Protein AF-A0A956WVD1-F1 (afdb_monomer_lite)

Secondary structure (DSSP, 8-state):
--HHHHHHHHHHHHHHHHHHHHHHHHHHHHHHHHHHHHHHHHHHHTTTTSHHHHHHHHHHHHHHHHHHHHHHHHHHHHHHHHHHHHHHHHHHHHHHHHHHHHHHTS-----------SSS--S-------------------S-------TT------S--PPPGGGGS---HHHHHHHHHTT--SHHHHHTS-HHHHHHHHT--HHHHHHHHHHHHHHS---------PPPPPP--GGGSTT--HHHHHHHHHTT--SHHHHHHS-HHHHHHHH---TT----HHHHHHHHHHHHHHHHHHHS--GGGSTT--HHHHHHHHHTT--SHHHHHHS-HHHHHHHH---TTS---HHHHHHHHHHHHTT-HHHHHHHHHHHHHHH---GGGSTT--HHHHHHHHHTT--SHHHHHTS-HHHHHHHHHHTT------HHHHHHHHHHHHTT----SS--PPPEEESSPP-GGGSTT--HHHHHHHHHTT--SHHHHHTS-HHHHHHHHT--TTS---HHHHHHHHHHHHHHTT-TTEEE---PPP-GGGSTT--HHHHHHHHHTT--SHHHHHTS-HHHHHHHH---TTS---HHHHHHHHHHHHHTT--

Radius of gyration: 42.75 Å; chains: 1; bounding box: 97×98×147 Å

pLDDT: mean 76.94, std 17.84, range [26.67, 94.5]

Foldseek 3Di:
DPPVVVVVVVVVVVVVVVVVVVVVVVVVVVVVVVVVVVVVVVVVVVPPPVPVVVVVVVVVVVVVVVVVVVVVVVVVVVVVVVVVVVVVVVVVVVVVVVVVVVVVPPDPPDDDDDDDDPPDDDDDDDDDDDDDDDDDDPPPDDDDDDDPPDPDDDDDDDPDPQAACVLLPDDDPLQQVLCVQLVNGHLVSLLVDDLVSSCVSSVNDSVVSVVSNVSSVVSDDDPDDDDDDDDDPDFDDLCVQPPCDPVLQVLCVVVVNGALVSLLPADLVNSCVSVVDDPPDDDDSVSSNVSSVVVVVVVLCVVEPVLCVQPPQDPLLQVLCVVVVQGYLVSLLPDDPVVSCVSSVDDPVPDDDSVSSNVLSVCVVVVVPVVSVVSVVVVCVVQADDLCPQPPDDPLLQVLCVVVVNRYLVSLLPDDPVRSVVSCVVSVNDDPDPSVSSNVSSVCVVVVHDDPPDDPDAQAEAAFFADLCQQPQDHPLLQVLCLVVQNRALQSLLPDDPVRSCVSSVDDPPPPRDSVSRSVSSVVVCVVLVNHNYGYPSNQFDDLPQQPPDDPLLQNLCSSVRNRALVSLLVDDPVRSCVSSVDDPVDDDPSVSSNVVSVVVVVVVVD

Structure (mmCIF, N/CA/C/O backbone):
data_AF-A0A956WVD1-F1
#
_entry.id   AF-A0A956WVD1-F1
#
loop_
_atom_site.group_PDB
_atom_site.id
_atom_site.type_symbol
_atom_site.label_atom_id
_atom_site.label_alt_id
_atom_site.label_comp_id
_atom_site.label_asym_id
_atom_site.label_entity_id
_atom_site.label_seq_id
_atom_site.pdbx_PDB_ins_code
_atom_site.Cartn_x
_atom_site.Cartn_y
_atom_site.Cartn_z
_atom_site.occupancy
_atom_site.B_iso_or_equiv
_atom_site.auth_seq_id
_atom_site.auth_comp_id
_atom_site.auth_asym_id
_atom_site.auth_atom_id
_atom_site.pdbx_PDB_model_num
ATOM 1 N N . MET A 1 1 ? 33.924 -65.492 -76.369 1.00 61.59 1 MET A N 1
ATOM 2 C CA . MET A 1 1 ? 33.998 -65.492 -74.892 1.00 61.59 1 MET A CA 1
ATOM 3 C C . MET A 1 1 ? 32.961 -66.465 -74.369 1.00 61.59 1 MET A C 1
ATOM 5 O O . MET A 1 1 ? 31.817 -66.382 -74.799 1.00 61.59 1 MET A O 1
ATOM 9 N N . ASN A 1 2 ? 33.349 -67.402 -73.505 1.00 76.38 2 ASN A N 1
ATOM 10 C CA . ASN A 1 2 ? 32.407 -68.364 -72.932 1.00 76.38 2 ASN A CA 1
ATOM 11 C C . ASN A 1 2 ? 31.421 -67.622 -72.024 1.00 76.38 2 ASN A C 1
ATOM 13 O O . ASN A 1 2 ? 31.845 -66.775 -71.243 1.00 76.38 2 ASN A O 1
ATOM 17 N N . PHE A 1 3 ? 30.131 -67.946 -72.096 1.00 82.75 3 PHE A N 1
ATOM 18 C CA . PHE A 1 3 ? 29.079 -67.339 -71.265 1.00 82.75 3 PHE A CA 1
ATOM 19 C C . PHE A 1 3 ? 29.477 -67.256 -69.776 1.00 82.75 3 PHE A C 1
ATOM 21 O O . PHE A 1 3 ? 29.359 -66.211 -69.142 1.00 82.75 3 PHE A O 1
ATOM 28 N N . TRP A 1 4 ? 30.100 -68.322 -69.272 1.00 85.50 4 TRP A N 1
ATOM 29 C CA . TRP A 1 4 ? 30.636 -68.411 -67.915 1.00 85.50 4 TRP A CA 1
ATOM 30 C C . TRP A 1 4 ? 31.697 -67.358 -67.574 1.00 85.50 4 TRP A C 1
ATOM 32 O O . TRP A 1 4 ? 31.721 -66.861 -66.454 1.00 85.50 4 TRP A O 1
ATOM 42 N N . THR A 1 5 ? 32.539 -66.958 -68.531 1.00 84.12 5 THR A N 1
ATOM 43 C CA . THR A 1 5 ? 33.544 -65.903 -68.302 1.00 84.12 5 THR A CA 1
ATOM 44 C C . THR A 1 5 ? 32.907 -64.527 -68.127 1.00 84.12 5 THR A C 1
ATOM 46 O O . THR A 1 5 ? 33.384 -63.750 -67.310 1.00 84.12 5 THR A O 1
ATOM 49 N N . GLY A 1 6 ? 31.802 -64.242 -68.825 1.00 85.69 6 GLY A N 1
ATOM 50 C CA . GLY A 1 6 ? 31.062 -62.989 -68.652 1.00 85.69 6 GLY A CA 1
ATOM 51 C C . GLY A 1 6 ? 30.327 -62.925 -67.313 1.00 85.69 6 GLY A C 1
ATOM 52 O O . GLY A 1 6 ? 30.347 -61.892 -66.652 1.00 85.69 6 GLY A O 1
ATOM 53 N N . LEU A 1 7 ? 29.743 -64.047 -66.879 1.00 88.19 7 LEU A N 1
ATOM 54 C CA . LEU A 1 7 ? 29.021 -64.132 -65.608 1.00 88.19 7 LEU A CA 1
ATOM 55 C C . LEU A 1 7 ? 29.956 -63.991 -64.397 1.00 88.19 7 LEU A C 1
ATOM 57 O O . LEU A 1 7 ? 29.667 -63.222 -63.486 1.00 88.19 7 LEU A O 1
ATOM 61 N N . ILE A 1 8 ? 31.109 -64.669 -64.414 1.00 90.62 8 ILE A N 1
ATOM 62 C CA . ILE A 1 8 ? 32.108 -64.557 -63.340 1.00 90.62 8 ILE A CA 1
ATOM 63 C C . ILE A 1 8 ? 32.695 -63.141 -63.290 1.00 90.62 8 ILE A C 1
ATOM 65 O O . ILE A 1 8 ? 32.832 -62.573 -62.209 1.00 90.62 8 ILE A O 1
ATOM 69 N N . LEU A 1 9 ? 32.992 -62.543 -64.449 1.00 89.19 9 LEU A N 1
ATOM 70 C CA . LEU A 1 9 ? 33.511 -61.177 -64.514 1.00 89.19 9 LEU A CA 1
ATOM 71 C C . LEU A 1 9 ? 32.500 -60.159 -63.962 1.00 89.19 9 LEU A C 1
ATOM 73 O O . LEU A 1 9 ? 32.887 -59.266 -63.217 1.00 89.19 9 LEU A O 1
ATOM 77 N N . GLY A 1 10 ? 31.210 -60.324 -64.271 1.00 87.88 10 GLY A N 1
ATOM 78 C CA . GLY A 1 10 ? 30.147 -59.472 -63.735 1.00 87.88 10 GLY A CA 1
ATOM 79 C C . GLY A 1 10 ? 30.031 -59.543 -62.211 1.00 87.88 10 GLY A C 1
ATOM 80 O O . GLY A 1 10 ? 29.908 -58.506 -61.567 1.00 87.88 10 GLY A O 1
ATOM 81 N N . ILE A 1 11 ? 30.144 -60.740 -61.626 1.00 92.06 11 ILE A N 1
ATOM 82 C CA . ILE A 1 11 ? 30.095 -60.926 -60.165 1.00 92.06 11 ILE A CA 1
ATOM 83 C C . ILE A 1 11 ? 31.305 -60.277 -59.486 1.00 92.06 11 ILE A C 1
ATOM 85 O O . ILE A 1 11 ? 31.143 -59.592 -58.482 1.00 92.06 11 ILE A O 1
ATOM 89 N N . ILE A 1 12 ? 32.508 -60.441 -60.044 1.00 93.44 12 ILE A N 1
ATOM 90 C CA . ILE A 1 12 ? 33.727 -59.844 -59.478 1.00 93.44 12 ILE A CA 1
ATOM 91 C C . ILE A 1 12 ? 33.668 -58.314 -59.543 1.00 93.44 12 ILE A C 1
ATOM 93 O O . ILE A 1 12 ? 34.046 -57.648 -58.583 1.00 93.44 12 ILE A O 1
ATOM 97 N N . ILE A 1 13 ? 33.178 -57.752 -60.653 1.00 89.88 13 ILE A N 1
ATOM 98 C CA . ILE A 1 13 ? 33.022 -56.300 -60.797 1.00 89.88 13 ILE A CA 1
ATOM 99 C C . ILE A 1 13 ? 31.961 -55.777 -59.826 1.00 89.88 13 ILE A C 1
ATOM 101 O O . ILE A 1 13 ? 32.211 -54.780 -59.158 1.00 89.88 13 ILE A O 1
ATOM 105 N N . GLY A 1 14 ? 30.815 -56.455 -59.708 1.00 87.50 14 GLY A N 1
ATOM 106 C CA . GLY A 1 14 ? 29.775 -56.084 -58.744 1.00 87.50 14 GLY A CA 1
ATOM 107 C C . GLY A 1 14 ? 30.301 -56.081 -57.310 1.00 87.50 14 GLY A C 1
ATOM 108 O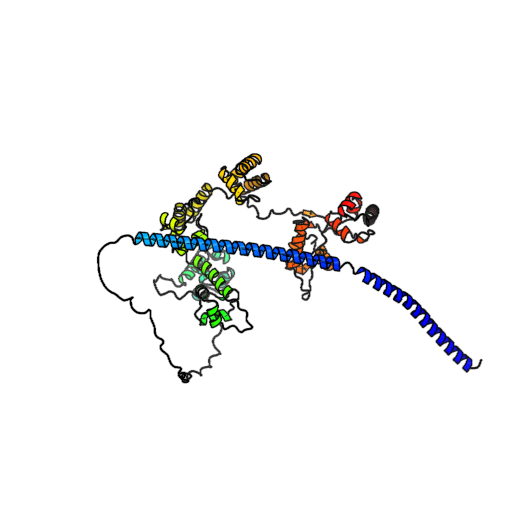 O . GLY A 1 14 ? 30.146 -55.091 -56.604 1.00 87.50 14 GLY A O 1
ATOM 109 N N . TRP A 1 15 ? 31.026 -57.134 -56.929 1.00 93.50 15 TRP A N 1
ATOM 110 C CA . TRP A 1 15 ? 31.632 -57.250 -55.605 1.00 93.50 15 TRP A CA 1
ATOM 111 C C . TRP A 1 15 ? 32.684 -56.165 -55.332 1.00 93.50 15 TRP A C 1
ATOM 113 O O . TRP A 1 15 ? 32.720 -55.597 -54.246 1.00 93.50 15 TRP A O 1
ATOM 123 N N . LEU A 1 16 ? 33.514 -55.820 -56.323 1.00 89.44 16 LEU A N 1
ATOM 124 C CA . LEU A 1 16 ? 34.498 -54.739 -56.192 1.00 89.44 16 LEU A CA 1
ATOM 125 C C . LEU A 1 16 ? 33.852 -53.359 -56.057 1.00 89.44 16 LEU A C 1
ATOM 127 O O . LEU A 1 16 ? 34.374 -52.522 -55.327 1.00 89.44 16 LEU A O 1
ATOM 131 N N . VAL A 1 17 ? 32.745 -53.110 -56.760 1.00 87.19 17 VAL A N 1
ATOM 132 C CA . VAL A 1 17 ? 32.011 -51.841 -56.666 1.00 87.19 17 VAL A CA 1
ATOM 133 C C . VAL A 1 17 ? 31.355 -51.706 -55.296 1.00 87.19 17 VAL A C 1
ATOM 135 O O . VAL A 1 17 ? 31.463 -50.650 -54.681 1.00 87.19 17 VAL A O 1
ATOM 138 N N . GLU A 1 18 ? 30.734 -52.772 -54.795 1.00 85.25 18 GLU A N 1
ATOM 139 C CA . GLU A 1 18 ? 30.119 -52.791 -53.466 1.00 85.25 18 GLU A CA 1
ATOM 140 C C . GLU A 1 18 ? 31.175 -52.584 -52.370 1.00 85.25 18 GLU A C 1
ATOM 142 O O . GLU A 1 18 ? 31.029 -51.703 -51.526 1.00 85.25 18 GLU A O 1
ATOM 147 N N . TRP A 1 19 ? 32.310 -53.282 -52.468 1.00 89.56 19 TRP A N 1
ATOM 148 C CA . TRP A 1 19 ? 33.445 -53.098 -51.563 1.00 89.56 19 TRP A CA 1
ATOM 149 C C . TRP A 1 19 ? 34.029 -51.678 -51.609 1.00 89.56 19 TRP A C 1
ATOM 151 O O . TRP A 1 19 ? 34.402 -51.125 -50.577 1.00 89.56 19 TRP A O 1
ATOM 161 N N . LEU A 1 20 ? 34.096 -51.059 -52.792 1.00 84.31 20 LEU A N 1
ATOM 162 C CA . LEU A 1 20 ? 34.604 -49.696 -52.955 1.00 84.31 20 LEU A CA 1
ATOM 163 C C . LEU A 1 20 ? 33.667 -48.651 -52.331 1.00 84.31 20 LEU A C 1
ATOM 165 O O . LEU A 1 20 ? 34.154 -47.674 -51.762 1.00 84.31 20 LEU A O 1
ATOM 169 N N . ILE A 1 21 ? 32.349 -48.852 -52.432 1.00 80.75 21 ILE A N 1
ATOM 170 C CA . ILE A 1 21 ? 31.343 -47.984 -51.804 1.00 80.75 21 ILE A CA 1
ATOM 171 C C . ILE A 1 21 ? 31.447 -48.085 -50.280 1.00 80.75 21 ILE A C 1
ATOM 173 O O . ILE A 1 21 ? 31.533 -47.053 -49.618 1.00 80.75 21 ILE A O 1
ATOM 177 N N . ASP A 1 22 ? 31.524 -49.302 -49.739 1.00 78.19 22 ASP A N 1
ATOM 178 C CA . ASP A 1 22 ? 31.645 -49.532 -48.295 1.00 78.19 22 ASP A CA 1
ATOM 179 C C . ASP A 1 22 ? 32.955 -48.937 -47.745 1.00 78.19 22 ASP A C 1
ATOM 181 O O . ASP A 1 22 ? 32.966 -48.237 -46.734 1.00 78.19 22 ASP A O 1
ATOM 185 N N . TRP A 1 23 ? 34.063 -49.115 -48.474 1.00 78.88 23 TRP A N 1
ATOM 186 C CA . TRP A 1 23 ? 35.370 -48.567 -48.106 1.00 78.88 23 TRP A CA 1
ATOM 187 C C . TRP A 1 23 ? 35.424 -47.032 -48.155 1.00 78.88 23 TRP A C 1
ATOM 189 O O . TRP A 1 23 ? 36.049 -46.413 -47.293 1.00 78.88 23 TRP A O 1
ATOM 199 N N . LEU A 1 24 ? 34.778 -46.400 -49.143 1.00 78.69 24 LEU A N 1
ATOM 200 C CA . LEU A 1 24 ? 34.715 -44.937 -49.245 1.00 78.69 24 LEU A CA 1
ATOM 201 C C . LEU A 1 24 ? 33.796 -44.315 -48.189 1.00 78.69 24 LEU A C 1
ATOM 203 O O . LEU A 1 24 ? 34.104 -43.227 -47.703 1.00 78.69 24 LEU A O 1
ATOM 207 N N . PHE A 1 25 ? 32.698 -44.987 -47.836 1.00 72.38 25 PHE A N 1
ATOM 208 C CA . PHE A 1 25 ? 31.746 -44.499 -46.840 1.00 72.38 25 PHE A CA 1
ATOM 209 C C . PHE A 1 25 ? 32.322 -44.619 -45.420 1.00 72.38 25 PHE A C 1
ATOM 211 O O . PHE A 1 25 ? 32.449 -43.621 -44.716 1.00 72.38 25 PHE A O 1
ATOM 218 N N . TRP A 1 26 ? 32.830 -45.798 -45.046 1.00 64.50 26 TRP A N 1
ATOM 219 C CA . TRP A 1 26 ? 33.363 -46.042 -43.699 1.00 64.50 26 TRP A CA 1
ATOM 220 C C . TRP A 1 26 ? 34.656 -45.285 -43.389 1.00 64.50 26 TRP A C 1
ATOM 222 O O . TRP A 1 26 ? 34.940 -44.988 -42.230 1.00 64.50 26 TRP A O 1
ATOM 232 N N . ARG A 1 27 ? 35.465 -44.955 -44.402 1.00 66.94 27 ARG A N 1
ATOM 233 C CA . ARG A 1 27 ? 36.701 -44.192 -44.185 1.00 66.94 27 ARG A CA 1
ATOM 234 C C . ARG A 1 27 ? 36.432 -42.723 -43.854 1.00 66.94 27 ARG A C 1
ATOM 236 O O . ARG A 1 27 ? 37.248 -42.121 -43.165 1.00 66.94 27 ARG A O 1
ATOM 243 N N . ARG A 1 28 ? 35.317 -42.155 -44.327 1.00 59.44 28 ARG A N 1
ATOM 244 C CA . ARG A 1 28 ? 34.945 -40.768 -44.017 1.00 59.44 28 ARG A CA 1
ATOM 245 C C . ARG A 1 28 ? 34.389 -40.645 -42.598 1.00 59.44 28 ARG A C 1
ATOM 247 O O . ARG A 1 28 ? 34.785 -39.739 -41.874 1.00 59.44 28 ARG A O 1
ATOM 254 N N . ASP A 1 29 ? 33.591 -41.622 -42.176 1.00 59.97 29 ASP A N 1
ATOM 255 C CA . ASP A 1 29 ? 32.986 -41.638 -40.840 1.00 59.97 29 ASP A CA 1
ATOM 256 C C . ASP A 1 29 ? 34.008 -41.929 -39.722 1.00 59.97 29 ASP A C 1
ATOM 258 O O . ASP A 1 29 ? 33.841 -41.480 -38.590 1.00 59.97 29 ASP A O 1
ATOM 262 N N . ALA A 1 30 ? 35.106 -42.635 -40.022 1.00 63.84 30 ALA A N 1
ATOM 263 C CA . ALA A 1 30 ? 36.145 -42.948 -39.035 1.00 63.84 30 ALA A CA 1
ATOM 264 C C . ALA A 1 30 ? 36.968 -41.721 -38.590 1.00 63.84 30 ALA A C 1
ATOM 266 O O . ALA A 1 30 ? 37.346 -41.630 -37.421 1.00 63.84 30 ALA A O 1
ATOM 267 N N . GLU A 1 31 ? 37.244 -40.778 -39.499 1.00 63.00 31 GLU A N 1
ATOM 268 C CA . GLU A 1 31 ? 37.956 -39.533 -39.164 1.00 63.00 31 GLU A CA 1
ATOM 269 C C . GLU A 1 31 ? 37.043 -38.552 -38.406 1.00 63.00 31 GLU A C 1
ATOM 271 O O . GLU A 1 31 ? 37.494 -37.907 -37.457 1.00 63.00 31 GLU A O 1
ATOM 276 N N . GLU A 1 32 ? 35.752 -38.494 -38.757 1.00 66.69 32 GLU A N 1
ATOM 277 C CA . GLU A 1 32 ? 34.745 -37.686 -38.052 1.00 66.69 32 GLU A CA 1
ATOM 278 C C . GLU A 1 32 ? 34.480 -38.211 -36.628 1.00 66.69 32 GLU A C 1
ATOM 280 O O . GLU A 1 32 ? 34.391 -37.416 -35.693 1.00 66.69 32 GLU A O 1
ATOM 285 N N . ALA A 1 33 ? 34.447 -39.535 -36.425 1.00 68.50 33 ALA A N 1
ATOM 286 C CA . ALA A 1 33 ? 34.292 -40.140 -35.099 1.00 68.50 33 ALA A CA 1
ATOM 287 C C . ALA A 1 33 ? 35.483 -39.841 -34.171 1.00 68.50 33 ALA A C 1
ATOM 289 O O . ALA A 1 33 ? 35.285 -39.452 -33.023 1.00 68.50 33 ALA A O 1
ATOM 290 N N . GLN A 1 34 ? 36.722 -39.930 -34.674 1.00 69.94 34 GLN A N 1
ATOM 291 C CA . GLN A 1 34 ? 37.903 -39.568 -33.879 1.00 69.94 34 GLN A CA 1
ATOM 292 C C . GLN A 1 34 ? 37.939 -38.078 -33.519 1.00 69.94 34 GLN A C 1
ATOM 294 O O . GLN A 1 34 ? 38.364 -37.721 -32.422 1.00 69.94 34 GLN A O 1
ATOM 299 N N . GLN A 1 35 ? 37.499 -37.197 -34.421 1.00 73.75 35 GLN A N 1
ATOM 300 C CA . GLN A 1 35 ? 37.394 -35.767 -34.124 1.00 73.75 35 GLN A CA 1
ATOM 301 C C . GLN A 1 35 ? 36.268 -35.474 -33.125 1.00 73.75 35 GLN A C 1
ATOM 303 O O . GLN A 1 35 ? 36.446 -34.629 -32.250 1.00 73.75 35 GLN A O 1
ATOM 308 N N . ALA A 1 36 ? 35.141 -36.185 -33.207 1.00 74.88 36 ALA A N 1
ATOM 309 C CA . ALA A 1 36 ? 34.045 -36.067 -32.251 1.00 74.88 36 ALA A CA 1
ATOM 310 C C . ALA A 1 36 ? 34.456 -36.518 -30.842 1.00 74.88 36 ALA A C 1
ATOM 312 O O . ALA A 1 36 ? 34.119 -35.833 -29.879 1.00 74.88 36 ALA A O 1
ATOM 313 N N . ASP A 1 37 ? 35.231 -37.600 -30.724 1.00 76.31 37 ASP A N 1
ATOM 314 C CA . ASP A 1 37 ? 35.745 -38.087 -29.440 1.00 76.31 37 ASP A CA 1
ATOM 315 C C . ASP A 1 37 ? 36.737 -37.098 -28.810 1.00 76.31 37 ASP A C 1
ATOM 317 O O . ASP A 1 37 ? 36.628 -36.791 -27.625 1.00 76.31 37 ASP A O 1
ATOM 321 N N . LEU A 1 38 ? 37.645 -36.513 -29.600 1.00 76.69 38 LEU A N 1
ATOM 322 C CA . LEU A 1 38 ? 38.576 -35.487 -29.112 1.00 76.69 38 LEU A CA 1
ATOM 323 C C . LEU A 1 38 ? 37.852 -34.206 -28.679 1.00 76.69 38 LEU A C 1
ATOM 325 O O . LEU A 1 38 ? 38.177 -33.631 -27.644 1.00 76.69 38 LEU A O 1
ATOM 329 N N . VAL A 1 39 ? 36.836 -33.777 -29.434 1.00 76.38 39 VAL A N 1
ATOM 330 C CA . VAL A 1 39 ? 35.990 -32.631 -29.065 1.00 76.38 39 VAL A CA 1
ATOM 331 C C . VAL A 1 39 ? 35.138 -32.955 -27.836 1.00 76.38 39 VAL A C 1
ATOM 333 O O . VAL A 1 39 ? 34.882 -32.066 -27.028 1.00 76.38 39 VAL A O 1
ATOM 336 N N . ALA A 1 40 ? 34.700 -34.202 -27.656 1.00 72.75 40 ALA A N 1
ATOM 337 C CA . ALA A 1 40 ? 33.982 -34.637 -26.463 1.00 72.75 40 ALA A CA 1
ATOM 338 C C . ALA A 1 40 ? 34.897 -34.656 -25.229 1.00 72.75 40 ALA A C 1
ATOM 340 O O . ALA A 1 40 ? 34.496 -34.155 -24.180 1.00 72.75 40 ALA A O 1
ATOM 341 N N . GLU A 1 41 ? 36.132 -35.147 -25.353 1.00 73.81 41 GLU A N 1
ATOM 342 C CA . GLU A 1 41 ? 37.144 -35.081 -24.291 1.00 73.81 41 GLU A CA 1
ATOM 343 C C . GLU A 1 41 ? 37.523 -33.631 -23.952 1.00 73.81 41 GLU A C 1
ATOM 345 O O . GLU A 1 41 ? 37.596 -33.275 -22.777 1.00 73.81 41 GLU A O 1
ATOM 350 N N . GLU A 1 42 ? 37.684 -32.758 -24.951 1.00 68.31 42 GLU A N 1
ATOM 351 C CA . GLU A 1 42 ? 37.967 -31.332 -24.748 1.00 68.31 42 GLU A CA 1
ATOM 352 C C . GLU A 1 42 ? 36.779 -30.597 -24.102 1.00 68.31 42 GLU A C 1
ATOM 354 O O . GLU A 1 42 ? 36.960 -29.772 -23.205 1.00 68.31 42 GLU A O 1
ATOM 359 N N . ARG A 1 43 ? 35.542 -30.951 -24.478 1.00 63.16 43 ARG A N 1
ATOM 360 C CA . ARG A 1 43 ? 34.318 -30.453 -23.830 1.00 63.16 43 ARG A CA 1
ATOM 361 C C . ARG A 1 43 ? 34.196 -30.933 -22.390 1.00 63.16 43 ARG A C 1
ATOM 363 O O . ARG A 1 43 ? 33.785 -30.140 -21.555 1.00 63.16 43 ARG A O 1
ATOM 370 N N . LEU A 1 44 ? 34.566 -32.177 -22.086 1.00 62.00 44 LEU A N 1
ATOM 371 C CA . LEU A 1 44 ? 34.587 -32.706 -20.718 1.00 62.00 44 LEU A CA 1
ATOM 372 C C . LEU A 1 44 ? 35.690 -32.053 -19.869 1.00 62.00 44 LEU A C 1
ATOM 374 O O . LEU A 1 44 ? 35.461 -31.772 -18.696 1.00 62.00 44 LEU A O 1
ATOM 378 N N . ALA A 1 45 ? 36.847 -31.731 -20.453 1.00 60.53 45 ALA A N 1
ATOM 379 C CA . ALA A 1 45 ? 37.896 -30.959 -19.783 1.00 60.53 45 ALA A CA 1
ATOM 380 C C . ALA A 1 45 ? 37.484 -29.493 -19.528 1.00 60.53 45 ALA A C 1
ATOM 382 O O . ALA A 1 45 ? 37.901 -28.891 -18.541 1.00 60.53 45 ALA A O 1
ATOM 383 N N . ALA A 1 46 ? 36.616 -28.927 -20.372 1.00 58.66 46 ALA A N 1
ATOM 384 C CA . ALA A 1 46 ? 36.052 -27.587 -20.209 1.00 58.66 46 ALA A CA 1
ATOM 385 C C . ALA A 1 46 ? 34.883 -27.502 -19.199 1.00 58.66 46 ALA A C 1
ATOM 387 O O . ALA A 1 46 ? 34.311 -26.423 -19.049 1.00 58.66 46 ALA A O 1
ATOM 388 N N . VAL A 1 47 ? 34.532 -28.598 -18.502 1.00 54.06 47 VAL A N 1
ATOM 389 C CA . VAL A 1 47 ? 33.490 -28.663 -17.445 1.00 54.06 47 VAL A CA 1
ATOM 390 C C . VAL A 1 47 ? 34.024 -28.295 -16.041 1.00 54.06 47 VAL A C 1
ATOM 392 O O . VAL A 1 47 ? 33.257 -28.215 -15.080 1.00 54.06 47 VAL A O 1
ATOM 395 N N . GLU A 1 48 ? 35.289 -27.874 -15.911 1.00 56.06 48 GLU A N 1
ATOM 396 C CA . GLU A 1 48 ? 35.769 -27.130 -14.726 1.00 56.06 48 GLU A CA 1
ATOM 397 C C . GLU A 1 48 ? 35.366 -25.624 -14.663 1.00 56.06 48 GLU A C 1
ATOM 399 O O . GLU A 1 48 ? 36.204 -24.761 -14.391 1.00 56.06 48 GLU A O 1
ATOM 404 N N . PRO A 1 49 ? 34.082 -25.247 -14.845 1.00 52.09 49 PRO A N 1
ATOM 405 C CA . PRO A 1 49 ? 33.551 -24.037 -14.219 1.00 52.09 49 PRO A CA 1
ATOM 406 C C . PRO A 1 49 ? 32.503 -24.303 -13.131 1.00 52.09 49 PRO A C 1
ATOM 408 O O . PRO A 1 49 ? 32.036 -23.327 -12.551 1.00 52.09 49 PRO A O 1
ATOM 411 N N . ASN A 1 50 ? 32.128 -25.551 -12.808 1.00 59.16 50 ASN A N 1
ATOM 412 C CA . ASN A 1 50 ? 31.037 -25.786 -11.842 1.00 59.16 50 ASN A CA 1
ATOM 413 C C . ASN A 1 50 ? 31.484 -25.878 -10.372 1.00 59.16 50 ASN A C 1
ATOM 415 O O . ASN A 1 50 ? 30.805 -25.335 -9.509 1.00 59.16 50 ASN A O 1
ATOM 419 N N . GLN A 1 51 ? 32.656 -26.446 -10.065 1.00 63.88 51 GLN A N 1
ATOM 420 C CA . GLN A 1 51 ? 33.096 -26.614 -8.665 1.00 63.88 51 GLN A CA 1
ATOM 421 C C . GLN A 1 51 ? 33.329 -25.279 -7.944 1.00 63.88 51 GLN A C 1
ATOM 423 O O . GLN A 1 51 ? 32.857 -25.074 -6.834 1.00 63.88 51 GLN A O 1
ATOM 428 N N . ALA A 1 52 ? 33.965 -24.306 -8.603 1.00 70.88 52 ALA A N 1
ATOM 429 C CA . ALA A 1 52 ? 34.197 -22.986 -8.008 1.00 70.88 52 ALA A CA 1
ATOM 430 C C . ALA A 1 52 ? 32.904 -22.175 -7.793 1.00 70.88 52 ALA A C 1
ATOM 432 O O . ALA A 1 52 ? 32.902 -21.193 -7.047 1.00 70.88 52 ALA A O 1
ATOM 433 N N . TRP A 1 53 ? 31.826 -22.511 -8.505 1.00 65.06 53 TRP A N 1
ATOM 434 C CA . TRP A 1 53 ? 30.502 -21.922 -8.306 1.00 65.06 53 TRP A CA 1
ATOM 435 C C . TRP A 1 53 ? 29.720 -22.666 -7.226 1.00 65.06 53 TRP A C 1
ATOM 437 O O . TRP A 1 53 ? 29.136 -22.006 -6.373 1.00 65.06 53 TRP A O 1
ATOM 447 N N . GLU A 1 54 ? 29.783 -23.996 -7.200 1.00 77.44 54 GLU A N 1
ATOM 448 C CA . GLU A 1 54 ? 29.237 -24.837 -6.129 1.00 77.44 54 GLU A CA 1
ATOM 449 C C . GLU A 1 54 ? 29.855 -24.476 -4.770 1.00 77.44 54 GLU A C 1
ATOM 451 O O . GLU A 1 54 ? 29.126 -24.251 -3.806 1.00 77.44 54 GLU A O 1
ATOM 456 N N . ASP A 1 55 ? 31.174 -24.277 -4.710 1.00 82.62 55 ASP A N 1
ATOM 457 C CA . ASP A 1 55 ? 31.879 -23.823 -3.507 1.00 82.62 55 ASP A CA 1
ATOM 458 C C . ASP A 1 55 ? 31.445 -22.413 -3.087 1.00 82.62 55 ASP A C 1
ATOM 460 O O . ASP A 1 55 ? 31.287 -22.119 -1.900 1.00 82.62 55 ASP A O 1
ATOM 464 N N . ARG A 1 56 ? 31.230 -21.505 -4.048 1.00 79.75 56 ARG A N 1
ATOM 465 C CA . ARG A 1 56 ? 30.730 -20.149 -3.759 1.00 79.75 56 ARG A CA 1
ATOM 466 C C . ARG A 1 56 ? 29.290 -20.172 -3.256 1.00 79.75 56 ARG A C 1
ATOM 468 O O . ARG A 1 56 ? 28.979 -19.425 -2.333 1.00 79.75 56 ARG A O 1
ATOM 475 N N . LEU A 1 57 ? 28.446 -21.031 -3.820 1.00 82.81 57 LEU A N 1
ATOM 476 C CA . LEU A 1 57 ? 27.065 -21.221 -3.392 1.00 82.81 57 LEU A CA 1
ATOM 477 C C . LEU A 1 57 ? 27.011 -21.820 -1.981 1.00 82.81 57 LEU A C 1
ATOM 479 O O . LEU A 1 57 ? 26.313 -21.293 -1.121 1.00 82.81 57 LEU A O 1
ATOM 483 N N . ALA A 1 58 ? 27.814 -22.851 -1.710 1.00 84.44 58 ALA A N 1
ATOM 484 C CA . ALA A 1 58 ? 27.914 -23.473 -0.393 1.00 84.44 58 ALA A CA 1
ATOM 485 C C . ALA A 1 58 ? 28.418 -22.487 0.674 1.00 84.44 58 ALA A C 1
ATOM 487 O O . ALA A 1 58 ? 27.882 -22.447 1.781 1.00 84.44 58 ALA A O 1
ATOM 488 N N . ASN A 1 59 ? 29.402 -21.648 0.339 1.00 91.81 59 ASN A N 1
ATOM 489 C CA . ASN A 1 59 ? 29.893 -20.602 1.240 1.00 91.81 59 ASN A CA 1
ATOM 490 C C . ASN A 1 59 ? 28.848 -19.503 1.487 1.00 91.81 59 ASN A C 1
ATOM 492 O O . ASN A 1 59 ? 28.705 -19.040 2.618 1.00 91.81 59 ASN A O 1
ATOM 496 N N . ALA A 1 60 ? 28.106 -19.091 0.455 1.00 85.62 60 ALA A N 1
ATOM 497 C CA . ALA A 1 60 ? 27.033 -18.107 0.593 1.00 85.62 60 ALA A CA 1
ATOM 498 C C . ALA A 1 60 ? 25.886 -18.638 1.468 1.00 85.62 60 ALA A C 1
ATOM 500 O O . ALA A 1 60 ? 25.408 -17.926 2.351 1.00 85.62 60 ALA A O 1
ATOM 501 N N . GLU A 1 61 ? 25.504 -19.904 1.282 1.00 93.88 61 GLU A N 1
ATOM 502 C CA . GLU A 1 61 ? 24.503 -20.581 2.110 1.00 93.88 61 GLU A CA 1
ATOM 503 C C . GLU A 1 61 ? 24.970 -20.679 3.569 1.00 93.88 61 GLU A C 1
ATOM 505 O O . GLU A 1 61 ? 24.233 -20.341 4.493 1.00 93.88 61 GLU A O 1
ATOM 510 N N . GLN A 1 62 ? 26.229 -21.053 3.810 1.00 91.19 62 GLN A N 1
ATOM 511 C CA . GLN A 1 62 ? 26.780 -21.098 5.167 1.00 91.19 62 GLN A CA 1
ATOM 512 C C . GLN A 1 62 ? 26.819 -19.721 5.845 1.00 91.19 62 GLN A C 1
ATOM 514 O O . GLN A 1 62 ? 26.532 -19.628 7.045 1.00 91.19 62 GLN A O 1
ATOM 519 N N . ASP A 1 63 ? 27.150 -18.653 5.113 1.00 92.69 63 ASP A N 1
ATOM 520 C CA . ASP A 1 63 ? 27.125 -17.285 5.644 1.00 92.69 63 ASP A CA 1
ATOM 521 C C . ASP A 1 63 ? 25.693 -16.862 5.998 1.00 92.69 63 ASP A C 1
ATOM 523 O O . ASP A 1 63 ? 25.441 -16.361 7.097 1.00 92.69 63 ASP A O 1
ATOM 527 N N . TYR A 1 64 ? 24.729 -17.158 5.122 1.00 85.12 64 TYR A N 1
ATOM 528 C CA . TYR A 1 64 ? 23.310 -16.916 5.373 1.00 85.12 64 TYR A CA 1
ATOM 529 C C . TYR A 1 64 ? 22.819 -17.635 6.639 1.00 85.12 64 TYR A C 1
ATOM 531 O O . TYR A 1 64 ? 22.300 -16.995 7.558 1.00 85.12 64 TYR A O 1
ATOM 539 N N . GLN A 1 65 ? 23.077 -18.940 6.753 1.00 94.50 65 GLN A N 1
ATOM 540 C CA . GLN A 1 65 ? 22.698 -19.749 7.917 1.00 94.50 65 GLN A CA 1
ATOM 541 C C . GLN A 1 65 ? 23.377 -19.278 9.211 1.00 94.50 65 GLN A C 1
ATOM 543 O O . GLN A 1 65 ? 22.839 -19.418 10.312 1.00 94.50 65 GLN A O 1
ATOM 548 N N . THR A 1 66 ? 24.586 -18.725 9.114 1.00 93.62 66 THR A N 1
ATOM 549 C CA . THR A 1 66 ? 25.303 -18.170 10.269 1.00 93.62 66 THR A CA 1
ATOM 550 C C . THR A 1 66 ? 24.677 -16.858 10.732 1.00 93.62 66 THR A C 1
ATOM 552 O O . THR A 1 66 ? 24.475 -16.670 11.933 1.00 93.62 66 THR A O 1
ATOM 555 N N . ARG A 1 67 ? 24.302 -15.977 9.800 1.00 90.12 67 ARG A N 1
ATOM 556 C CA . ARG A 1 67 ? 23.593 -14.728 10.115 1.00 90.12 67 ARG A CA 1
ATOM 557 C C . ARG A 1 67 ? 22.217 -14.995 10.711 1.00 90.12 67 ARG A C 1
ATOM 559 O O . ARG A 1 67 ? 21.860 -14.341 11.685 1.00 90.12 67 ARG A O 1
ATOM 566 N N . LEU A 1 68 ? 21.486 -15.975 10.182 1.00 91.38 68 LEU A N 1
ATOM 567 C CA . LEU A 1 68 ? 20.176 -16.360 10.705 1.00 91.38 68 LEU A CA 1
ATOM 568 C C . LEU A 1 68 ? 20.274 -16.794 12.174 1.00 91.38 68 LEU A C 1
ATOM 570 O O . LEU A 1 68 ? 19.585 -16.241 13.027 1.00 91.38 68 LEU A O 1
ATOM 574 N N . ARG A 1 69 ? 21.218 -17.692 12.488 1.00 92.38 69 ARG A N 1
ATOM 575 C CA . ARG A 1 69 ? 21.475 -18.133 13.868 1.00 92.38 69 ARG A CA 1
ATOM 576 C C . ARG A 1 69 ? 21.914 -16.992 14.785 1.00 92.38 69 ARG A C 1
ATOM 578 O O . ARG A 1 69 ? 21.550 -16.986 15.955 1.00 92.38 69 ARG A O 1
ATOM 585 N N . ALA A 1 70 ? 22.682 -16.027 14.279 1.00 90.50 70 ALA A N 1
ATOM 586 C CA . ALA A 1 70 ? 23.083 -14.858 15.061 1.00 90.50 70 ALA A CA 1
ATOM 587 C C . ALA A 1 70 ? 21.887 -13.954 15.402 1.00 90.50 70 ALA A C 1
ATOM 589 O O . ALA A 1 70 ? 21.776 -13.493 16.536 1.00 90.50 70 ALA A O 1
ATOM 590 N N . VAL A 1 71 ? 20.980 -13.736 14.445 1.00 89.81 71 VAL A N 1
ATOM 591 C CA . VAL A 1 71 ? 19.744 -12.969 14.661 1.00 89.81 71 VAL A CA 1
ATOM 592 C C . VAL A 1 71 ? 18.816 -13.693 15.634 1.00 89.81 71 VAL A C 1
ATOM 594 O O . VAL A 1 71 ? 18.282 -13.069 16.548 1.00 89.81 71 VAL A O 1
ATOM 597 N N . GLU A 1 72 ? 18.656 -15.007 15.483 1.00 93.00 72 GLU A N 1
ATOM 598 C CA . GLU A 1 72 ? 17.839 -15.816 16.387 1.00 93.00 72 GLU A CA 1
ATOM 599 C C . GLU A 1 72 ? 18.401 -15.809 17.815 1.00 93.00 72 GLU A C 1
ATOM 601 O O . GLU A 1 72 ? 17.655 -15.604 18.772 1.00 93.00 72 GLU A O 1
ATOM 606 N N . ALA A 1 73 ? 19.723 -15.928 17.968 1.00 90.06 73 ALA A N 1
ATOM 607 C CA . ALA A 1 73 ? 20.385 -15.828 19.265 1.00 90.06 73 ALA A CA 1
ATOM 608 C C . ALA A 1 73 ? 20.237 -14.432 19.898 1.00 90.06 73 ALA A C 1
ATOM 610 O O . ALA A 1 73 ? 20.015 -14.330 21.104 1.00 90.06 73 ALA A O 1
ATOM 611 N N . ASP A 1 74 ? 20.331 -13.351 19.114 1.00 91.81 74 ASP A N 1
ATOM 612 C CA . ASP A 1 74 ? 20.087 -11.991 19.614 1.00 91.81 74 ASP A CA 1
ATOM 613 C C . ASP A 1 74 ? 18.639 -11.829 20.092 1.00 91.81 74 ASP A C 1
ATOM 615 O O . ASP A 1 74 ? 18.386 -11.319 21.185 1.00 91.81 74 ASP A O 1
ATOM 619 N N . TRP A 1 75 ? 17.680 -12.344 19.323 1.00 84.94 75 TRP A N 1
ATOM 620 C CA . TRP A 1 75 ? 16.272 -12.307 19.698 1.00 84.94 75 TRP A CA 1
ATOM 621 C C . TRP A 1 75 ? 15.994 -13.101 20.979 1.00 84.94 75 TRP A C 1
ATOM 623 O O . TRP A 1 75 ? 15.381 -12.566 21.905 1.00 84.94 75 TRP A O 1
ATOM 633 N N . GLN A 1 76 ? 16.520 -14.324 21.084 1.00 88.19 76 GLN A N 1
ATOM 634 C CA . GLN A 1 76 ? 16.427 -15.140 22.297 1.00 88.19 76 GLN A CA 1
ATOM 635 C C . GLN A 1 76 ? 17.052 -14.432 23.505 1.00 88.19 76 GLN A C 1
ATOM 637 O O . GLN A 1 76 ? 16.450 -14.390 24.575 1.00 88.19 76 GLN A O 1
ATOM 642 N N . ASN A 1 77 ? 18.218 -13.800 23.341 1.00 89.19 77 ASN A N 1
ATOM 643 C CA . ASN A 1 77 ? 18.855 -13.033 24.413 1.00 89.19 77 ASN A CA 1
ATOM 644 C C . ASN A 1 77 ? 17.993 -11.856 24.876 1.00 89.19 77 ASN A C 1
ATOM 646 O O . ASN A 1 77 ? 17.875 -11.613 26.078 1.00 89.19 77 ASN A O 1
ATOM 650 N N . ARG A 1 78 ? 17.363 -11.130 23.947 1.00 85.94 78 ARG A N 1
ATOM 651 C CA . ARG A 1 78 ? 16.454 -10.024 24.283 1.00 85.94 78 ARG A CA 1
ATOM 652 C C . ARG A 1 78 ? 15.206 -10.514 25.005 1.00 85.94 78 ARG A C 1
ATOM 654 O O . ARG A 1 78 ? 14.753 -9.842 25.930 1.00 85.94 78 ARG A O 1
ATOM 661 N N . LEU A 1 79 ? 14.676 -11.668 24.614 1.00 88.25 79 LEU A N 1
ATOM 662 C CA . LEU A 1 79 ? 13.515 -12.276 25.256 1.00 88.25 79 LEU A CA 1
ATOM 663 C C . LEU A 1 79 ? 13.851 -12.725 26.685 1.00 88.25 79 LEU A C 1
ATOM 665 O O . LEU A 1 79 ? 13.148 -12.344 27.617 1.00 88.25 79 LEU A O 1
ATOM 669 N N . ASN A 1 80 ? 14.997 -13.384 26.872 1.00 88.56 80 ASN A N 1
ATOM 670 C CA . ASN A 1 80 ? 15.510 -13.778 28.187 1.00 88.56 80 ASN A CA 1
ATOM 671 C C . ASN A 1 80 ? 15.774 -12.567 29.100 1.00 88.56 80 ASN A C 1
ATOM 673 O O . ASN A 1 80 ? 15.445 -12.594 30.283 1.00 88.56 80 ASN A O 1
ATOM 677 N N . LEU A 1 81 ? 16.351 -11.481 28.566 1.00 85.69 81 LEU A N 1
ATOM 678 C CA . LEU A 1 81 ? 16.554 -10.234 29.315 1.00 85.69 81 LEU A CA 1
ATOM 679 C C . LEU A 1 81 ? 15.225 -9.606 29.744 1.00 85.69 81 LEU A C 1
ATOM 681 O O . LEU A 1 81 ? 15.114 -9.111 30.864 1.00 85.69 81 LEU A O 1
ATOM 685 N N . ASN A 1 82 ? 14.227 -9.625 28.862 1.00 87.38 82 ASN A N 1
ATOM 686 C CA . ASN A 1 82 ? 12.890 -9.126 29.159 1.00 87.38 82 ASN A CA 1
ATOM 687 C C . ASN A 1 82 ? 12.240 -9.969 30.270 1.00 87.38 82 ASN A C 1
ATOM 689 O O . ASN A 1 82 ? 11.785 -9.421 31.270 1.00 87.38 82 ASN A O 1
ATOM 693 N N . GLU A 1 83 ? 12.299 -11.297 30.165 1.00 89.88 83 GLU A N 1
ATOM 694 C CA . GLU A 1 83 ? 11.788 -12.215 31.187 1.00 89.88 83 GLU A CA 1
ATOM 695 C C . GLU A 1 83 ? 12.459 -12.002 32.554 1.00 89.88 83 GLU A C 1
ATOM 697 O O . GLU A 1 83 ? 11.771 -11.877 33.567 1.00 89.88 83 GLU A O 1
ATOM 702 N N . GLN A 1 84 ? 13.789 -11.862 32.597 1.00 87.94 84 GLN A N 1
ATOM 703 C CA . GLN A 1 84 ? 14.516 -11.555 33.836 1.00 87.94 84 GLN A CA 1
ATOM 704 C C . GLN A 1 84 ? 14.094 -10.210 34.442 1.00 87.94 84 GLN A C 1
ATOM 706 O O . GLN A 1 84 ? 13.956 -10.091 35.662 1.00 87.94 84 GLN A O 1
ATOM 711 N N . GLN A 1 85 ? 13.861 -9.192 33.606 1.00 85.81 85 GLN A N 1
ATOM 712 C CA . GLN A 1 85 ? 13.350 -7.900 34.066 1.00 85.81 85 GLN A CA 1
ATOM 713 C C . GLN A 1 85 ? 11.953 -8.042 34.679 1.00 85.81 85 GLN A C 1
ATOM 715 O O . GLN A 1 85 ? 11.735 -7.524 35.776 1.00 85.81 85 GLN A O 1
ATOM 720 N N . TRP A 1 86 ? 11.044 -8.790 34.051 1.00 79.62 86 TRP A N 1
ATOM 721 C CA . TRP A 1 86 ? 9.717 -9.067 34.611 1.00 79.62 86 TRP A CA 1
ATOM 722 C C . TRP A 1 86 ? 9.780 -9.827 35.931 1.00 79.62 86 TRP A C 1
ATOM 724 O O . TRP A 1 86 ? 9.129 -9.423 36.892 1.00 79.62 86 TRP A O 1
ATOM 734 N N . GLN A 1 87 ? 10.604 -10.873 36.015 1.00 89.00 87 GLN A N 1
ATOM 735 C CA . GLN A 1 87 ? 10.793 -11.627 37.256 1.00 89.00 87 GLN A CA 1
ATOM 736 C C . GLN A 1 87 ? 11.306 -10.724 38.388 1.00 89.00 87 GLN A C 1
ATOM 738 O O . GLN A 1 87 ? 10.795 -10.779 39.505 1.00 89.00 87 GLN A O 1
ATOM 743 N N . SER A 1 88 ? 12.261 -9.832 38.098 1.00 87.44 88 SER A N 1
ATOM 744 C CA . SER A 1 88 ? 12.783 -8.885 39.093 1.00 87.44 88 SER A CA 1
ATOM 745 C C . SER A 1 88 ? 11.733 -7.868 39.562 1.00 87.44 88 SER A C 1
ATOM 747 O O . SER A 1 88 ? 11.661 -7.564 40.752 1.00 87.44 88 SER A O 1
ATOM 749 N N . GLN A 1 89 ? 10.883 -7.380 38.652 1.00 85.81 89 GLN A N 1
ATOM 750 C CA . GLN A 1 89 ? 9.795 -6.458 38.982 1.00 85.81 89 GLN A CA 1
ATOM 751 C C . GLN A 1 89 ? 8.711 -7.142 39.812 1.00 85.81 89 GLN A C 1
ATOM 753 O O . GLN A 1 89 ? 8.202 -6.546 40.756 1.00 85.81 89 GLN A O 1
ATOM 758 N N . PHE A 1 90 ? 8.387 -8.396 39.495 1.00 90.44 90 PHE A N 1
ATOM 759 C CA . PHE A 1 90 ? 7.404 -9.170 40.241 1.00 90.44 90 PHE A CA 1
ATOM 760 C C . PHE A 1 90 ? 7.854 -9.406 41.686 1.00 90.44 90 PHE A C 1
ATOM 762 O O . PHE A 1 90 ? 7.101 -9.122 42.612 1.00 90.44 90 PHE A O 1
ATOM 769 N N . VAL A 1 91 ? 9.112 -9.813 41.892 1.00 92.56 91 VAL A N 1
ATOM 770 C CA . VAL A 1 91 ? 9.684 -9.972 43.241 1.00 92.56 91 VAL A CA 1
ATOM 771 C C . VAL A 1 91 ? 9.684 -8.642 44.005 1.00 92.56 91 VAL A C 1
ATOM 773 O O . VAL A 1 91 ? 9.308 -8.606 45.176 1.00 92.56 91 VAL A O 1
ATOM 776 N N . ALA A 1 92 ? 10.042 -7.533 43.349 1.00 88.38 92 ALA A N 1
ATOM 777 C CA . ALA A 1 92 ? 10.005 -6.209 43.971 1.00 88.38 92 ALA A CA 1
ATOM 778 C C . ALA A 1 92 ? 8.582 -5.799 44.395 1.00 88.38 92 ALA A C 1
ATOM 780 O O . ALA A 1 92 ? 8.393 -5.280 45.495 1.00 88.38 92 ALA A O 1
ATOM 781 N N . LEU A 1 93 ? 7.578 -6.079 43.557 1.00 86.75 93 LEU A N 1
ATOM 782 C CA . LEU A 1 93 ? 6.166 -5.843 43.867 1.00 86.75 93 LEU A CA 1
ATOM 783 C C . LEU A 1 93 ? 5.674 -6.727 45.017 1.00 86.75 93 LEU A C 1
ATOM 785 O O . LEU A 1 93 ? 4.926 -6.259 45.874 1.00 86.75 93 LEU A O 1
ATOM 789 N N . GLU A 1 94 ? 6.084 -7.994 45.072 1.00 90.38 94 GLU A N 1
ATOM 790 C CA . GLU A 1 94 ? 5.745 -8.886 46.183 1.00 90.38 94 GLU A CA 1
ATOM 791 C C . GLU A 1 94 ? 6.352 -8.414 47.506 1.00 90.38 94 GLU A C 1
ATOM 793 O O . GLU A 1 94 ? 5.678 -8.441 48.541 1.00 90.38 94 GLU A O 1
ATOM 798 N N . ASP A 1 95 ? 7.602 -7.951 47.483 1.00 90.12 95 ASP A N 1
ATOM 799 C CA . ASP A 1 95 ? 8.276 -7.376 48.644 1.00 90.12 95 ASP A CA 1
ATOM 800 C C . ASP A 1 95 ? 7.586 -6.086 49.109 1.00 90.12 95 ASP A C 1
ATOM 802 O O . ASP A 1 95 ? 7.328 -5.918 50.307 1.00 90.12 95 ASP A O 1
ATOM 806 N N . GLU A 1 96 ? 7.208 -5.209 48.177 1.00 90.06 96 GLU A N 1
ATOM 807 C CA . GLU A 1 96 ? 6.444 -3.995 48.466 1.00 90.06 96 GLU A CA 1
ATOM 808 C C . GLU A 1 96 ? 5.081 -4.336 49.083 1.00 90.06 96 GLU A C 1
ATOM 810 O O . GLU A 1 96 ? 4.733 -3.815 50.145 1.00 90.06 96 GLU A O 1
ATOM 815 N N . ASN A 1 97 ? 4.347 -5.287 48.506 1.00 85.31 97 ASN A N 1
ATOM 816 C CA . ASN A 1 97 ? 3.046 -5.730 49.006 1.00 85.31 97 ASN A CA 1
ATOM 817 C C . ASN A 1 97 ? 3.165 -6.380 50.396 1.00 85.31 97 ASN A C 1
ATOM 819 O O . ASN A 1 97 ? 2.356 -6.122 51.291 1.00 85.31 97 ASN A O 1
ATOM 823 N N . ARG A 1 98 ? 4.225 -7.162 50.637 1.00 88.69 98 ARG A N 1
ATOM 824 C CA . ARG A 1 98 ? 4.539 -7.712 51.964 1.00 88.69 98 ARG A CA 1
ATOM 825 C C . ARG A 1 98 ? 4.830 -6.600 52.970 1.00 88.69 98 ARG A C 1
ATOM 827 O O . ARG A 1 98 ? 4.348 -6.668 54.101 1.00 88.69 98 ARG A O 1
ATOM 834 N N . SER A 1 99 ? 5.567 -5.568 52.564 1.00 86.56 99 SER A N 1
ATOM 835 C CA . SER A 1 99 ? 5.865 -4.410 53.410 1.00 86.56 99 SER A CA 1
ATOM 836 C C . SER A 1 99 ? 4.606 -3.605 53.752 1.00 86.56 99 SER A C 1
ATOM 838 O O . SER A 1 99 ? 4.432 -3.208 54.902 1.00 86.56 99 SER A O 1
ATOM 840 N N . LEU A 1 100 ? 3.691 -3.430 52.793 1.00 83.56 100 LEU A N 1
ATOM 841 C CA . LEU A 1 100 ? 2.407 -2.760 52.988 1.00 83.56 100 LEU A CA 1
ATOM 842 C C . LEU A 1 100 ? 1.509 -3.564 53.931 1.00 83.56 100 LEU A C 1
ATOM 844 O O . LEU A 1 100 ? 0.960 -3.013 54.881 1.00 83.56 100 LEU A O 1
ATOM 848 N N . ARG A 1 101 ? 1.426 -4.887 53.750 1.00 80.31 101 ARG A N 1
ATOM 849 C CA . ARG A 1 101 ? 0.703 -5.778 54.673 1.00 80.31 101 ARG A CA 1
ATOM 850 C C . ARG A 1 101 ? 1.269 -5.720 56.090 1.00 80.31 101 ARG A C 1
ATOM 852 O O . ARG A 1 101 ? 0.499 -5.679 57.043 1.00 80.31 101 ARG A O 1
ATOM 859 N N . ALA A 1 102 ? 2.592 -5.668 56.243 1.00 81.88 102 ALA A N 1
ATOM 860 C CA . ALA A 1 102 ? 3.235 -5.516 57.548 1.00 81.88 102 ALA A CA 1
ATOM 861 C C . ALA A 1 102 ? 2.956 -4.141 58.188 1.00 81.88 102 ALA A C 1
ATOM 863 O O . ALA A 1 102 ? 2.760 -4.063 59.399 1.00 81.88 102 ALA A O 1
ATOM 864 N N . GLN A 1 103 ? 2.883 -3.071 57.388 1.00 77.38 103 GLN A N 1
ATOM 865 C CA . GLN A 1 103 ? 2.509 -1.730 57.855 1.00 77.38 103 GLN A CA 1
ATOM 866 C C . GLN A 1 103 ? 1.043 -1.663 58.301 1.00 77.38 103 GLN A C 1
ATOM 868 O O . GLN A 1 103 ? 0.743 -1.056 59.327 1.00 77.38 103 GLN A O 1
ATOM 873 N N . VAL A 1 104 ? 0.141 -2.335 57.580 1.00 76.12 104 VAL A N 1
ATOM 874 C CA . VAL A 1 104 ? -1.284 -2.442 57.937 1.00 76.12 104 VAL A CA 1
ATOM 875 C C . VAL A 1 104 ? -1.499 -3.351 59.159 1.00 76.12 104 VAL A C 1
ATOM 877 O O . VAL A 1 104 ? -2.450 -3.153 59.910 1.00 76.12 104 VAL A O 1
ATOM 880 N N . ALA A 1 105 ? -0.598 -4.307 59.413 1.00 67.75 105 ALA A N 1
ATOM 881 C CA . ALA A 1 105 ? -0.656 -5.226 60.555 1.00 67.75 105 ALA A CA 1
ATOM 882 C C . ALA A 1 105 ? -0.021 -4.688 61.863 1.00 67.75 105 ALA A C 1
ATOM 884 O O . ALA A 1 105 ? 0.014 -5.404 62.867 1.00 67.75 105 ALA A O 1
ATOM 885 N N . GLY A 1 106 ? 0.481 -3.448 61.893 1.00 51.69 106 GLY A N 1
ATOM 886 C CA . GLY A 1 106 ? 1.026 -2.812 63.102 1.00 51.69 106 GLY A CA 1
ATOM 887 C C . GLY A 1 106 ? -0.037 -2.184 64.026 1.00 51.69 106 GLY A C 1
ATOM 888 O O . GLY A 1 106 ? -1.127 -1.833 63.590 1.00 51.69 106 GLY A O 1
ATOM 889 N N . PRO A 1 107 ? 0.293 -1.972 65.313 1.00 51.28 107 PRO A N 1
ATOM 890 C CA . PRO A 1 107 ? -0.321 -2.654 66.449 1.00 51.28 107 PRO A CA 1
ATOM 891 C C . PRO A 1 107 ? -1.801 -2.287 66.683 1.00 51.28 107 PRO A C 1
ATOM 893 O O . PRO A 1 107 ? -2.117 -1.296 67.340 1.00 51.28 107 PRO A O 1
ATOM 896 N N . ALA A 1 108 ? -2.715 -3.166 66.278 1.00 42.31 108 ALA A N 1
ATOM 897 C CA . ALA A 1 108 ? -4.050 -3.237 66.868 1.00 42.31 108 ALA A CA 1
ATOM 898 C C . ALA A 1 108 ? -4.000 -4.141 68.114 1.00 42.31 108 ALA A C 1
ATOM 900 O O . ALA A 1 108 ? -4.287 -5.336 68.065 1.00 42.31 108 ALA A O 1
ATOM 901 N N . LEU A 1 109 ? -3.594 -3.569 69.250 1.00 42.59 109 LEU A N 1
ATOM 902 C CA . LEU A 1 109 ? -3.815 -4.187 70.556 1.00 42.59 109 LEU A CA 1
ATOM 903 C C . LEU A 1 109 ? -5.258 -3.924 71.006 1.00 42.59 109 LEU A C 1
ATOM 905 O O . LEU A 1 109 ? -5.597 -2.806 71.381 1.00 42.59 109 LEU A O 1
ATOM 909 N N . GLY A 1 110 ? -6.055 -4.996 71.048 1.00 44.38 110 GLY A N 1
ATOM 910 C CA . GLY A 1 110 ? -7.177 -5.155 71.978 1.00 44.38 110 GLY A CA 1
ATOM 911 C C . GLY A 1 110 ? -8.582 -4.996 71.394 1.00 44.38 110 GLY A C 1
ATOM 912 O O . GLY A 1 110 ? -9.102 -3.892 71.342 1.00 44.38 110 GLY A O 1
ATOM 913 N N . LEU A 1 111 ? -9.244 -6.110 71.069 1.00 35.34 111 LEU A N 1
ATOM 914 C CA . LEU A 1 111 ? -10.402 -6.635 71.814 1.00 35.34 111 LEU A CA 1
ATOM 915 C C . LEU A 1 111 ? -10.848 -7.985 71.213 1.00 35.34 111 LEU A C 1
ATOM 917 O O . LEU A 1 111 ? -10.795 -8.209 70.010 1.00 35.34 111 LEU A O 1
ATOM 921 N N . ALA A 1 112 ? -11.226 -8.899 72.100 1.00 37.69 112 ALA A N 1
ATOM 922 C CA . ALA A 1 112 ? -11.501 -10.314 71.872 1.00 37.69 112 ALA A CA 1
ATOM 923 C C . ALA A 1 112 ? -12.789 -10.608 71.071 1.00 37.69 112 ALA A C 1
ATOM 925 O O . ALA A 1 112 ? -13.780 -9.909 71.256 1.00 37.69 112 ALA A O 1
ATOM 926 N N . ALA A 1 113 ? -12.829 -11.722 70.321 1.00 36.81 113 ALA A N 1
ATOM 927 C CA . ALA A 1 113 ? -13.513 -12.968 70.729 1.00 36.81 113 ALA A CA 1
ATOM 928 C C . ALA A 1 113 ? -13.814 -13.940 69.556 1.00 36.81 113 ALA A C 1
ATOM 930 O O . ALA A 1 113 ? -14.283 -13.530 68.503 1.00 36.81 113 ALA A O 1
ATOM 931 N N . ALA A 1 114 ? -13.669 -15.239 69.869 1.00 32.47 114 ALA A N 1
ATOM 932 C CA . ALA A 1 114 ? -14.422 -16.403 69.368 1.00 32.47 114 ALA A CA 1
ATOM 933 C C . ALA A 1 114 ? -13.949 -17.207 68.122 1.00 32.47 114 ALA A C 1
ATOM 935 O O . ALA A 1 114 ? -14.408 -17.007 67.007 1.00 32.47 114 ALA A O 1
ATOM 936 N N . SER A 1 115 ? -13.228 -18.291 68.451 1.00 35.72 115 SER A N 1
ATOM 937 C CA . SER A 1 115 ? -13.485 -19.701 68.069 1.00 35.72 115 SER A CA 1
ATOM 938 C C . SER A 1 115 ? -12.922 -20.334 66.776 1.00 35.72 115 SER A C 1
ATOM 940 O O . SER A 1 115 ? -12.733 -19.657 65.772 1.00 35.72 115 SER A O 1
ATOM 942 N N . PRO A 1 116 ? -12.635 -21.662 66.814 1.00 44.97 116 PRO A N 1
ATOM 943 C CA . PRO A 1 116 ? -11.557 -22.311 66.062 1.00 44.97 116 PRO A CA 1
ATOM 944 C C . PRO A 1 116 ? -12.056 -23.378 65.067 1.00 44.97 116 PRO A C 1
ATOM 946 O O . PRO A 1 116 ? -12.829 -24.253 65.444 1.00 44.97 116 PRO A O 1
ATOM 949 N N . VAL A 1 117 ? -11.572 -23.378 63.818 1.00 31.69 117 VAL A N 1
ATOM 950 C CA . VAL A 1 117 ? -11.797 -24.511 62.881 1.00 31.69 117 VAL A CA 1
ATOM 951 C C . VAL A 1 117 ? -10.546 -24.924 62.089 1.00 31.69 117 VAL A C 1
ATOM 953 O O . VAL A 1 117 ? -10.504 -26.022 61.556 1.00 31.69 117 VAL A O 1
ATOM 956 N N . MET A 1 118 ? -9.462 -24.150 62.074 1.00 32.03 118 MET A N 1
ATOM 957 C CA . MET A 1 118 ? -8.273 -24.486 61.269 1.00 32.03 118 MET A CA 1
ATOM 958 C C . MET A 1 118 ? -7.098 -24.953 62.135 1.00 32.03 118 MET A C 1
ATOM 960 O O . MET A 1 118 ? -6.049 -24.320 62.166 1.00 32.03 118 MET A O 1
ATOM 964 N N . ALA A 1 119 ? -7.291 -26.029 62.900 1.00 34.94 119 ALA A N 1
ATOM 965 C CA . ALA A 1 119 ? -6.213 -26.667 63.664 1.00 34.94 119 ALA A CA 1
ATOM 966 C C . ALA A 1 119 ? -6.464 -28.169 63.868 1.00 34.94 119 ALA A C 1
ATOM 968 O O . ALA A 1 119 ? -6.465 -28.664 64.989 1.00 34.94 119 ALA A O 1
ATOM 969 N N . ALA A 1 120 ? -6.715 -28.889 62.780 1.00 34.78 120 ALA A N 1
ATOM 970 C CA . ALA A 1 120 ? -6.494 -30.327 62.679 1.00 34.78 120 ALA A CA 1
ATOM 971 C C . ALA A 1 120 ? -6.582 -30.685 61.198 1.00 34.78 120 ALA A C 1
ATOM 973 O O . ALA A 1 120 ? -7.661 -30.542 60.635 1.00 34.78 120 ALA A O 1
ATOM 974 N N . LEU A 1 121 ? -5.453 -31.068 60.593 1.00 34.06 121 LEU A N 1
ATOM 975 C CA . LEU A 1 121 ? -5.296 -32.014 59.470 1.00 34.06 121 LEU A CA 1
ATOM 976 C C . LEU A 1 121 ? -3.984 -31.755 58.702 1.00 34.06 121 LEU A C 1
ATOM 978 O O . LEU A 1 121 ? -3.953 -31.699 57.479 1.00 34.06 121 LEU A O 1
ATOM 982 N N . GLU A 1 122 ? -2.870 -31.665 59.428 1.00 34.50 122 GLU A N 1
ATOM 983 C CA . GLU A 1 122 ? -1.576 -32.096 58.895 1.00 34.50 122 GLU A CA 1
ATOM 984 C C . GLU A 1 122 ? -1.078 -33.230 59.790 1.00 34.50 122 GLU A C 1
ATOM 986 O O . GLU A 1 122 ? -0.765 -33.014 60.961 1.00 34.50 122 GLU A O 1
ATOM 991 N N . GLY A 1 123 ? -1.055 -34.451 59.248 1.00 30.33 123 GLY A N 1
ATOM 992 C CA . GLY A 1 123 ? -0.384 -35.588 59.875 1.00 30.33 123 GLY A CA 1
ATOM 993 C C . GLY A 1 123 ? -1.133 -36.917 59.802 1.00 30.33 123 GLY A C 1
ATOM 994 O O . GLY A 1 123 ? -1.818 -37.276 60.748 1.00 30.33 123 GLY A O 1
ATOM 995 N N . ASN A 1 124 ? -0.831 -37.674 58.741 1.00 32.72 124 ASN A N 1
ATOM 996 C CA . ASN A 1 124 ? -0.610 -39.127 58.763 1.00 32.72 124 ASN A CA 1
ATOM 997 C C . ASN A 1 124 ? -1.832 -40.062 58.920 1.00 32.72 124 ASN A C 1
ATOM 999 O O . ASN A 1 124 ? -2.339 -40.234 60.017 1.00 32.72 124 ASN A O 1
ATOM 1003 N N . GLU A 1 125 ? -2.219 -40.761 57.847 1.00 33.47 125 GLU A N 1
ATOM 1004 C CA . GLU A 1 125 ? -2.123 -42.233 57.745 1.00 33.47 125 GLU A CA 1
ATOM 1005 C C . GLU A 1 125 ? -2.745 -42.744 56.436 1.00 33.47 125 GLU A C 1
ATOM 1007 O O . GLU A 1 125 ? -3.785 -42.275 55.977 1.00 33.47 125 GLU A O 1
ATOM 1012 N N . ALA A 1 126 ? -2.059 -43.709 55.825 1.00 41.56 126 ALA A N 1
ATOM 1013 C CA . ALA A 1 126 ? -2.507 -44.455 54.663 1.00 41.56 126 ALA A CA 1
ATOM 1014 C C . ALA A 1 126 ? -3.814 -45.206 54.964 1.00 41.56 126 ALA A C 1
ATOM 1016 O O . ALA A 1 126 ? -3.869 -45.982 55.917 1.00 41.56 126 ALA A O 1
ATOM 1017 N N . LEU A 1 127 ? -4.829 -45.025 54.117 1.00 30.67 127 LEU A N 1
ATOM 1018 C CA . LEU A 1 127 ? -6.003 -45.891 54.074 1.00 30.67 127 LEU A CA 1
ATOM 1019 C C . LEU A 1 127 ? -6.253 -46.356 52.638 1.00 30.67 127 LEU A C 1
ATOM 1021 O O . LEU A 1 127 ? -6.660 -45.605 51.757 1.00 30.67 127 LEU A O 1
ATOM 1025 N N . ASP A 1 128 ? -5.914 -47.627 52.490 1.00 36.09 128 ASP A N 1
ATOM 1026 C CA . ASP A 1 128 ? -6.219 -48.608 51.459 1.00 36.09 128 ASP A CA 1
ATOM 1027 C C . ASP A 1 128 ? -7.687 -48.524 50.988 1.00 36.09 128 ASP A C 1
ATOM 1029 O O . ASP A 1 128 ? -8.607 -48.574 51.809 1.00 36.09 128 ASP A O 1
ATOM 1033 N N . LEU A 1 129 ? -7.914 -48.414 49.675 1.00 32.81 129 LEU A N 1
ATOM 1034 C CA . LEU A 1 129 ? -9.230 -48.604 49.055 1.00 32.81 129 LEU A CA 1
ATOM 1035 C C . LEU A 1 129 ? -9.121 -49.733 48.017 1.00 32.81 129 LEU A C 1
ATOM 1037 O O . LEU A 1 129 ? -8.209 -49.688 47.190 1.00 32.81 129 LEU A O 1
ATOM 1041 N N . PRO A 1 130 ? -10.007 -50.745 48.065 1.00 35.22 130 PRO A N 1
ATOM 1042 C CA . PRO A 1 130 ? -9.842 -51.971 47.299 1.00 35.22 130 PRO A CA 1
ATOM 1043 C C . PRO A 1 130 ? -10.339 -51.844 45.854 1.00 35.22 130 PRO A C 1
ATOM 1045 O O . PRO A 1 130 ? -11.306 -51.139 45.565 1.00 35.22 130 PRO A O 1
ATOM 1048 N N . ASP A 1 131 ? -9.681 -52.605 44.977 1.00 39.50 131 ASP A N 1
ATOM 1049 C CA . ASP A 1 131 ? -10.134 -52.978 43.637 1.00 39.50 131 ASP A CA 1
ATOM 1050 C C . ASP A 1 131 ? -11.496 -53.686 43.699 1.00 39.50 131 ASP A C 1
ATOM 1052 O O . ASP A 1 131 ? -11.591 -54.788 44.235 1.00 39.50 131 ASP A O 1
ATOM 1056 N N . GLU A 1 132 ? -12.524 -53.116 43.070 1.00 33.56 132 GLU A N 1
ATOM 1057 C CA . GLU A 1 132 ? -13.666 -53.886 42.568 1.00 33.56 132 GLU A CA 1
ATOM 1058 C C . GLU A 1 132 ? -14.267 -53.186 41.339 1.00 33.56 132 GLU A C 1
ATOM 1060 O O . GLU A 1 132 ? -14.969 -52.178 41.415 1.00 33.56 132 GLU A O 1
ATOM 1065 N N . ALA A 1 133 ? -13.949 -53.732 40.167 1.00 30.45 133 ALA A N 1
ATOM 1066 C CA . ALA A 1 133 ? -14.715 -53.523 38.950 1.00 30.45 133 ALA A CA 1
ATOM 1067 C C . ALA A 1 133 ? -16.035 -54.307 39.035 1.00 30.45 133 ALA A C 1
ATOM 1069 O O . ALA A 1 133 ? -16.010 -55.401 39.596 1.00 30.45 133 ALA A O 1
ATOM 1070 N N . ILE A 1 134 ? -17.098 -53.795 38.376 1.00 26.67 134 ILE A N 1
ATOM 1071 C CA . ILE A 1 134 ? -18.128 -54.503 37.560 1.00 26.67 134 ILE A CA 1
ATOM 1072 C C . ILE A 1 134 ? -19.578 -53.966 37.730 1.00 26.67 134 ILE A C 1
ATOM 1074 O O . ILE A 1 134 ? -20.207 -54.133 38.767 1.00 26.67 134 ILE A O 1
ATOM 1078 N N . PHE A 1 135 ? -20.089 -53.450 36.594 1.00 26.98 135 PHE A N 1
ATOM 1079 C CA . PHE A 1 135 ? -21.463 -53.472 36.030 1.00 26.98 135 PHE A CA 1
ATOM 1080 C C . PHE A 1 135 ? -22.548 -52.477 36.466 1.00 26.98 135 PHE A C 1
ATOM 1082 O O . PHE A 1 135 ? -23.057 -52.559 37.577 1.00 26.98 135 PHE A O 1
ATOM 1089 N N . ILE A 1 136 ? -23.036 -51.713 35.473 1.00 26.97 136 ILE A N 1
ATOM 1090 C CA . ILE A 1 136 ? -24.446 -51.328 35.222 1.00 26.97 136 ILE A CA 1
ATOM 1091 C C . ILE A 1 136 ? -24.540 -50.947 33.723 1.00 26.97 136 ILE A C 1
ATOM 1093 O O . ILE A 1 136 ? -23.618 -50.299 33.238 1.00 26.97 136 ILE A O 1
ATOM 1097 N N . ASP A 1 137 ? -25.582 -51.164 32.923 1.00 29.91 137 ASP A N 1
ATOM 1098 C CA . ASP A 1 137 ? -26.537 -52.254 32.682 1.00 29.91 137 ASP A CA 1
ATOM 1099 C C . ASP A 1 137 ? -27.058 -51.971 31.255 1.00 29.91 137 ASP A C 1
ATOM 1101 O O . ASP A 1 137 ? -27.325 -50.821 30.893 1.00 29.91 137 ASP A O 1
ATOM 1105 N N . GLU A 1 138 ? -27.127 -52.999 30.421 1.00 37.50 138 GLU A N 1
ATOM 1106 C CA . GLU A 1 138 ? -27.482 -52.923 29.007 1.00 37.50 138 GLU A CA 1
ATOM 1107 C C . GLU A 1 138 ? -28.998 -53.081 28.862 1.00 37.50 138 GLU A C 1
ATOM 1109 O O . GLU A 1 138 ? -29.496 -54.162 28.561 1.00 37.50 138 GLU A O 1
ATOM 1114 N N . ALA A 1 139 ? -29.752 -52.012 29.147 1.00 35.50 139 ALA A N 1
ATOM 1115 C CA . ALA A 1 139 ? -31.212 -52.028 29.017 1.00 35.50 139 ALA A CA 1
ATOM 1116 C C . ALA A 1 139 ? -31.857 -50.628 28.940 1.00 35.50 139 ALA A C 1
ATOM 1118 O O . ALA A 1 139 ? -32.800 -50.357 29.674 1.00 35.50 139 ALA A O 1
ATOM 1119 N N . VAL A 1 140 ? -31.404 -49.736 28.047 1.00 33.38 140 VAL A N 1
ATOM 1120 C CA . VAL A 1 140 ? -32.233 -48.605 27.558 1.00 33.38 140 VAL A CA 1
ATOM 1121 C C . VAL A 1 140 ? -31.907 -48.318 26.083 1.00 33.38 140 VAL A C 1
ATOM 1123 O O . VAL A 1 140 ? -31.379 -47.272 25.724 1.00 33.38 140 VAL A O 1
ATOM 1126 N N . ILE A 1 141 ? -32.195 -49.288 25.213 1.00 30.22 141 ILE A N 1
ATOM 1127 C CA . ILE A 1 141 ? -32.438 -49.055 23.783 1.00 30.22 141 ILE A CA 1
ATOM 1128 C C . ILE A 1 141 ? -33.744 -49.782 23.457 1.00 30.22 141 ILE A C 1
ATOM 1130 O O . ILE A 1 141 ? -33.801 -51.009 23.485 1.00 30.22 141 ILE A O 1
ATOM 1134 N N . GLY A 1 142 ? -34.798 -49.021 23.188 1.00 27.83 142 GLY A N 1
ATOM 1135 C CA . GLY A 1 142 ? -36.100 -49.523 22.758 1.00 27.83 142 GLY A CA 1
ATOM 1136 C C . GLY A 1 142 ? -37.092 -48.368 22.665 1.00 27.83 142 GLY A C 1
ATOM 1137 O O . GLY A 1 142 ? -37.204 -47.616 23.625 1.00 27.83 142 GLY A O 1
ATOM 1138 N N . ASP A 1 143 ? -37.777 -48.263 21.523 1.00 29.31 143 ASP A N 1
ATOM 1139 C CA . ASP A 1 143 ? -38.620 -47.152 21.040 1.00 29.31 143 ASP A CA 1
ATOM 1140 C C . ASP A 1 143 ? -37.845 -45.860 20.725 1.00 29.31 143 ASP A C 1
ATOM 1142 O O . ASP A 1 143 ? -37.366 -45.174 21.614 1.00 29.31 143 ASP A O 1
ATOM 1146 N N . LEU A 1 144 ? -37.663 -45.422 19.476 1.00 28.22 144 LEU A N 1
ATOM 1147 C CA . LEU A 1 144 ? -38.629 -45.378 18.380 1.00 28.22 144 LEU A CA 1
ATOM 1148 C C . LEU A 1 144 ? -37.910 -45.566 17.035 1.00 28.22 144 LEU A C 1
ATOM 1150 O O . LEU A 1 144 ? -37.169 -44.698 16.578 1.00 28.22 144 LEU A O 1
ATOM 1154 N N . ALA A 1 145 ? -38.165 -46.700 16.393 1.00 30.94 145 ALA A N 1
ATOM 1155 C CA . ALA A 1 145 ? -38.033 -46.861 14.956 1.00 30.94 145 ALA A CA 1
ATOM 1156 C C . ALA A 1 145 ? -39.445 -47.133 14.439 1.00 30.94 145 ALA A C 1
ATOM 1158 O O . ALA A 1 145 ? -40.011 -48.151 14.814 1.00 30.94 145 ALA A O 1
ATOM 1159 N N . GLU A 1 146 ? -39.989 -46.186 13.673 1.00 34.81 146 GLU A N 1
ATOM 1160 C CA . GLU A 1 146 ? -41.053 -46.310 12.659 1.00 34.81 146 GLU A CA 1
ATOM 1161 C C . GLU A 1 146 ? -41.792 -44.969 12.551 1.00 34.81 146 GLU A C 1
ATOM 1163 O O . GLU A 1 146 ? -42.731 -44.713 13.291 1.00 34.81 146 GLU A O 1
ATOM 1168 N N . GLU A 1 147 ? -41.335 -44.104 11.642 1.00 33.31 147 GLU A N 1
ATOM 1169 C CA . GLU A 1 147 ? -42.197 -43.281 10.775 1.00 33.31 147 GLU A CA 1
ATOM 1170 C C . GLU A 1 147 ? -41.324 -42.617 9.695 1.00 33.31 147 GLU A C 1
ATOM 1172 O O . GLU A 1 147 ? -41.169 -41.403 9.597 1.00 33.31 147 GLU A O 1
ATOM 1177 N N . ASP A 1 148 ? -40.727 -43.467 8.859 1.00 34.69 148 ASP A N 1
ATOM 1178 C CA . ASP A 1 148 ? -40.200 -43.078 7.553 1.00 34.69 148 ASP A CA 1
ATOM 1179 C C . ASP A 1 148 ? -41.332 -43.205 6.520 1.00 34.69 148 ASP A C 1
ATOM 1181 O O . ASP A 1 148 ? -41.384 -44.146 5.734 1.00 34.69 148 ASP A O 1
ATOM 1185 N N . THR A 1 149 ? -42.307 -42.294 6.591 1.00 32.22 149 THR A N 1
ATOM 1186 C CA . THR A 1 149 ? -43.286 -42.030 5.521 1.00 32.22 149 THR A CA 1
ATOM 1187 C C . THR A 1 149 ? -43.774 -40.583 5.602 1.00 32.22 149 THR A C 1
ATOM 1189 O O . THR A 1 149 ? -44.923 -40.325 5.949 1.00 32.22 149 THR A O 1
ATOM 1192 N N . ASN A 1 150 ? -42.896 -39.622 5.308 1.00 30.05 150 ASN A N 1
ATOM 1193 C CA . ASN A 1 150 ? -43.294 -38.318 4.746 1.00 30.05 150 ASN A CA 1
ATOM 1194 C C . ASN A 1 150 ? -42.127 -37.584 4.058 1.00 30.05 150 ASN A C 1
ATOM 1196 O O . ASN A 1 150 ? -42.080 -36.357 3.985 1.00 30.05 150 ASN A O 1
ATOM 1200 N N . LEU A 1 151 ? -41.205 -38.352 3.471 1.00 30.42 151 LEU A N 1
ATOM 1201 C CA . LEU A 1 151 ? -40.108 -37.876 2.623 1.00 30.42 151 LEU A CA 1
ATOM 1202 C C . LEU A 1 151 ? -40.583 -37.517 1.199 1.00 30.42 151 LEU A C 1
ATOM 1204 O O . LEU A 1 151 ? -39.938 -37.832 0.206 1.00 30.42 151 LEU A O 1
ATOM 1208 N N . GLU A 1 152 ? -41.736 -36.851 1.099 1.00 34.69 152 GLU A N 1
ATOM 1209 C CA . GLU A 1 152 ? -42.247 -36.309 -0.164 1.00 34.69 152 GLU A CA 1
ATOM 1210 C C . GLU A 1 152 ? -43.138 -35.070 0.048 1.00 34.69 152 GLU A C 1
ATOM 1212 O O . GLU A 1 152 ? -44.129 -34.892 -0.653 1.00 34.69 152 GLU A O 1
ATOM 1217 N N . ARG A 1 153 ? -42.824 -34.196 1.025 1.00 35.47 153 ARG A N 1
ATOM 1218 C CA . ARG A 1 153 ? -43.398 -32.832 1.078 1.00 35.47 153 ARG A CA 1
ATOM 1219 C C . ARG A 1 153 ? -42.713 -31.857 2.052 1.00 35.47 153 ARG A C 1
ATOM 1221 O O . ARG A 1 153 ? -43.388 -31.298 2.901 1.00 35.47 153 ARG A O 1
ATOM 1228 N N . LEU A 1 154 ? -41.418 -31.579 1.912 1.00 28.48 154 LEU A N 1
ATOM 1229 C CA . LEU A 1 154 ? -40.837 -30.319 2.410 1.00 28.48 154 LEU A CA 1
ATOM 1230 C C . LEU A 1 154 ? -39.816 -29.818 1.389 1.00 28.48 154 LEU A C 1
ATOM 1232 O O . LEU A 1 154 ? -38.623 -30.102 1.434 1.00 28.48 154 LEU A O 1
ATOM 1236 N N . VAL A 1 155 ? -40.386 -29.150 0.391 1.00 28.25 155 VAL A N 1
ATOM 1237 C CA . VAL A 1 155 ? -39.705 -28.266 -0.547 1.00 28.25 155 VAL A CA 1
ATOM 1238 C C . VAL A 1 155 ? -39.064 -27.132 0.259 1.00 28.25 155 VAL A C 1
ATOM 1240 O O . VAL A 1 155 ? -39.623 -26.700 1.262 1.00 28.25 155 VAL A O 1
ATOM 1243 N N . PHE A 1 156 ? -37.881 -26.711 -0.185 1.00 34.00 156 PHE A N 1
ATOM 1244 C CA . PHE A 1 156 ? -37.222 -25.455 0.166 1.00 34.00 156 PHE A CA 1
ATOM 1245 C C . PHE A 1 156 ? -38.231 -24.327 0.436 1.00 34.00 156 PHE A C 1
ATOM 1247 O O . PHE A 1 156 ? -38.893 -23.902 -0.500 1.00 34.00 156 PHE A O 1
ATOM 1254 N N . ASP A 1 157 ? -38.296 -23.839 1.672 1.00 28.34 157 ASP A N 1
ATOM 1255 C CA . ASP A 1 157 ? -38.930 -22.566 2.032 1.00 28.34 157 ASP A CA 1
ATOM 1256 C C . ASP A 1 157 ? -38.257 -22.057 3.313 1.00 28.34 157 ASP A C 1
ATOM 1258 O O . ASP A 1 157 ? -38.715 -22.336 4.417 1.00 28.34 157 ASP A O 1
ATOM 1262 N N . ASP A 1 158 ? -37.115 -21.379 3.169 1.00 31.42 158 ASP A N 1
ATOM 1263 C CA . ASP A 1 158 ? -36.689 -20.376 4.162 1.00 31.42 158 ASP A CA 1
ATOM 1264 C C . ASP A 1 158 ? -35.716 -19.338 3.567 1.00 31.42 158 ASP A C 1
ATOM 1266 O O . ASP A 1 158 ? -34.761 -18.893 4.200 1.00 31.42 158 ASP A O 1
ATOM 1270 N N . PHE A 1 159 ? -35.935 -18.961 2.304 1.00 31.67 159 PHE A N 1
ATOM 1271 C CA . PHE A 1 159 ? -35.298 -17.793 1.700 1.00 31.67 159 PHE A CA 1
ATOM 1272 C C . PHE A 1 159 ? -36.395 -16.893 1.126 1.00 31.67 159 PHE A C 1
ATOM 1274 O O . PHE A 1 159 ? -37.176 -17.341 0.295 1.00 31.67 159 PHE A O 1
ATOM 1281 N N . ASP A 1 160 ? -36.402 -15.637 1.577 1.00 41.31 160 ASP A N 1
ATOM 1282 C CA . ASP A 1 160 ? -37.207 -14.512 1.084 1.00 41.31 160 ASP A CA 1
ATOM 1283 C C . ASP A 1 160 ? -38.732 -14.585 1.295 1.00 41.31 160 ASP A C 1
ATOM 1285 O O . ASP A 1 160 ? -39.492 -15.043 0.449 1.00 41.31 160 ASP A O 1
ATOM 1289 N N . GLN A 1 161 ? -39.212 -13.996 2.396 1.00 45.03 161 GLN A N 1
ATOM 1290 C CA . GLN A 1 161 ? -40.577 -13.457 2.453 1.00 45.03 161 GLN A CA 1
ATOM 1291 C C . GLN A 1 161 ? -40.532 -11.934 2.297 1.00 45.03 161 GLN A C 1
ATOM 1293 O O . GLN A 1 161 ? -40.850 -11.189 3.223 1.00 45.03 161 GLN A O 1
ATOM 1298 N N . ALA A 1 162 ? -40.125 -11.465 1.117 1.00 50.22 162 ALA A N 1
ATOM 1299 C CA . ALA A 1 162 ? -40.514 -10.135 0.664 1.00 50.22 162 ALA A CA 1
ATOM 1300 C C . ALA A 1 162 ? -42.034 -10.152 0.432 1.00 50.22 162 ALA A C 1
ATOM 1302 O O . ALA A 1 162 ? -42.544 -11.035 -0.261 1.00 50.22 162 ALA A O 1
ATOM 1303 N N . ARG A 1 163 ? -42.780 -9.229 1.052 1.00 58.06 163 ARG A N 1
ATOM 1304 C CA . ARG A 1 163 ? -44.237 -9.185 0.875 1.00 58.06 163 ARG A CA 1
ATOM 1305 C C . ARG A 1 163 ? -44.578 -8.638 -0.503 1.00 58.06 163 ARG A C 1
ATOM 1307 O O . ARG A 1 163 ? -44.198 -7.514 -0.838 1.00 58.06 163 ARG A O 1
ATOM 1314 N N . ASP A 1 164 ? -45.300 -9.444 -1.269 1.00 64.62 164 ASP A N 1
ATOM 1315 C CA . ASP A 1 164 ? -45.779 -9.099 -2.603 1.00 64.62 164 ASP A CA 1
ATOM 1316 C C . ASP A 1 164 ? -46.873 -8.015 -2.534 1.00 64.62 164 ASP A C 1
ATOM 1318 O O . ASP A 1 164 ? -47.657 -7.951 -1.583 1.00 64.62 164 ASP A O 1
ATOM 1322 N N . PHE A 1 165 ? -46.956 -7.168 -3.560 1.00 61.75 165 PHE A N 1
ATOM 1323 C CA . PHE A 1 165 ? -47.894 -6.045 -3.652 1.00 61.75 165 PHE A CA 1
ATOM 1324 C C . PHE A 1 165 ? -49.371 -6.460 -3.614 1.00 61.75 165 PHE A C 1
ATOM 1326 O O . PHE A 1 165 ? -50.238 -5.617 -3.371 1.00 61.75 165 PHE A O 1
ATOM 1333 N N . GLY A 1 166 ? -49.670 -7.750 -3.796 1.00 60.44 166 GLY A N 1
ATOM 1334 C CA . GLY A 1 166 ? -51.017 -8.312 -3.697 1.00 60.44 166 GLY A CA 1
ATOM 1335 C C . GLY A 1 166 ? -51.725 -8.044 -2.360 1.00 60.44 166 GLY A C 1
ATOM 1336 O O . GLY A 1 166 ? -52.956 -8.045 -2.320 1.00 60.44 166 GLY A O 1
ATOM 1337 N N . GLU A 1 167 ? -50.996 -7.747 -1.276 1.00 64.38 167 GLU A N 1
ATOM 1338 C CA . GLU A 1 167 ? -51.604 -7.386 0.018 1.00 64.38 167 GLU A CA 1
ATOM 1339 C C . GLU A 1 167 ? -52.131 -5.936 0.074 1.00 64.38 167 GLU A C 1
ATOM 1341 O O . GLU A 1 167 ? -52.934 -5.613 0.951 1.00 64.38 167 GLU A O 1
ATOM 1346 N N . LEU A 1 168 ? -51.750 -5.065 -0.874 1.00 67.12 168 LEU A N 1
ATOM 1347 C CA . LEU A 1 168 ? -52.207 -3.665 -0.954 1.00 67.12 168 LEU A CA 1
ATOM 1348 C C . LEU A 1 168 ? -53.552 -3.481 -1.681 1.00 67.12 168 LEU A C 1
ATOM 1350 O O . LEU A 1 168 ? -54.023 -2.352 -1.817 1.00 67.12 168 LEU A O 1
ATOM 1354 N N . GLY A 1 169 ? -54.189 -4.576 -2.108 1.00 60.94 169 GLY A N 1
ATOM 1355 C CA . GLY A 1 169 ? -55.623 -4.673 -2.411 1.00 60.94 169 GLY A CA 1
ATOM 1356 C C . GLY A 1 169 ? -56.162 -3.959 -3.656 1.00 60.94 169 GLY A C 1
ATOM 1357 O O . GLY A 1 169 ? -57.244 -4.326 -4.098 1.00 60.94 169 GLY A O 1
ATOM 1358 N N . ASP A 1 170 ? -55.439 -3.005 -4.246 1.00 66.56 170 ASP A N 1
ATOM 1359 C CA . ASP A 1 170 ? -55.940 -2.167 -5.352 1.00 66.56 170 ASP A CA 1
ATOM 1360 C C . ASP A 1 170 ? -54.863 -1.817 -6.401 1.00 66.56 170 ASP A C 1
ATOM 1362 O O . ASP A 1 170 ? -55.051 -0.903 -7.205 1.00 66.56 170 ASP A O 1
ATOM 1366 N N . ILE A 1 171 ? -53.704 -2.483 -6.380 1.00 77.31 171 ILE A N 1
ATOM 1367 C CA . ILE A 1 171 ? -52.657 -2.241 -7.379 1.00 77.31 171 ILE A CA 1
ATOM 1368 C C . ILE A 1 171 ? -52.983 -3.005 -8.669 1.00 77.31 171 ILE A C 1
ATOM 1370 O O . ILE A 1 171 ? -53.263 -4.202 -8.623 1.00 77.31 171 ILE A O 1
ATOM 1374 N N . ASP A 1 172 ? -52.993 -2.316 -9.812 1.00 78.06 172 ASP A N 1
ATOM 1375 C CA . ASP A 1 172 ? -53.123 -2.979 -11.112 1.00 78.06 172 ASP A CA 1
ATOM 1376 C C . ASP A 1 172 ? -51.769 -3.526 -11.597 1.00 78.06 172 ASP A C 1
ATOM 1378 O O . ASP A 1 172 ? -50.703 -3.075 -11.168 1.00 78.06 172 ASP A O 1
ATOM 1382 N N . ASP A 1 173 ? -51.816 -4.533 -12.476 1.00 75.06 173 ASP A N 1
ATOM 1383 C CA . ASP A 1 173 ? -50.620 -5.230 -12.973 1.00 75.06 173 ASP A CA 1
ATOM 1384 C C . ASP A 1 173 ? -49.642 -4.261 -13.671 1.00 75.06 173 ASP A C 1
ATOM 1386 O O . ASP A 1 173 ? -48.426 -4.386 -13.524 1.00 75.06 173 ASP A O 1
ATOM 1390 N N . ASP A 1 174 ? -50.172 -3.246 -14.365 1.00 77.00 174 ASP A N 1
ATOM 1391 C CA . ASP A 1 174 ? -49.387 -2.220 -15.061 1.00 77.00 174 ASP A CA 1
ATOM 1392 C C . ASP A 1 174 ? -48.621 -1.320 -14.071 1.00 77.00 174 ASP A C 1
ATOM 1394 O O . ASP A 1 174 ? -47.479 -0.921 -14.319 1.00 77.00 174 ASP A O 1
ATOM 1398 N N . LEU A 1 175 ? -49.227 -0.972 -12.933 1.00 81.69 175 LEU A N 1
ATOM 1399 C CA . LEU A 1 175 ? -48.582 -0.194 -11.881 1.00 81.69 175 LEU A CA 1
ATOM 1400 C C . LEU A 1 175 ? -47.578 -1.034 -11.084 1.00 81.69 175 LEU A C 1
ATOM 1402 O O . LEU A 1 175 ? -46.506 -0.527 -10.749 1.00 81.69 175 LEU A O 1
ATOM 1406 N N . ALA A 1 176 ? -47.880 -2.308 -10.831 1.00 79.75 176 ALA A N 1
ATOM 1407 C CA . ALA A 1 176 ? -46.939 -3.232 -10.205 1.00 79.75 176 ALA A CA 1
ATOM 1408 C C . ALA A 1 176 ? -45.674 -3.410 -11.067 1.00 79.75 176 ALA A C 1
ATOM 1410 O O . ALA A 1 176 ? -44.557 -3.330 -10.553 1.00 79.75 176 ALA A O 1
ATOM 1411 N N . GLU A 1 177 ? -45.827 -3.535 -12.392 1.00 77.50 177 GLU A N 1
ATOM 1412 C CA . GLU A 1 177 ? -44.695 -3.593 -13.325 1.00 77.50 177 GLU A CA 1
ATOM 1413 C C . GLU A 1 177 ? -43.881 -2.287 -13.320 1.00 77.50 177 GLU A C 1
ATOM 1415 O O . GLU A 1 177 ? -42.649 -2.313 -13.341 1.00 77.50 177 GLU A O 1
ATOM 1420 N N . ARG A 1 178 ? -44.539 -1.125 -13.217 1.00 83.44 178 ARG A N 1
ATOM 1421 C CA . ARG A 1 178 ? -43.851 0.174 -13.103 1.00 83.44 178 ARG A CA 1
ATOM 1422 C C . ARG A 1 178 ? -43.059 0.310 -11.803 1.00 83.44 178 ARG A C 1
ATOM 1424 O O . ARG A 1 178 ? -41.976 0.892 -11.839 1.00 83.44 178 ARG A O 1
ATOM 1431 N N . PHE A 1 179 ? -43.556 -0.211 -10.680 1.00 84.44 179 PHE A N 1
ATOM 1432 C CA . PHE A 1 179 ? -42.787 -0.251 -9.431 1.00 84.44 179 PHE A CA 1
ATOM 1433 C C . PHE A 1 179 ? -41.588 -1.193 -9.538 1.00 84.44 179 PHE A C 1
ATOM 1435 O O . PHE A 1 179 ? -40.479 -0.777 -9.199 1.00 84.44 179 PHE A O 1
ATOM 1442 N N . HIS A 1 180 ? -41.770 -2.375 -10.129 1.00 80.88 180 HIS A N 1
ATOM 1443 C CA . HIS A 1 180 ? -40.676 -3.318 -10.362 1.00 80.88 180 HIS A CA 1
ATOM 1444 C C . HIS A 1 180 ? -39.568 -2.709 -11.242 1.00 80.88 180 HIS A C 1
ATOM 1446 O O . HIS A 1 180 ? -38.387 -2.742 -10.905 1.00 80.88 180 HIS A O 1
ATOM 1452 N N . LEU A 1 181 ? -39.938 -2.040 -12.340 1.00 77.69 181 LEU A N 1
ATOM 1453 C CA . LEU A 1 181 ? -38.984 -1.334 -13.208 1.00 77.69 181 LEU A CA 1
ATOM 1454 C C . LEU A 1 181 ? -38.291 -0.149 -12.513 1.00 77.69 181 LEU A C 1
ATOM 1456 O O . LEU A 1 181 ? -37.188 0.234 -12.909 1.00 77.69 181 LEU A O 1
ATOM 1460 N N . ALA A 1 182 ? -38.916 0.422 -11.482 1.00 80.44 182 ALA A N 1
ATOM 1461 C CA . ALA A 1 182 ? -38.328 1.448 -10.626 1.00 80.44 182 ALA A CA 1
ATOM 1462 C C . ALA A 1 182 ? -37.449 0.870 -9.495 1.00 80.44 182 ALA A C 1
ATOM 1464 O O . ALA A 1 182 ? -36.897 1.644 -8.711 1.00 80.44 182 ALA A O 1
ATOM 1465 N N . GLY A 1 183 ? -37.288 -0.458 -9.423 1.00 79.50 183 GLY A N 1
ATOM 1466 C CA . GLY A 1 183 ? -36.513 -1.155 -8.393 1.00 79.50 183 GLY A CA 1
ATOM 1467 C C . GLY A 1 183 ? -37.232 -1.267 -7.047 1.00 79.50 183 GLY A C 1
ATOM 1468 O O . GLY A 1 183 ? -36.578 -1.378 -6.010 1.00 79.50 183 GLY A O 1
ATOM 1469 N N . VAL A 1 184 ? -38.562 -1.170 -7.052 1.00 85.56 184 VAL A N 1
ATOM 1470 C CA . VAL A 1 184 ? -39.421 -1.352 -5.883 1.00 85.56 184 VAL A CA 1
ATOM 1471 C C . VAL A 1 184 ? -40.172 -2.666 -6.070 1.00 85.56 184 VAL A C 1
ATOM 1473 O O . VAL A 1 184 ? -41.144 -2.730 -6.818 1.00 85.56 184 VAL A O 1
ATOM 1476 N N . ASP A 1 185 ? -39.705 -3.706 -5.382 1.00 81.56 185 ASP A N 1
ATOM 1477 C CA . ASP A 1 185 ? -40.107 -5.100 -5.634 1.00 81.56 185 ASP A CA 1
ATOM 1478 C C . ASP A 1 185 ? -40.952 -5.702 -4.498 1.00 81.56 185 ASP A C 1
ATOM 1480 O O . ASP A 1 185 ? -41.361 -6.857 -4.562 1.00 81.56 185 ASP A O 1
ATOM 1484 N N . SER A 1 186 ? -41.199 -4.933 -3.434 1.00 83.19 186 SER A N 1
ATOM 1485 C CA . SER A 1 186 ? -41.961 -5.368 -2.258 1.00 83.19 186 SER A CA 1
ATOM 1486 C C . SER A 1 186 ? -42.657 -4.213 -1.537 1.00 83.19 186 SER A C 1
ATOM 1488 O O . SER A 1 186 ? -42.261 -3.046 -1.667 1.00 83.19 186 SER A O 1
ATOM 1490 N N . ILE A 1 187 ? -43.645 -4.545 -0.701 1.00 81.06 187 ILE A N 1
ATOM 1491 C CA . ILE A 1 187 ? -44.339 -3.588 0.178 1.00 81.06 187 ILE A CA 1
ATOM 1492 C C . ILE A 1 187 ? -43.351 -2.874 1.110 1.00 81.06 187 ILE A C 1
ATOM 1494 O O . ILE A 1 187 ? -43.452 -1.661 1.294 1.00 81.06 187 ILE A O 1
ATOM 1498 N N . ASP A 1 188 ? -42.358 -3.589 1.641 1.00 81.75 188 ASP A N 1
ATOM 1499 C CA . ASP A 1 188 ? -41.316 -3.025 2.502 1.00 81.75 188 ASP A CA 1
ATOM 1500 C C . ASP A 1 188 ? -40.472 -1.974 1.761 1.00 81.75 188 ASP A C 1
ATOM 1502 O O . ASP A 1 188 ? -40.238 -0.876 2.271 1.00 81.75 188 ASP A O 1
ATOM 1506 N N . THR A 1 189 ? -40.067 -2.269 0.519 1.00 84.69 189 THR A N 1
ATOM 1507 C CA . THR A 1 189 ? -39.320 -1.314 -0.319 1.00 84.69 189 THR A CA 1
ATOM 1508 C C . THR A 1 189 ? -40.167 -0.124 -0.761 1.00 84.69 189 THR A C 1
ATOM 1510 O O . THR A 1 189 ? -39.641 0.981 -0.874 1.00 84.69 189 THR A O 1
ATOM 1513 N N . LEU A 1 190 ? -41.475 -0.317 -0.966 1.00 85.50 190 LEU A N 1
ATOM 1514 C CA . LEU A 1 190 ? -42.399 0.757 -1.331 1.00 85.50 190 LEU A CA 1
ATOM 1515 C C . LEU A 1 190 ? -42.635 1.709 -0.157 1.00 85.50 190 LEU A C 1
ATOM 1517 O O . LEU A 1 190 ? -42.614 2.920 -0.348 1.00 85.50 190 LEU A O 1
ATOM 1521 N N . ALA A 1 191 ? -42.776 1.186 1.063 1.00 86.31 191 ALA A N 1
ATOM 1522 C CA . ALA A 1 191 ? -42.913 1.996 2.273 1.00 86.31 191 ALA A CA 1
ATOM 1523 C C . ALA A 1 191 ? -41.658 2.842 2.579 1.00 86.31 191 ALA A C 1
ATOM 1525 O O . ALA A 1 191 ? -41.761 3.894 3.207 1.00 86.31 191 ALA A O 1
ATOM 1526 N N . ALA A 1 192 ? -40.478 2.392 2.138 1.00 82.81 192 ALA A N 1
ATOM 1527 C CA . ALA A 1 192 ? -39.200 3.083 2.328 1.00 82.81 192 ALA A CA 1
ATOM 1528 C C . ALA A 1 192 ? -38.787 3.988 1.147 1.00 82.81 192 ALA A C 1
ATOM 1530 O O . ALA A 1 192 ? -37.725 4.615 1.199 1.00 82.81 192 ALA A O 1
ATOM 1531 N N . ALA A 1 193 ? -39.582 4.043 0.075 1.00 85.94 193 ALA A N 1
ATOM 1532 C CA . ALA A 1 193 ? -39.235 4.769 -1.141 1.00 85.94 193 ALA A CA 1
ATOM 1533 C C . ALA A 1 193 ? -39.350 6.295 -0.974 1.00 85.94 193 ALA A C 1
ATOM 1535 O O . ALA A 1 193 ? -40.229 6.807 -0.283 1.00 85.94 193 ALA A O 1
ATOM 1536 N N . ASP A 1 194 ? -38.485 7.046 -1.665 1.00 86.75 194 ASP A N 1
ATOM 1537 C CA . ASP A 1 194 ? -38.623 8.503 -1.749 1.00 86.75 194 ASP A CA 1
ATOM 1538 C C . ASP A 1 194 ? -39.747 8.875 -2.740 1.00 86.75 194 ASP A C 1
ATOM 1540 O O . ASP A 1 194 ? -39.686 8.471 -3.908 1.00 86.75 194 ASP A O 1
ATOM 1544 N N . PRO A 1 195 ? -40.745 9.683 -2.334 1.00 83.38 195 PRO A N 1
ATOM 1545 C CA . PRO A 1 195 ? -41.904 10.000 -3.171 1.00 83.38 195 PRO A CA 1
ATOM 1546 C C . PRO A 1 195 ? -41.547 10.811 -4.422 1.00 83.38 195 PRO A C 1
ATOM 1548 O O . PRO A 1 195 ? -42.213 10.700 -5.450 1.00 83.38 195 PRO A O 1
ATOM 1551 N N . THR A 1 196 ? -40.484 11.618 -4.372 1.00 81.19 196 THR A N 1
ATOM 1552 C CA . THR A 1 196 ? -40.039 12.426 -5.516 1.00 81.19 196 THR A CA 1
ATOM 1553 C C . THR A 1 196 ? -39.364 11.542 -6.558 1.00 81.19 196 THR A C 1
ATOM 1555 O O . THR A 1 196 ? -39.610 11.693 -7.754 1.00 81.19 196 THR A O 1
ATOM 1558 N N . ILE A 1 197 ? -38.525 10.605 -6.111 1.00 80.44 197 ILE A N 1
ATOM 1559 C CA . ILE A 1 197 ? -37.822 9.672 -6.997 1.00 80.44 197 ILE A CA 1
ATOM 1560 C C . ILE A 1 197 ? -38.798 8.671 -7.613 1.00 80.44 197 ILE A C 1
ATOM 1562 O O . ILE A 1 197 ? -38.763 8.443 -8.823 1.00 80.44 197 ILE A O 1
ATOM 1566 N N . LEU A 1 198 ? -39.715 8.138 -6.807 1.00 84.56 198 LEU A N 1
ATOM 1567 C CA . LEU A 1 198 ? -40.676 7.143 -7.260 1.00 84.56 198 LEU A CA 1
ATOM 1568 C C . LEU A 1 198 ? -41.713 7.727 -8.232 1.00 84.56 198 LEU A C 1
ATOM 1570 O O . LEU A 1 198 ? -42.032 7.082 -9.230 1.00 84.56 198 LEU A O 1
ATOM 1574 N N . SER A 1 199 ? -42.168 8.967 -8.019 1.00 86.81 199 SER A N 1
ATOM 1575 C CA . SER A 1 199 ? -43.063 9.673 -8.951 1.00 86.81 199 SER A CA 1
ATOM 1576 C C . SER A 1 199 ? -42.418 9.859 -10.329 1.00 86.81 199 SER A C 1
ATOM 1578 O O . SER A 1 199 ? -43.057 9.621 -11.353 1.00 86.81 199 SER A O 1
ATOM 1580 N N . VAL A 1 200 ? -41.127 10.210 -10.375 1.00 82.12 200 VAL A N 1
ATOM 1581 C CA . VAL A 1 200 ? -40.392 10.372 -11.640 1.00 82.12 200 VAL A CA 1
ATOM 1582 C C . VAL A 1 200 ? -40.145 9.031 -12.330 1.00 82.12 200 VAL A C 1
ATOM 1584 O O . VAL A 1 200 ? -40.315 8.940 -13.544 1.00 82.12 200 VAL A O 1
ATOM 1587 N N . ALA A 1 201 ? -39.745 8.003 -11.577 1.00 82.00 201 ALA A N 1
ATOM 1588 C CA . ALA A 1 201 ? -39.407 6.691 -12.128 1.00 82.00 201 ALA A CA 1
ATOM 1589 C C . ALA A 1 201 ? -40.638 5.952 -12.666 1.00 82.00 201 ALA A C 1
ATOM 1591 O O . ALA A 1 201 ? -40.587 5.348 -13.735 1.00 82.00 201 ALA A O 1
ATOM 1592 N N . THR A 1 202 ? -41.758 6.039 -11.952 1.00 82.31 202 THR A N 1
ATOM 1593 C CA . THR A 1 202 ? -43.000 5.384 -12.363 1.00 82.31 202 THR A CA 1
ATOM 1594 C C . THR A 1 202 ? -43.785 6.243 -13.340 1.00 82.31 202 THR A C 1
ATOM 1596 O O . THR A 1 202 ? -44.460 5.696 -14.203 1.00 82.31 202 THR A O 1
ATOM 1599 N N . GLY A 1 203 ? -43.710 7.575 -13.255 1.00 81.75 203 GLY A N 1
ATOM 1600 C CA . GLY A 1 203 ? -44.550 8.511 -14.009 1.00 81.75 203 GLY A CA 1
ATOM 1601 C C . GLY A 1 203 ? -45.922 8.758 -13.369 1.00 81.75 203 GLY A C 1
ATOM 1602 O O . GLY A 1 203 ? -46.848 9.166 -14.068 1.00 81.75 203 GLY A O 1
ATOM 1603 N N . LEU A 1 204 ? -46.084 8.437 -12.083 1.00 85.56 204 LEU A N 1
ATOM 1604 C CA . LEU A 1 204 ? -47.274 8.769 -11.297 1.00 85.56 204 LEU A CA 1
ATOM 1605 C C . LEU A 1 204 ? -47.251 10.229 -10.835 1.00 85.56 204 LEU A C 1
ATOM 1607 O O . LEU A 1 204 ? -46.181 10.812 -10.631 1.00 85.56 204 LEU A O 1
ATOM 1611 N N . GLU A 1 205 ? -48.431 10.812 -10.605 1.00 85.38 205 GLU A N 1
ATOM 1612 C CA . GLU A 1 205 ? -48.516 12.093 -9.902 1.00 85.38 205 GLU A CA 1
ATOM 1613 C C . GLU A 1 205 ? -48.005 11.937 -8.458 1.00 85.38 205 GLU A C 1
ATOM 1615 O O . GLU A 1 205 ? -48.086 10.866 -7.845 1.00 85.38 205 GLU A O 1
ATOM 1620 N N . ARG A 1 206 ? -47.425 13.009 -7.908 1.00 80.50 206 ARG A N 1
ATOM 1621 C CA . ARG A 1 206 ? -46.767 12.971 -6.594 1.00 80.50 206 ARG A CA 1
ATOM 1622 C C . ARG A 1 206 ? -47.731 12.551 -5.483 1.00 80.50 206 ARG A C 1
ATOM 1624 O O . ARG A 1 206 ? -47.379 11.712 -4.663 1.00 80.50 206 ARG A O 1
ATOM 1631 N N . ASP A 1 207 ? -48.948 13.077 -5.517 1.00 82.25 207 ASP A N 1
ATOM 1632 C CA . ASP A 1 207 ? -49.979 12.820 -4.511 1.00 82.25 207 ASP A CA 1
ATOM 1633 C C . ASP A 1 207 ? -50.452 11.351 -4.550 1.00 82.25 207 ASP A C 1
ATOM 1635 O O . ASP A 1 207 ? -50.718 10.745 -3.511 1.00 82.25 207 ASP A O 1
ATOM 1639 N N . GLU A 1 208 ? -50.500 10.739 -5.741 1.00 83.62 208 GLU A N 1
ATOM 1640 C CA . GLU A 1 208 ? -50.777 9.303 -5.889 1.00 83.62 208 GLU A CA 1
ATOM 1641 C C . GLU A 1 208 ? -49.621 8.453 -5.358 1.00 83.62 208 GLU A C 1
ATOM 1643 O O . GLU A 1 208 ? -49.852 7.460 -4.669 1.00 83.62 208 GLU A O 1
ATOM 1648 N N . THR A 1 209 ? -48.381 8.861 -5.636 1.00 86.19 209 THR A N 1
ATOM 1649 C CA . THR A 1 209 ? -47.171 8.176 -5.157 1.00 86.19 209 THR A CA 1
ATOM 1650 C C . THR A 1 209 ? -47.107 8.178 -3.628 1.00 86.19 209 THR A C 1
ATOM 1652 O O . THR A 1 209 ? -46.908 7.130 -3.019 1.00 86.19 209 THR A O 1
ATOM 1655 N N . GLU A 1 210 ? -47.340 9.335 -3.003 1.00 87.31 210 GLU A N 1
ATOM 1656 C CA . GLU A 1 210 ? -47.392 9.479 -1.543 1.00 87.31 210 GLU A CA 1
ATOM 1657 C C . GLU A 1 210 ? -48.515 8.618 -0.943 1.00 87.31 210 GLU A C 1
ATOM 1659 O O . GLU A 1 210 ? -48.283 7.894 0.023 1.00 87.31 210 GLU A O 1
ATOM 1664 N N . SER A 1 211 ? -49.694 8.569 -1.578 1.00 87.50 211 SER A N 1
ATOM 1665 C CA . SER A 1 211 ? -50.780 7.699 -1.114 1.00 87.50 211 SER A CA 1
ATOM 1666 C C . SER A 1 211 ? -50.433 6.206 -1.166 1.00 87.50 211 SER A C 1
ATOM 1668 O O . SER A 1 211 ? -50.948 5.455 -0.335 1.00 87.50 211 SER A O 1
ATOM 1670 N N . TRP A 1 212 ? -49.638 5.750 -2.136 1.00 87.88 212 TRP A N 1
ATOM 1671 C CA . TRP A 1 212 ? -49.218 4.347 -2.221 1.00 87.88 212 TRP A CA 1
ATOM 1672 C C . TRP A 1 212 ? -48.152 4.000 -1.181 1.00 87.88 212 TRP A C 1
ATOM 1674 O O . TRP A 1 212 ? -48.239 2.937 -0.566 1.00 87.88 212 TRP A O 1
ATOM 1684 N N . ILE A 1 213 ? -47.216 4.916 -0.923 1.00 87.56 213 ILE A N 1
ATOM 1685 C CA . ILE A 1 213 ? -46.213 4.785 0.144 1.00 87.56 213 ILE A CA 1
ATOM 1686 C C . ILE A 1 213 ? -46.901 4.723 1.516 1.00 87.56 213 ILE A C 1
ATOM 1688 O O . ILE A 1 213 ? -46.597 3.839 2.314 1.00 87.56 213 ILE A O 1
ATOM 1692 N N . ASP A 1 214 ? -47.893 5.581 1.767 1.00 86.81 214 ASP A N 1
ATOM 1693 C CA . ASP A 1 214 ? -48.644 5.590 3.028 1.00 86.81 214 ASP A CA 1
ATOM 1694 C C . ASP A 1 214 ? -49.456 4.303 3.236 1.00 86.81 214 ASP A C 1
ATOM 1696 O O . ASP A 1 214 ? -49.524 3.780 4.351 1.00 86.81 214 ASP A O 1
ATOM 1700 N N . ARG A 1 215 ? -50.056 3.749 2.171 1.00 84.62 215 ARG A N 1
ATOM 1701 C CA . ARG A 1 215 ? -50.738 2.444 2.246 1.00 84.62 215 ARG A CA 1
ATOM 1702 C C . ARG A 1 215 ? -49.755 1.310 2.517 1.00 84.62 215 ARG A C 1
ATOM 1704 O O . ARG A 1 215 ? -50.068 0.447 3.333 1.00 84.62 215 ARG A O 1
ATOM 1711 N N . ALA A 1 216 ? -48.581 1.328 1.884 1.00 85.06 216 ALA A N 1
ATOM 1712 C CA . ALA A 1 216 ? -47.519 0.361 2.144 1.00 85.06 216 ALA A CA 1
ATOM 1713 C C . ALA A 1 216 ? -47.047 0.434 3.603 1.00 85.06 216 ALA A C 1
ATOM 1715 O O . ALA A 1 216 ? -47.006 -0.585 4.286 1.00 85.06 216 ALA A O 1
ATOM 1716 N N . ALA A 1 217 ? -46.813 1.641 4.123 1.00 83.19 217 ALA A N 1
ATOM 1717 C CA . ALA A 1 217 ? -46.447 1.860 5.519 1.00 83.19 217 ALA A CA 1
ATOM 1718 C C . ALA A 1 217 ? -47.547 1.412 6.501 1.00 83.19 217 ALA A C 1
ATOM 1720 O O . ALA A 1 217 ? -47.241 0.863 7.557 1.00 83.19 217 ALA A O 1
ATOM 1721 N N . ALA A 1 218 ? -48.824 1.597 6.150 1.00 81.12 218 ALA A N 1
ATOM 1722 C CA . ALA A 1 218 ? -49.959 1.152 6.960 1.00 81.12 218 ALA A CA 1
ATOM 1723 C C . ALA A 1 218 ? -50.191 -0.372 6.918 1.00 81.12 218 ALA A C 1
ATOM 1725 O O . ALA A 1 218 ? -50.762 -0.925 7.859 1.00 81.12 218 ALA A O 1
ATOM 1726 N N . ALA A 1 219 ? -49.764 -1.049 5.847 1.00 76.06 219 ALA A N 1
ATOM 1727 C CA . ALA A 1 219 ? -49.822 -2.506 5.715 1.00 76.06 219 ALA A CA 1
ATOM 1728 C C . ALA A 1 219 ? -48.7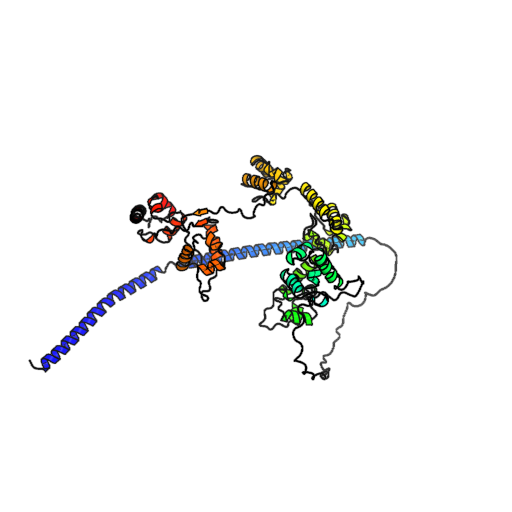14 -3.223 6.516 1.00 76.06 219 ALA A C 1
ATOM 1730 O O . ALA A 1 219 ? -48.814 -4.421 6.802 1.00 76.06 219 ALA A O 1
ATOM 1731 N N . LEU A 1 220 ? -47.665 -2.500 6.927 1.00 74.06 220 LEU A N 1
ATOM 1732 C CA . LEU A 1 220 ? -46.628 -3.034 7.804 1.00 74.06 220 LEU A CA 1
ATOM 1733 C C . LEU A 1 220 ? -47.136 -3.125 9.258 1.00 74.06 220 LEU A C 1
ATOM 1735 O O . LEU A 1 220 ? -47.774 -2.197 9.760 1.00 74.06 220 LEU A O 1
ATOM 1739 N N . PRO A 1 221 ? -46.866 -4.233 9.978 1.00 59.25 221 PRO A N 1
ATOM 1740 C CA . PRO A 1 221 ? -47.287 -4.375 11.364 1.00 59.25 221 PRO A CA 1
ATOM 1741 C C . PRO A 1 221 ? -46.613 -3.304 12.226 1.00 59.25 221 PRO A C 1
ATOM 1743 O O . PRO A 1 221 ? -45.388 -3.224 12.303 1.00 59.25 221 PRO A O 1
ATOM 1746 N N . SER A 1 222 ? -47.421 -2.489 12.904 1.00 43.94 222 SER A N 1
ATOM 1747 C CA . SER A 1 222 ? -46.930 -1.513 13.876 1.00 43.94 222 SER A CA 1
ATOM 1748 C C . SER A 1 222 ? -46.286 -2.246 15.056 1.00 43.94 222 SER A C 1
ATOM 1750 O O . SER A 1 222 ? -46.977 -2.906 15.832 1.00 43.94 222 SER A O 1
ATOM 1752 N N . ILE A 1 223 ? -44.962 -2.148 15.199 1.00 38.56 223 ILE A N 1
ATOM 1753 C CA . ILE A 1 223 ? -44.258 -2.659 16.379 1.00 38.56 223 ILE A CA 1
ATOM 1754 C C . ILE A 1 223 ? -44.508 -1.672 17.523 1.00 38.56 223 ILE A C 1
ATOM 1756 O O . ILE A 1 223 ? -43.769 -0.709 17.718 1.00 38.56 223 ILE A O 1
ATOM 1760 N N . GLU A 1 224 ? -45.584 -1.895 18.273 1.00 36.22 224 GLU A N 1
ATOM 1761 C CA . GLU A 1 224 ? -45.770 -1.250 19.568 1.00 36.22 224 GLU A CA 1
ATOM 1762 C C . GLU A 1 224 ? -44.733 -1.789 20.562 1.00 36.22 224 GLU A C 1
ATOM 1764 O O . GLU A 1 224 ? -44.653 -2.988 20.841 1.00 36.22 224 GLU A O 1
ATOM 1769 N N . THR A 1 225 ? -43.944 -0.869 21.117 1.00 42.16 225 THR A N 1
ATOM 1770 C CA . THR A 1 225 ? -43.037 -1.072 22.248 1.00 42.16 225 THR A CA 1
ATOM 1771 C C . THR A 1 225 ? -43.715 -1.861 23.367 1.00 42.16 225 THR A C 1
ATOM 1773 O O . THR A 1 225 ? -44.494 -1.314 24.146 1.00 42.16 225 THR A O 1
ATOM 1776 N N . THR A 1 226 ? -43.350 -3.136 23.503 1.00 31.34 226 THR A N 1
ATOM 1777 C CA . THR A 1 226 ? -43.587 -3.917 24.718 1.00 31.34 226 THR A CA 1
ATOM 1778 C C . THR A 1 226 ? -42.249 -4.389 25.266 1.00 31.34 226 THR A C 1
ATOM 1780 O O . THR A 1 226 ? -41.471 -5.068 24.600 1.00 31.34 226 THR A O 1
ATOM 1783 N N . ALA A 1 227 ? -41.981 -3.973 26.497 1.00 33.03 227 ALA A N 1
ATOM 1784 C CA . ALA A 1 227 ? -40.817 -4.342 27.273 1.00 33.03 227 ALA A CA 1
ATOM 1785 C C . ALA A 1 227 ? -40.790 -5.843 27.620 1.00 33.03 227 ALA A C 1
ATOM 1787 O O . ALA A 1 227 ? -41.811 -6.429 27.968 1.00 33.03 227 ALA A O 1
ATOM 1788 N N . ALA A 1 228 ? -39.566 -6.380 27.638 1.00 43.84 228 ALA A N 1
ATOM 1789 C CA . ALA A 1 228 ? -39.093 -7.538 28.400 1.00 43.84 228 ALA A CA 1
ATOM 1790 C C . ALA A 1 228 ? -39.731 -8.922 28.124 1.00 43.84 228 ALA A C 1
ATOM 1792 O O . ALA A 1 228 ? -40.620 -9.381 28.837 1.00 43.84 228 ALA A O 1
ATOM 1793 N N . ALA A 1 229 ? -39.103 -9.656 27.199 1.00 31.41 229 ALA A N 1
ATOM 1794 C CA . ALA A 1 229 ? -38.929 -11.113 27.239 1.00 31.41 229 ALA A CA 1
ATOM 1795 C C . ALA A 1 229 ? -37.429 -11.418 26.994 1.00 31.41 229 ALA A C 1
ATOM 1797 O O . ALA A 1 229 ? -36.774 -10.634 26.303 1.00 31.41 229 ALA A O 1
ATOM 1798 N N . PRO A 1 230 ? -36.837 -12.461 27.609 1.00 36.91 230 PRO A N 1
ATOM 1799 C CA . PRO A 1 230 ? -35.386 -12.617 27.699 1.00 36.91 230 PRO A CA 1
ATOM 1800 C C . PRO A 1 230 ? -34.767 -12.858 26.321 1.00 36.91 230 PRO A C 1
ATOM 1802 O O . PRO A 1 230 ? -35.304 -13.615 25.514 1.00 36.91 230 PRO A O 1
ATOM 1805 N N . ALA A 1 231 ? -33.635 -12.200 26.071 1.00 38.34 231 ALA A N 1
ATOM 1806 C CA . ALA A 1 231 ? -32.871 -12.309 24.838 1.00 38.34 231 ALA A CA 1
ATOM 1807 C C . ALA A 1 231 ? -32.579 -13.782 24.509 1.00 38.34 231 ALA A C 1
ATOM 1809 O O . ALA A 1 231 ? -31.897 -14.473 25.268 1.00 38.34 231 ALA A O 1
ATOM 1810 N N . ALA A 1 232 ? -33.087 -14.256 23.371 1.00 41.75 232 ALA A N 1
ATOM 1811 C CA . ALA A 1 232 ? -32.555 -15.455 22.745 1.00 41.75 232 ALA A CA 1
ATOM 1812 C C . ALA A 1 232 ? -31.054 -15.230 22.508 1.00 41.75 232 ALA A C 1
ATOM 1814 O O . ALA A 1 232 ? -30.658 -14.160 22.037 1.00 41.75 232 ALA A O 1
ATOM 1815 N N . ALA A 1 233 ? -30.230 -16.206 22.894 1.00 50.50 233 ALA A N 1
ATOM 1816 C CA . ALA A 1 233 ? -28.781 -16.113 22.780 1.00 50.50 233 ALA A CA 1
ATOM 1817 C C . ALA A 1 233 ? -28.377 -15.727 21.343 1.00 50.50 233 ALA A C 1
ATOM 1819 O O . ALA A 1 233 ? -28.966 -16.243 20.385 1.00 50.50 233 ALA A O 1
ATOM 1820 N N . PRO A 1 234 ? -27.412 -14.809 21.175 1.00 57.31 234 PRO A N 1
ATOM 1821 C CA . PRO A 1 234 ? -26.985 -14.382 19.854 1.00 57.31 234 PRO A CA 1
ATOM 1822 C C . PRO A 1 234 ? -26.413 -15.574 19.084 1.00 57.31 234 PRO A C 1
ATOM 1824 O O . PRO A 1 234 ? -25.501 -16.234 19.561 1.00 57.31 234 PRO A O 1
ATOM 1827 N N . ARG A 1 235 ? -26.953 -15.852 17.894 1.00 73.88 235 ARG A N 1
ATOM 1828 C CA . ARG A 1 235 ? -26.383 -16.828 16.957 1.00 73.88 235 ARG A CA 1
ATOM 1829 C C . ARG A 1 235 ? -25.478 -16.090 15.974 1.00 73.88 235 ARG A C 1
ATOM 1831 O O . ARG A 1 235 ? -25.930 -15.124 15.360 1.00 73.88 235 ARG A O 1
ATOM 1838 N N . ASP A 1 236 ? -24.230 -16.524 15.837 1.00 83.44 236 ASP A N 1
ATOM 1839 C CA . ASP A 1 236 ? -23.292 -16.019 14.833 1.00 83.44 236 ASP A CA 1
ATOM 1840 C C . ASP A 1 236 ? -23.049 -17.055 13.737 1.00 83.44 236 ASP A C 1
ATOM 1842 O O . ASP A 1 236 ? -23.083 -18.265 13.962 1.00 83.44 236 ASP A O 1
ATOM 1846 N N . ASP A 1 237 ? -22.741 -16.567 12.537 1.00 86.19 237 ASP A N 1
ATOM 1847 C CA . ASP A 1 237 ? -22.293 -17.422 11.444 1.00 86.19 237 ASP A CA 1
ATOM 1848 C C . ASP A 1 237 ? -20.822 -17.822 11.634 1.00 86.19 237 ASP A C 1
ATOM 1850 O O . ASP A 1 237 ? -19.897 -17.102 11.239 1.00 86.19 237 ASP A O 1
ATOM 1854 N N . LEU A 1 238 ? -20.611 -18.999 12.229 1.00 86.69 238 LEU A N 1
ATOM 1855 C CA . LEU A 1 238 ? -19.283 -19.566 12.470 1.00 86.69 238 LEU A CA 1
ATOM 1856 C C . LEU A 1 238 ? -18.511 -19.888 11.181 1.00 86.69 238 LEU A C 1
ATOM 1858 O O . LEU A 1 238 ? -17.291 -20.022 11.243 1.00 86.69 238 LEU A O 1
ATOM 1862 N N . VAL A 1 239 ? -19.166 -19.946 10.012 1.00 87.88 239 VAL A N 1
ATOM 1863 C CA . VAL A 1 239 ? -18.488 -20.167 8.718 1.00 87.88 239 VAL A CA 1
ATOM 1864 C C . VAL A 1 239 ? -17.584 -18.984 8.343 1.00 87.88 239 VAL A C 1
ATOM 1866 O O . VAL A 1 239 ? -16.655 -19.122 7.548 1.00 87.88 239 VAL A O 1
ATOM 1869 N N . ARG A 1 240 ? -17.778 -17.819 8.976 1.00 80.19 240 ARG A N 1
ATOM 1870 C CA . ARG A 1 240 ? -16.892 -16.652 8.831 1.00 80.19 240 ARG A CA 1
ATOM 1871 C C . ARG A 1 240 ? -15.494 -16.861 9.421 1.00 80.19 240 ARG A C 1
ATOM 1873 O O . ARG A 1 240 ? -14.594 -16.081 9.115 1.00 80.19 240 ARG A O 1
ATOM 1880 N N . VAL A 1 241 ? -15.300 -17.880 10.257 1.00 83.50 241 VAL A N 1
ATOM 1881 C CA . VAL A 1 241 ? -13.984 -18.289 10.756 1.00 83.50 241 VAL A CA 1
ATOM 1882 C C . VAL A 1 241 ? -13.315 -19.172 9.704 1.00 83.50 241 VAL A C 1
ATOM 1884 O O . VAL A 1 241 ? -13.802 -20.253 9.373 1.00 83.50 241 VAL A O 1
ATOM 1887 N N . HIS A 1 242 ? -12.167 -18.743 9.182 1.00 76.69 242 HIS A N 1
ATOM 1888 C CA . HIS A 1 242 ? -11.465 -19.469 8.130 1.00 76.69 242 HIS A CA 1
ATOM 1889 C C . HIS A 1 242 ? -11.048 -20.868 8.607 1.00 76.69 242 HIS A C 1
ATOM 1891 O O . HIS A 1 242 ? -10.296 -21.023 9.574 1.00 76.69 242 HIS A O 1
ATOM 1897 N N . GLY A 1 243 ? -11.511 -21.888 7.881 1.00 75.69 243 GLY A N 1
ATOM 1898 C CA . GLY A 1 243 ? -11.323 -23.304 8.199 1.00 75.69 243 GLY A CA 1
ATOM 1899 C C . GLY A 1 243 ? -12.562 -23.975 8.802 1.00 75.69 243 GLY A C 1
ATOM 1900 O O . GLY A 1 243 ? -12.642 -25.203 8.762 1.00 75.69 243 GLY A O 1
ATOM 1901 N N . ILE A 1 244 ? -13.557 -23.211 9.266 1.00 84.19 244 ILE A N 1
ATOM 1902 C CA . ILE A 1 244 ? -14.854 -23.741 9.697 1.00 84.19 244 ILE A CA 1
ATOM 1903 C C . ILE A 1 244 ? -15.804 -23.751 8.497 1.00 84.19 244 ILE A C 1
ATOM 1905 O O . ILE A 1 244 ? -16.333 -22.730 8.082 1.00 84.19 244 ILE A O 1
ATOM 1909 N N . GLY A 1 245 ? -16.014 -24.929 7.911 1.00 76.19 245 GLY A N 1
ATOM 1910 C CA . GLY A 1 245 ? -17.045 -25.128 6.890 1.00 76.19 245 GLY A CA 1
ATOM 1911 C C . GLY A 1 245 ? -18.420 -25.444 7.500 1.00 76.19 245 GLY A C 1
ATOM 1912 O O . GLY A 1 245 ? -18.494 -25.775 8.686 1.00 76.19 245 GLY A O 1
ATOM 1913 N N . PRO A 1 246 ? -19.498 -25.476 6.690 1.00 77.50 246 PRO A N 1
ATOM 1914 C CA . PRO A 1 246 ? -20.866 -25.741 7.159 1.00 77.50 246 PRO A CA 1
ATOM 1915 C C . PRO A 1 246 ? -21.009 -27.021 7.995 1.00 77.50 246 PRO A C 1
ATOM 1917 O O . PRO A 1 246 ? -21.778 -27.065 8.948 1.00 77.50 246 PRO A O 1
ATOM 1920 N N . LYS A 1 247 ? -20.219 -28.059 7.682 1.00 81.88 247 LYS A N 1
ATOM 1921 C CA . LYS A 1 247 ? -20.196 -29.317 8.445 1.00 81.88 247 LYS A CA 1
ATOM 1922 C C . LYS A 1 247 ? -19.664 -29.134 9.867 1.00 81.88 247 LYS A C 1
ATOM 1924 O O . LYS A 1 247 ? -20.263 -29.648 10.800 1.00 81.88 247 LYS A O 1
ATOM 1929 N N . TYR A 1 248 ? -18.553 -28.415 10.034 1.00 86.62 248 TYR A N 1
ATOM 1930 C CA . TYR A 1 248 ? -17.995 -28.160 11.363 1.00 86.62 248 TYR A CA 1
ATOM 1931 C C . TYR A 1 248 ? -18.856 -27.161 12.135 1.00 86.62 248 TYR A C 1
ATOM 1933 O O . TYR A 1 248 ? -19.081 -27.372 13.318 1.00 86.62 248 TYR A O 1
ATOM 1941 N N . ALA A 1 249 ? -19.414 -26.148 11.465 1.00 85.44 249 ALA A N 1
ATOM 1942 C CA . ALA A 1 249 ? -20.371 -25.226 12.074 1.00 85.44 249 ALA A CA 1
ATOM 1943 C C . ALA A 1 249 ? -21.607 -25.959 12.631 1.00 85.44 249 ALA A C 1
ATOM 1945 O O . ALA A 1 249 ? -22.024 -25.676 13.748 1.00 85.44 249 ALA A O 1
ATOM 1946 N N . ALA A 1 250 ? -22.144 -26.949 11.906 1.00 83.75 250 ALA A N 1
ATOM 1947 C CA . ALA A 1 250 ? -23.263 -27.764 12.382 1.00 83.75 250 ALA A CA 1
ATOM 1948 C C . ALA A 1 250 ? -22.900 -28.617 13.613 1.00 83.75 250 ALA A C 1
ATOM 1950 O O . ALA A 1 250 ? -23.657 -28.644 14.578 1.00 83.75 250 ALA A O 1
ATOM 1951 N N . VAL A 1 251 ? -21.728 -29.264 13.611 1.00 87.50 251 VAL A N 1
ATOM 1952 C CA . VAL A 1 251 ? -21.252 -30.064 14.758 1.00 87.50 251 VAL A CA 1
ATOM 1953 C C . VAL A 1 251 ? -20.998 -29.185 15.990 1.00 87.50 251 VAL A C 1
ATOM 1955 O O . VAL A 1 251 ? -21.330 -29.571 17.107 1.00 87.50 251 VAL A O 1
ATOM 1958 N N . LEU A 1 252 ? -20.449 -27.981 15.802 1.00 89.00 252 LEU A N 1
ATOM 1959 C CA . LEU A 1 252 ? -20.264 -27.002 16.879 1.00 89.00 252 LEU A CA 1
ATOM 1960 C C . LEU A 1 252 ? -21.609 -26.517 17.434 1.00 89.00 252 LEU A C 1
ATOM 1962 O O . LEU A 1 252 ? -21.774 -26.442 18.650 1.00 89.00 252 LEU A O 1
ATOM 1966 N N . ALA A 1 253 ? -22.589 -26.273 16.562 1.00 87.12 253 ALA A N 1
ATOM 1967 C CA . ALA A 1 253 ? -23.935 -25.883 16.965 1.00 87.12 253 ALA A CA 1
ATOM 1968 C C . ALA A 1 253 ? -24.646 -26.979 17.778 1.00 87.12 253 ALA A C 1
ATOM 1970 O O . ALA A 1 253 ? -25.314 -26.670 18.764 1.00 87.12 253 ALA A O 1
ATOM 1971 N N . GLU A 1 254 ? -24.469 -28.253 17.415 1.00 87.62 254 GLU A N 1
ATOM 1972 C CA . GLU A 1 254 ? -24.980 -29.398 18.182 1.00 87.62 254 GLU A CA 1
ATOM 1973 C C . GLU A 1 254 ? -24.323 -29.502 19.570 1.00 87.62 254 GLU A C 1
ATOM 1975 O O . GLU A 1 254 ? -24.981 -29.854 20.548 1.00 87.62 254 GLU A O 1
ATOM 1980 N N . ALA A 1 255 ? -23.053 -29.101 19.683 1.00 87.62 255 ALA A N 1
ATOM 1981 C CA . ALA A 1 255 ? -22.341 -28.974 20.954 1.00 87.62 255 ALA A CA 1
ATOM 1982 C C . ALA A 1 255 ? -22.691 -27.696 21.748 1.00 87.62 255 ALA A C 1
ATOM 1984 O O . ALA A 1 255 ? -22.119 -27.460 22.812 1.00 87.62 255 ALA A O 1
ATOM 1985 N N . GLY A 1 256 ? -23.626 -26.873 21.259 1.00 87.69 256 GLY A N 1
ATOM 1986 C CA . GLY A 1 256 ? -24.073 -25.642 21.915 1.00 87.69 256 GLY A CA 1
ATOM 1987 C C . GLY A 1 256 ? -23.199 -24.413 21.651 1.00 87.69 256 GLY A C 1
ATOM 1988 O O . GLY A 1 256 ? -23.448 -23.367 22.242 1.00 87.69 256 GLY A O 1
ATOM 1989 N N . ILE A 1 257 ? -22.212 -24.507 20.758 1.00 91.31 257 ILE A N 1
ATOM 1990 C CA . ILE A 1 257 ? -21.372 -23.382 20.337 1.00 91.31 257 ILE A CA 1
ATOM 1991 C C . ILE A 1 257 ? -22.089 -22.685 19.181 1.00 91.31 257 ILE A C 1
ATOM 1993 O O . ILE A 1 257 ? -22.039 -23.137 18.037 1.00 91.31 257 ILE A O 1
ATOM 1997 N N . LEU A 1 258 ? -22.804 -21.605 19.495 1.00 88.69 258 LEU A N 1
ATOM 1998 C CA . LEU A 1 258 ? -23.698 -20.924 18.553 1.00 88.69 258 LEU A CA 1
ATOM 1999 C C . LEU A 1 258 ? -23.226 -19.511 18.190 1.00 88.69 258 LEU A C 1
ATOM 2001 O O . LEU A 1 258 ? -23.784 -18.920 17.268 1.00 88.69 258 LEU A O 1
ATOM 2005 N N . SER A 1 259 ? -22.220 -18.974 18.883 1.00 88.81 259 SER A N 1
ATOM 2006 C CA . SER A 1 259 ? -21.690 -17.620 18.684 1.00 88.81 259 SER A CA 1
ATOM 2007 C C . SER A 1 259 ? -20.160 -17.577 18.589 1.00 88.81 259 SER A C 1
ATOM 2009 O O . SER A 1 259 ? -19.467 -18.531 18.960 1.00 88.81 259 SER A O 1
ATOM 2011 N N . PHE A 1 260 ? -19.607 -16.451 18.118 1.00 87.94 260 PHE A N 1
ATOM 2012 C CA . PHE A 1 260 ? -18.157 -16.230 18.155 1.00 87.94 260 PHE A CA 1
ATOM 2013 C C . PHE A 1 260 ? -17.629 -16.167 19.593 1.00 87.94 260 PHE A C 1
ATOM 2015 O O . PHE A 1 260 ? -16.500 -16.586 19.837 1.00 87.94 260 PHE A O 1
ATOM 2022 N N . ASP A 1 261 ? -18.443 -15.689 20.538 1.00 85.12 261 ASP A N 1
ATOM 2023 C CA . ASP A 1 261 ? -18.109 -15.632 21.963 1.00 85.12 261 ASP A CA 1
ATOM 2024 C C . ASP A 1 261 ? -18.032 -17.034 22.591 1.00 85.12 261 ASP A C 1
ATOM 2026 O O . ASP A 1 261 ? -17.092 -17.316 23.337 1.00 85.12 261 ASP A O 1
ATOM 2030 N N . ASP A 1 262 ? -18.958 -17.935 22.243 1.00 88.19 262 ASP A N 1
ATOM 2031 C CA . ASP A 1 262 ? -18.931 -19.335 22.697 1.00 88.19 262 ASP A CA 1
ATOM 2032 C C . ASP A 1 262 ? -17.687 -20.053 22.157 1.00 88.19 262 ASP A C 1
ATOM 2034 O O . ASP A 1 262 ? -16.977 -20.753 22.884 1.00 88.19 262 ASP A O 1
ATOM 2038 N N . LEU A 1 263 ? -17.378 -19.837 20.874 1.00 89.81 263 LEU A N 1
ATOM 2039 C CA . LEU A 1 263 ? -16.215 -20.439 20.228 1.00 89.81 263 LEU A CA 1
ATOM 2040 C C . LEU A 1 263 ? -14.897 -19.888 20.798 1.00 89.81 263 LEU A C 1
ATOM 2042 O O . LEU A 1 263 ? -13.947 -20.646 20.973 1.00 89.81 263 LEU A O 1
ATOM 2046 N N . ALA A 1 264 ? -14.846 -18.596 21.131 1.00 87.56 264 ALA A N 1
ATOM 2047 C CA . ALA A 1 264 ? -13.688 -17.950 21.750 1.00 87.56 264 ALA A CA 1
ATOM 2048 C C . ALA A 1 264 ? -13.420 -18.426 23.190 1.00 87.56 264 ALA A C 1
ATOM 2050 O O . ALA A 1 264 ? -12.276 -18.395 23.643 1.00 87.56 264 ALA A O 1
ATOM 2051 N N . GLN A 1 265 ? -14.459 -18.862 23.910 1.00 88.56 265 GLN A N 1
ATOM 2052 C CA . GLN A 1 265 ? -14.348 -19.421 25.264 1.00 88.56 265 GLN A CA 1
ATOM 2053 C C . GLN A 1 265 ? -14.043 -20.924 25.274 1.00 88.56 265 GLN A C 1
ATOM 2055 O O . GLN A 1 265 ? -13.699 -21.475 26.321 1.00 88.56 265 GLN A O 1
ATOM 2060 N N . THR A 1 266 ? -14.145 -21.585 24.121 1.00 89.62 266 THR A N 1
ATOM 2061 C CA . THR A 1 266 ? -13.850 -23.011 23.985 1.00 89.62 266 THR A CA 1
ATOM 2062 C C . THR A 1 266 ? -12.348 -23.223 23.787 1.00 89.62 266 THR A C 1
ATOM 2064 O O . THR A 1 266 ? -11.708 -22.533 22.993 1.00 89.62 266 THR A O 1
ATOM 2067 N N . THR A 1 267 ? -11.755 -24.193 24.486 1.00 88.25 267 THR A N 1
ATOM 2068 C CA . THR A 1 267 ? -10.324 -24.498 24.321 1.00 88.25 267 THR A CA 1
ATOM 2069 C C . THR A 1 267 ? -10.060 -25.374 23.088 1.00 88.25 267 THR A C 1
ATOM 2071 O O . THR A 1 267 ? -10.928 -26.154 22.684 1.00 88.25 267 THR A O 1
ATOM 2074 N N . PRO A 1 268 ? -8.848 -25.325 22.497 1.00 87.75 268 PRO A N 1
ATOM 2075 C CA . PRO A 1 268 ? -8.463 -26.222 21.403 1.00 87.75 268 PRO A CA 1
ATOM 2076 C C . PRO A 1 268 ? -8.674 -27.713 21.711 1.00 87.75 268 PRO A C 1
ATOM 2078 O O . PRO A 1 268 ? -9.037 -28.482 20.820 1.00 87.75 268 PRO A O 1
ATOM 2081 N N . ASP A 1 269 ? -8.491 -28.120 22.969 1.00 87.19 269 ASP A N 1
ATOM 2082 C CA . ASP A 1 269 ? -8.705 -29.500 23.412 1.00 87.19 269 ASP A CA 1
ATOM 2083 C C . ASP A 1 269 ? -10.195 -29.868 23.445 1.00 87.19 269 ASP A C 1
ATOM 2085 O O . ASP A 1 269 ? -10.582 -30.917 22.937 1.00 87.19 269 ASP A O 1
ATOM 2089 N N . GLN A 1 270 ? -11.057 -28.969 23.929 1.00 88.19 270 GLN A N 1
ATOM 2090 C CA . GLN A 1 270 ? -12.511 -29.162 23.889 1.00 88.19 270 GLN A CA 1
ATOM 2091 C C . GLN A 1 270 ? -13.035 -29.226 22.448 1.00 88.19 270 GLN A C 1
ATOM 2093 O O . GLN A 1 270 ? -13.871 -30.069 22.127 1.00 88.19 270 GLN A O 1
ATOM 2098 N N . LEU A 1 271 ? -12.502 -28.393 21.546 1.00 88.69 271 LEU A N 1
ATOM 2099 C CA . LEU A 1 271 ? -12.839 -28.455 20.121 1.00 88.69 271 LEU A CA 1
ATOM 2100 C C . LEU A 1 271 ? -12.399 -29.779 19.490 1.00 88.69 271 LEU A C 1
ATOM 2102 O O . LEU A 1 271 ? -13.116 -30.332 18.656 1.00 88.69 271 LEU A O 1
ATOM 2106 N N . ARG A 1 272 ? -11.255 -30.328 19.908 1.00 88.56 272 ARG A N 1
ATOM 2107 C CA . ARG A 1 272 ? -10.791 -31.645 19.460 1.00 88.56 272 ARG A CA 1
ATOM 2108 C C . ARG A 1 272 ? -11.718 -32.765 19.935 1.00 88.56 272 ARG A C 1
ATOM 2110 O O . ARG A 1 272 ? -11.995 -33.669 19.147 1.00 88.56 272 ARG A O 1
ATOM 2117 N N . ASP A 1 273 ? -12.229 -32.685 21.159 1.00 89.56 273 ASP A N 1
ATOM 2118 C CA . ASP A 1 273 ? -13.165 -33.667 21.721 1.00 89.56 273 ASP A CA 1
ATOM 2119 C C . ASP A 1 273 ? -14.557 -33.611 21.074 1.00 89.56 273 ASP A C 1
ATOM 2121 O O . ASP A 1 273 ? -15.207 -34.650 20.924 1.00 89.56 273 ASP A O 1
ATOM 2125 N N . ILE A 1 274 ? -14.995 -32.423 20.645 1.00 88.94 274 ILE A N 1
ATOM 2126 C CA . ILE A 1 274 ? -16.259 -32.211 19.923 1.00 88.94 274 ILE A CA 1
ATOM 2127 C C . ILE A 1 274 ? -16.140 -32.677 18.465 1.00 88.94 274 ILE A C 1
ATOM 2129 O O . ILE A 1 274 ? -16.963 -33.451 17.982 1.00 88.94 274 ILE A O 1
ATOM 2133 N N . ILE A 1 275 ? -15.098 -32.229 17.758 1.00 88.38 275 ILE A N 1
ATOM 2134 C CA . ILE A 1 275 ? -14.936 -32.454 16.313 1.00 88.38 275 ILE A CA 1
ATOM 2135 C C . ILE A 1 275 ? -14.383 -33.851 16.004 1.00 88.38 275 ILE A C 1
ATOM 2137 O O . ILE A 1 275 ? -14.621 -34.372 14.915 1.00 88.38 275 ILE A O 1
ATOM 2141 N N . LYS A 1 276 ? -13.642 -34.457 16.944 1.00 86.94 276 LYS A N 1
ATOM 2142 C CA . LYS A 1 276 ? -12.988 -35.773 16.821 1.00 86.94 276 LYS A CA 1
ATOM 2143 C C . LYS A 1 276 ? -12.318 -35.972 15.454 1.00 86.94 276 LYS A C 1
ATOM 2145 O O . LYS A 1 276 ? -12.656 -36.916 14.732 1.00 86.94 276 LYS A O 1
ATOM 2150 N N . PRO A 1 277 ? -11.382 -35.084 15.064 1.00 80.62 277 PRO A N 1
ATOM 2151 C CA . PRO A 1 277 ? -10.742 -35.177 13.761 1.00 80.62 277 PRO A CA 1
ATOM 2152 C C . PRO A 1 277 ? -9.979 -36.498 13.630 1.00 80.62 277 PRO A C 1
ATOM 2154 O O . PRO A 1 277 ? -9.307 -36.951 14.559 1.00 80.62 277 PRO A O 1
ATOM 2157 N N . SER A 1 278 ? -10.059 -37.112 12.453 1.00 78.88 278 SER A N 1
ATOM 2158 C CA . SER A 1 278 ? -9.242 -38.282 12.130 1.00 78.88 278 SER A CA 1
ATOM 2159 C C . SER A 1 278 ? -7.752 -37.921 12.111 1.00 78.88 278 SER A C 1
ATOM 2161 O O . SER A 1 278 ? -7.379 -36.775 11.872 1.00 78.88 278 SER A O 1
ATOM 2163 N N . VAL A 1 279 ? -6.878 -38.918 12.285 1.00 68.56 279 VAL A N 1
ATOM 2164 C CA . VAL A 1 279 ? -5.407 -38.742 12.290 1.00 68.56 279 VAL A CA 1
ATOM 2165 C C . VAL A 1 279 ? -4.882 -38.086 10.998 1.00 68.56 279 VAL A C 1
ATOM 2167 O O . VAL A 1 279 ? -3.812 -37.485 10.995 1.00 68.56 279 VAL A O 1
ATOM 2170 N N . MET A 1 280 ? -5.644 -38.160 9.903 1.00 59.06 280 MET A N 1
ATOM 2171 C CA . MET A 1 280 ? -5.295 -37.567 8.610 1.00 59.06 280 MET A CA 1
ATOM 2172 C C . MET A 1 280 ? -5.751 -36.101 8.460 1.00 59.06 280 MET A C 1
ATOM 2174 O O . MET A 1 280 ? -5.333 -35.424 7.525 1.00 59.06 280 MET A O 1
ATOM 2178 N N . GLN A 1 281 ? -6.599 -35.593 9.360 1.00 71.44 281 GLN A N 1
ATOM 2179 C CA . GLN A 1 281 ? -7.120 -34.225 9.330 1.00 71.44 281 GLN A CA 1
ATOM 2180 C C . GLN A 1 281 ? -6.289 -33.315 10.241 1.00 71.44 281 GLN A C 1
ATOM 2182 O O . GLN A 1 281 ? -6.420 -33.334 11.463 1.00 71.44 281 GLN A O 1
ATOM 2187 N N . GLN A 1 282 ? -5.445 -32.479 9.635 1.00 69.62 282 GLN A N 1
ATOM 2188 C CA . GLN A 1 282 ? -4.657 -31.471 10.348 1.00 69.62 282 GLN A CA 1
ATOM 2189 C C . GLN A 1 282 ? -5.471 -30.180 10.517 1.00 69.62 282 GLN A C 1
ATOM 2191 O O . GLN A 1 282 ? -5.370 -29.257 9.713 1.00 69.62 282 GLN A O 1
ATOM 2196 N N . ILE A 1 283 ? -6.317 -30.131 11.549 1.00 77.81 283 ILE A N 1
ATOM 2197 C CA . ILE A 1 283 ? -7.112 -28.942 11.894 1.00 77.81 283 ILE A CA 1
ATOM 2198 C C . ILE A 1 283 ? -6.343 -28.073 12.896 1.00 77.81 283 ILE A C 1
ATOM 2200 O O . ILE A 1 283 ? -5.858 -28.574 13.911 1.00 77.81 283 ILE A O 1
ATOM 2204 N N . ASN A 1 284 ? -6.255 -26.768 12.622 1.00 81.38 284 ASN A N 1
ATOM 2205 C CA . ASN A 1 284 ? -5.643 -25.785 13.515 1.00 81.38 284 ASN A CA 1
ATOM 2206 C C . ASN A 1 284 ? -6.718 -25.094 14.375 1.00 81.38 284 ASN A C 1
ATOM 2208 O O . ASN A 1 284 ? -7.266 -24.062 13.988 1.00 81.38 284 ASN A O 1
ATOM 2212 N N . PHE A 1 285 ? -7.023 -25.683 15.534 1.00 86.81 285 PHE A N 1
ATOM 2213 C CA . PHE A 1 285 ? -8.034 -25.166 16.462 1.00 86.81 285 PHE A CA 1
ATOM 2214 C C . PHE A 1 285 ? -7.625 -23.840 17.120 1.00 86.81 285 PHE A C 1
ATOM 2216 O O . PHE A 1 285 ? -8.483 -22.987 17.332 1.00 86.81 285 PHE A O 1
ATOM 2223 N N . ASP A 1 286 ? -6.330 -23.612 17.361 1.00 82.44 286 ASP A N 1
ATOM 2224 C CA . ASP A 1 286 ? -5.819 -22.336 17.880 1.00 82.44 286 ASP A CA 1
ATOM 2225 C C . ASP A 1 286 ? -6.143 -21.170 16.936 1.00 82.44 286 ASP A C 1
ATOM 2227 O O . ASP A 1 286 ? -6.526 -20.081 17.368 1.00 82.44 286 ASP A O 1
ATOM 2231 N N . SER A 1 287 ? -6.057 -21.412 15.625 1.00 84.50 287 SER A N 1
ATOM 2232 C CA . SER A 1 287 ? -6.444 -20.428 14.614 1.00 84.50 287 SER A CA 1
ATOM 2233 C C . SER A 1 287 ? -7.944 -20.130 14.634 1.00 84.50 287 SER A C 1
ATOM 2235 O O . SER A 1 287 ? -8.328 -18.976 14.447 1.00 84.50 287 SER A O 1
ATOM 2237 N N . TRP A 1 288 ? -8.795 -21.131 14.876 1.00 89.62 288 TRP A N 1
ATOM 2238 C CA . TRP A 1 288 ? -10.245 -20.931 14.963 1.00 89.62 288 TRP A CA 1
ATOM 2239 C C . TRP A 1 288 ? -10.624 -20.085 16.179 1.00 89.62 288 TRP A C 1
ATOM 2241 O O . TRP A 1 288 ? -11.367 -19.116 16.031 1.00 89.62 288 TRP A O 1
ATOM 2251 N N . VAL A 1 289 ? -10.049 -20.388 17.347 1.00 89.56 289 VAL A N 1
ATOM 2252 C CA . VAL A 1 289 ? -10.254 -19.609 18.579 1.00 89.56 289 VAL A CA 1
ATOM 2253 C C . VAL A 1 289 ? -9.752 -18.173 18.397 1.00 89.56 289 VAL A C 1
ATOM 2255 O O . VAL A 1 289 ? -10.483 -17.223 18.671 1.00 89.56 289 VAL A O 1
ATOM 2258 N N . GLY A 1 290 ? -8.544 -17.982 17.852 1.00 76.38 290 GLY A N 1
ATOM 2259 C CA . GLY A 1 290 ? -7.980 -16.646 17.627 1.00 76.38 290 GLY A CA 1
ATOM 2260 C C . GLY A 1 290 ? -8.800 -15.780 16.660 1.00 76.38 290 GLY A C 1
ATOM 2261 O O . GLY A 1 290 ? -8.981 -14.583 16.889 1.00 76.38 290 GLY A O 1
ATOM 2262 N N . GLN A 1 291 ? -9.344 -16.376 15.598 1.00 81.50 291 GLN A N 1
ATOM 2263 C CA . GLN A 1 291 ? -10.229 -15.685 14.656 1.00 81.50 291 GLN A CA 1
ATOM 2264 C C . GLN A 1 291 ? -11.602 -15.366 15.264 1.00 81.50 291 GLN A C 1
ATOM 2266 O O . GLN A 1 291 ? -12.127 -14.274 15.038 1.00 81.50 291 GLN A O 1
ATOM 2271 N N . ALA A 1 292 ? -12.164 -16.275 16.064 1.00 84.81 292 ALA A N 1
ATOM 2272 C CA . ALA A 1 292 ? -13.412 -16.044 16.785 1.00 84.81 292 ALA A CA 1
ATOM 2273 C C . ALA A 1 292 ? -13.281 -14.878 17.777 1.00 84.81 292 ALA A C 1
ATOM 2275 O O . ALA A 1 292 ? -14.135 -13.996 17.783 1.00 84.81 292 ALA A O 1
ATOM 2276 N N . VAL A 1 293 ? -12.166 -14.790 18.516 1.00 83.19 293 VAL A N 1
ATOM 2277 C CA . VAL A 1 293 ? -11.852 -13.645 19.393 1.00 83.19 293 VAL A CA 1
ATOM 2278 C C . VAL A 1 293 ? -11.838 -12.330 18.610 1.00 83.19 293 VAL A C 1
ATOM 2280 O O . VAL A 1 293 ? -12.424 -11.341 19.049 1.00 83.19 293 VAL A O 1
ATOM 2283 N N . ALA A 1 294 ? -11.204 -12.298 17.434 1.00 74.06 294 ALA A N 1
ATOM 2284 C CA . ALA A 1 294 ? -11.163 -11.095 16.604 1.00 74.06 294 ALA A CA 1
ATOM 2285 C C . ALA A 1 294 ? -12.566 -10.676 16.121 1.00 74.06 294 ALA A C 1
ATOM 2287 O O . ALA A 1 294 ? -12.922 -9.497 16.192 1.00 74.06 294 ALA A O 1
ATOM 2288 N N . LEU A 1 295 ? -13.386 -11.634 15.678 1.00 79.31 295 LEU A N 1
ATOM 2289 C CA . LEU A 1 295 ? -14.756 -11.385 15.221 1.00 79.31 295 LEU A CA 1
ATOM 2290 C C . LEU A 1 295 ? -15.677 -10.950 16.371 1.00 79.31 295 LEU A C 1
ATOM 2292 O O . LEU A 1 295 ? -16.396 -9.957 16.226 1.00 79.31 295 LEU A O 1
ATOM 2296 N N . ALA A 1 296 ? -15.587 -11.602 17.531 1.00 77.06 296 ALA A N 1
ATOM 2297 C CA . ALA A 1 296 ? -16.277 -11.206 18.756 1.00 77.06 296 ALA A CA 1
ATOM 2298 C C . ALA A 1 296 ? -15.887 -9.782 19.186 1.00 77.06 296 ALA A C 1
ATOM 2300 O O . ALA A 1 296 ? -16.752 -8.967 19.498 1.00 77.06 296 ALA A O 1
ATOM 2301 N N . HIS A 1 297 ? -14.604 -9.413 19.086 1.00 68.00 297 HIS A N 1
ATOM 2302 C CA . HIS A 1 297 ? -14.143 -8.056 19.394 1.00 68.00 297 HIS A CA 1
ATOM 2303 C C . HIS A 1 297 ? -14.744 -7.003 18.452 1.00 68.00 297 HIS A C 1
ATOM 2305 O O . HIS A 1 297 ? -15.212 -5.956 18.900 1.00 68.00 297 HIS A O 1
ATOM 2311 N N . THR A 1 298 ? -14.799 -7.285 17.144 1.00 65.75 298 THR A N 1
ATOM 2312 C CA . THR A 1 298 ? -15.448 -6.375 16.180 1.00 65.75 298 THR A CA 1
ATOM 2313 C C . THR A 1 298 ? -16.949 -6.222 16.426 1.00 65.75 298 THR A C 1
ATOM 2315 O O . THR A 1 298 ? -17.498 -5.144 16.203 1.00 65.75 298 THR A O 1
ATOM 2318 N N . ARG A 1 299 ? -17.615 -7.271 16.924 1.00 65.00 299 ARG A N 1
ATOM 2319 C CA . ARG A 1 299 ? -19.022 -7.234 17.335 1.00 65.00 299 ARG A CA 1
ATOM 2320 C C . ARG A 1 299 ? -19.212 -6.502 18.663 1.00 65.00 299 ARG A C 1
ATOM 2322 O O . ARG A 1 299 ? -20.161 -5.742 18.785 1.00 65.00 299 ARG A O 1
ATOM 2329 N N . SER A 1 300 ? -18.319 -6.669 19.635 1.00 55.44 300 SER A N 1
ATOM 2330 C CA . SER A 1 300 ? -18.353 -5.931 20.903 1.00 55.44 300 SER A CA 1
ATOM 2331 C C . SER A 1 300 ? -18.166 -4.426 20.682 1.00 55.44 300 SER A C 1
ATOM 2333 O O . SER A 1 300 ? -18.879 -3.635 21.291 1.00 55.44 300 SER A O 1
ATOM 2335 N N . ASN A 1 301 ? -17.345 -4.028 19.704 1.00 54.97 301 ASN A N 1
ATOM 2336 C CA . ASN A 1 301 ? -17.282 -2.642 19.221 1.00 54.97 301 ASN A CA 1
ATOM 2337 C C . ASN A 1 301 ? -18.585 -2.158 18.550 1.00 54.97 301 ASN A C 1
ATOM 2339 O O . ASN A 1 301 ? -18.729 -0.966 18.317 1.00 54.97 301 ASN A O 1
ATOM 2343 N N . ARG A 1 302 ? -19.517 -3.061 18.209 1.00 53.88 302 ARG A N 1
ATOM 2344 C CA . ARG A 1 302 ? -20.898 -2.728 17.810 1.00 53.88 302 ARG A CA 1
ATOM 2345 C C . ARG A 1 302 ? -21.905 -2.841 18.962 1.00 53.88 302 ARG A C 1
ATOM 2347 O O . ARG A 1 302 ? -23.018 -2.356 18.815 1.00 53.88 302 ARG A O 1
ATOM 2354 N N . ALA A 1 303 ? -21.553 -3.505 20.066 1.00 58.12 303 ALA A N 1
ATOM 2355 C CA . ALA A 1 303 ? -22.384 -3.636 21.267 1.00 58.12 303 ALA A CA 1
ATOM 2356 C C . ALA A 1 303 ? -22.170 -2.484 22.272 1.00 58.12 303 ALA A C 1
ATOM 2358 O O . ALA A 1 303 ? -22.943 -2.347 23.216 1.00 58.12 303 ALA A O 1
ATOM 2359 N N . GLY A 1 304 ? -21.145 -1.658 22.053 1.00 68.62 304 GLY A N 1
ATOM 2360 C CA . GLY A 1 304 ? -20.930 -0.357 22.681 1.00 68.62 304 GLY A CA 1
ATOM 2361 C C . GLY A 1 304 ? -20.560 0.685 21.623 1.00 68.62 304 GLY A C 1
ATOM 2362 O O . GLY A 1 304 ? -20.470 0.361 20.438 1.00 68.62 304 GLY A O 1
ATOM 2363 N N . ASP A 1 305 ? -20.338 1.926 22.044 1.00 83.38 305 ASP A N 1
ATOM 2364 C CA . ASP A 1 305 ? -19.904 2.982 21.130 1.00 83.38 305 ASP A CA 1
ATOM 2365 C C . ASP A 1 305 ? -18.409 2.855 20.818 1.00 83.38 305 ASP A C 1
ATOM 2367 O O . ASP A 1 305 ? -17.588 2.485 21.666 1.00 83.38 305 ASP A O 1
ATOM 2371 N N . ASP A 1 306 ? -18.023 3.228 19.598 1.00 84.12 306 ASP A N 1
ATOM 2372 C CA . ASP A 1 306 ? -16.616 3.298 19.224 1.00 84.12 306 ASP A CA 1
ATOM 2373 C C . ASP A 1 306 ? -15.950 4.532 19.850 1.00 84.12 306 ASP A C 1
ATOM 2375 O O . ASP A 1 306 ? -15.867 5.608 19.253 1.00 84.12 306 ASP A O 1
ATOM 2379 N N . LEU A 1 307 ? -15.418 4.356 21.063 1.00 85.44 307 LEU A N 1
ATOM 2380 C CA . LEU A 1 307 ? -14.694 5.400 21.794 1.00 85.44 307 LEU A CA 1
ATOM 2381 C C . LEU A 1 307 ? -13.474 5.948 21.032 1.00 85.44 307 LEU A C 1
ATOM 2383 O O . LEU A 1 307 ? -12.991 7.023 21.382 1.00 85.44 307 LEU A O 1
ATOM 2387 N N . THR A 1 308 ? -12.981 5.260 19.990 1.00 85.12 308 THR A N 1
ATOM 2388 C CA . THR A 1 308 ? -11.878 5.769 19.155 1.00 85.12 308 THR A CA 1
ATOM 2389 C C . THR A 1 308 ? -12.298 6.898 18.209 1.00 85.12 308 THR A C 1
ATOM 2391 O O . THR A 1 308 ? -11.439 7.583 17.656 1.00 85.12 308 THR A O 1
ATOM 2394 N N . GLN A 1 309 ? -13.603 7.165 18.079 1.00 79.25 309 GLN A N 1
ATOM 2395 C CA . GLN A 1 309 ? -14.125 8.340 17.371 1.00 79.25 309 GLN A CA 1
ATOM 2396 C C . GLN A 1 309 ? -13.867 9.660 18.115 1.00 79.25 309 GLN A C 1
ATOM 2398 O O . GLN A 1 309 ? -13.998 10.736 17.526 1.00 79.25 309 GLN A O 1
ATOM 2403 N N . LEU A 1 310 ? -13.502 9.600 19.400 1.00 85.31 310 LEU A N 1
ATOM 2404 C CA . LEU A 1 310 ? -13.167 10.774 20.199 1.00 85.31 310 LEU A CA 1
ATOM 2405 C C . LEU A 1 310 ? -11.670 11.079 20.078 1.00 85.31 310 LEU A C 1
ATOM 2407 O O . LEU A 1 310 ? -10.808 10.231 20.321 1.00 85.31 310 LEU A O 1
ATOM 2411 N N . GLU A 1 311 ? -11.349 12.321 19.727 1.00 80.19 311 GLU A N 1
ATOM 2412 C CA . GLU A 1 311 ? -9.982 12.766 19.492 1.00 80.19 311 GLU A CA 1
ATOM 2413 C C . GLU A 1 311 ? -9.144 12.616 20.769 1.00 80.19 311 GLU A C 1
ATOM 2415 O O . GLU A 1 311 ? -9.501 13.105 21.845 1.00 80.19 311 GLU A O 1
ATOM 2420 N N . GLY A 1 312 ? -8.018 11.912 20.637 1.00 79.69 312 GLY A N 1
ATOM 2421 C CA . GLY A 1 312 ? -7.102 11.594 21.731 1.00 79.69 312 GLY A CA 1
ATOM 2422 C C . GLY A 1 312 ? -7.283 10.197 22.337 1.00 79.69 312 GLY A C 1
ATOM 2423 O O . GLY A 1 312 ? -6.363 9.737 23.017 1.00 79.69 312 GLY A O 1
ATOM 2424 N N . ILE A 1 313 ? -8.379 9.483 22.053 1.00 83.12 313 ILE A N 1
ATOM 2425 C CA . ILE A 1 313 ? -8.585 8.102 22.517 1.00 83.12 313 ILE A CA 1
ATOM 2426 C C . ILE A 1 313 ? -8.127 7.112 21.441 1.00 83.12 313 ILE A C 1
ATOM 2428 O O . ILE A 1 313 ? -8.813 6.843 20.463 1.00 83.12 313 ILE A O 1
ATOM 2432 N N . GLY A 1 314 ? -6.942 6.533 21.637 1.00 74.12 314 GLY A N 1
ATOM 2433 C CA . GLY A 1 314 ? -6.452 5.436 20.799 1.00 74.12 314 GLY A CA 1
ATOM 2434 C C . GLY A 1 314 ? -7.026 4.067 21.199 1.00 74.12 314 GLY A C 1
ATOM 2435 O O . GLY A 1 314 ? -7.576 3.921 22.295 1.00 74.12 314 GLY A O 1
ATOM 2436 N N . PRO A 1 315 ? -6.809 3.018 20.380 1.00 67.75 315 PRO A N 1
ATOM 2437 C CA . PRO A 1 315 ? -7.345 1.673 20.623 1.00 67.75 315 PRO A CA 1
ATOM 2438 C C . PRO A 1 315 ? -6.905 1.075 21.968 1.00 67.75 315 PRO A C 1
ATOM 2440 O O . PRO A 1 315 ? -7.678 0.376 22.614 1.00 67.75 315 PRO A O 1
ATOM 2443 N N . VAL A 1 316 ? -5.694 1.401 22.436 1.00 79.31 316 VAL A N 1
ATOM 2444 C CA . VAL A 1 316 ? -5.175 0.957 23.743 1.00 79.31 316 VAL A CA 1
ATOM 2445 C C . VAL A 1 316 ? -5.954 1.580 24.904 1.00 79.31 316 VAL A C 1
ATOM 2447 O O . VAL A 1 316 ? -6.246 0.903 25.885 1.00 79.31 316 VAL A O 1
ATOM 2450 N N . TYR A 1 317 ? -6.298 2.867 24.814 1.00 85.88 317 TYR A N 1
ATOM 2451 C CA . TYR A 1 317 ? -7.067 3.544 25.859 1.00 85.88 317 TYR A CA 1
ATOM 2452 C C . TYR A 1 317 ? -8.532 3.124 25.821 1.00 85.88 317 TYR A C 1
ATOM 2454 O O . TYR A 1 317 ? -9.087 2.826 26.872 1.00 85.88 317 TYR A O 1
ATOM 2462 N N . ALA A 1 318 ? -9.114 2.986 24.627 1.00 83.69 318 ALA A N 1
ATOM 2463 C CA . ALA A 1 318 ? -10.453 2.431 24.464 1.00 83.69 318 ALA A CA 1
ATOM 2464 C C . ALA A 1 318 ? -10.565 1.015 25.064 1.00 83.69 318 ALA A C 1
ATOM 2466 O O . ALA A 1 318 ? -11.539 0.723 25.749 1.00 83.69 318 ALA A O 1
ATOM 2467 N N . ALA A 1 319 ? -9.554 0.157 24.878 1.00 79.44 319 ALA A N 1
ATOM 2468 C CA . ALA A 1 319 ? -9.521 -1.173 25.490 1.00 79.44 319 ALA A CA 1
ATOM 2469 C C . ALA A 1 319 ? -9.494 -1.118 27.026 1.00 79.44 319 ALA A C 1
ATOM 2471 O O . ALA A 1 319 ? -10.336 -1.743 27.666 1.00 79.44 319 ALA A O 1
ATOM 2472 N N . LYS A 1 320 ? -8.605 -0.309 27.619 1.00 87.81 320 LYS A N 1
ATOM 2473 C CA . LYS A 1 320 ? -8.534 -0.130 29.082 1.00 87.81 320 LYS A CA 1
ATOM 2474 C C . LYS A 1 320 ? -9.830 0.414 29.689 1.00 87.81 320 LYS A C 1
ATOM 2476 O O . LYS A 1 320 ? -10.217 0.015 30.783 1.00 87.81 320 LYS A O 1
ATOM 2481 N N . LEU A 1 321 ? -10.485 1.343 28.992 1.00 89.31 321 LEU A N 1
ATOM 2482 C CA . LEU A 1 321 ? -11.771 1.905 29.408 1.00 89.31 321 LEU A CA 1
ATOM 2483 C C . LEU A 1 321 ? -12.862 0.825 29.396 1.00 89.31 321 LEU A C 1
ATOM 2485 O O . LEU A 1 321 ? -13.581 0.667 30.384 1.00 89.31 321 LEU A O 1
ATOM 2489 N N . ARG A 1 322 ? -12.906 0.008 28.338 1.00 87.62 322 ARG A N 1
ATOM 2490 C CA . ARG A 1 322 ? -13.842 -1.118 28.216 1.00 87.62 322 ARG A CA 1
ATOM 2491 C C . ARG A 1 322 ? -13.640 -2.186 29.286 1.00 87.62 322 ARG A C 1
ATOM 2493 O O . ARG A 1 322 ? -14.620 -2.644 29.864 1.00 87.62 322 ARG A O 1
ATOM 2500 N N . GLU A 1 323 ? -12.397 -2.531 29.619 1.00 86.62 323 GLU A N 1
ATOM 2501 C CA . GLU A 1 323 ? -12.079 -3.463 30.718 1.00 86.62 323 GLU A CA 1
ATOM 2502 C C . GLU A 1 323 ? -12.631 -3.000 32.075 1.00 86.62 323 GLU A C 1
ATOM 2504 O O . GLU A 1 323 ? -12.867 -3.811 32.970 1.00 86.62 323 GLU A O 1
ATOM 2509 N N . ARG A 1 324 ? -12.856 -1.692 32.236 1.00 89.44 324 ARG A N 1
ATOM 2510 C CA . ARG A 1 324 ? -13.432 -1.082 33.439 1.00 89.44 324 ARG A CA 1
ATOM 2511 C C . ARG A 1 324 ? -14.926 -0.775 33.310 1.00 89.44 324 ARG A C 1
ATOM 2513 O O . ARG A 1 324 ? -15.477 -0.116 34.186 1.00 89.44 324 ARG A O 1
ATOM 2520 N N . GLY A 1 325 ? -15.580 -1.279 32.262 1.00 86.31 325 GLY A N 1
ATOM 2521 C CA . GLY A 1 325 ? -17.021 -1.151 32.036 1.00 86.31 325 GLY A CA 1
ATOM 2522 C C . GLY A 1 325 ? -17.453 0.129 31.319 1.00 86.31 325 GLY A C 1
ATOM 2523 O O . GLY A 1 325 ? -18.648 0.350 31.173 1.00 86.31 325 GLY A O 1
ATOM 2524 N N . ILE A 1 326 ? -16.517 0.962 30.852 1.00 91.81 326 ILE A N 1
ATOM 2525 C CA . ILE A 1 326 ? -16.829 2.163 30.068 1.00 91.81 326 ILE A CA 1
ATOM 2526 C C . ILE A 1 326 ? -16.889 1.750 28.598 1.00 91.81 326 ILE A C 1
ATOM 2528 O O . ILE A 1 326 ? -15.855 1.619 27.937 1.00 91.81 326 ILE A O 1
ATOM 2532 N N . THR A 1 327 ? -18.099 1.482 28.105 1.00 89.75 327 THR A N 1
ATOM 2533 C CA . THR A 1 327 ? -18.311 0.887 26.772 1.00 89.75 327 THR A CA 1
ATOM 2534 C C . THR A 1 327 ? -19.097 1.778 25.816 1.00 89.75 327 THR A C 1
ATOM 2536 O O . THR A 1 327 ? -19.053 1.540 24.614 1.00 89.75 327 THR A O 1
ATOM 2539 N N . THR A 1 328 ? -19.758 2.825 26.312 1.00 91.88 328 THR A N 1
ATOM 2540 C CA . THR A 1 328 ? -20.515 3.798 25.508 1.00 91.88 328 THR A CA 1
ATOM 2541 C C . THR A 1 328 ? -19.991 5.227 25.688 1.00 91.88 328 THR A C 1
ATOM 2543 O O . THR A 1 328 ? -19.306 5.541 26.668 1.00 91.88 328 THR A O 1
ATOM 2546 N N . PHE A 1 329 ? -20.332 6.132 24.764 1.00 91.38 329 PHE A N 1
ATOM 2547 C CA . PHE A 1 329 ? -20.077 7.565 24.906 1.00 91.38 329 PHE A CA 1
ATOM 2548 C C . PHE A 1 329 ? -20.770 8.119 26.154 1.00 91.38 329 PHE A C 1
ATOM 2550 O O . PHE A 1 329 ? -20.217 8.987 26.826 1.00 91.38 329 PHE A O 1
ATOM 2557 N N . ALA A 1 330 ? -21.944 7.585 26.505 1.00 90.00 330 ALA A N 1
ATOM 2558 C CA . ALA A 1 330 ? -22.675 7.963 27.710 1.00 90.00 330 ALA A CA 1
ATOM 2559 C C . ALA A 1 330 ? -21.927 7.563 28.995 1.00 90.00 330 ALA A C 1
ATOM 2561 O O . ALA A 1 330 ? -21.810 8.386 29.905 1.00 90.00 330 ALA A O 1
ATOM 2562 N N . ASP A 1 331 ? -21.359 6.353 29.052 1.00 91.81 331 ASP A N 1
ATOM 2563 C CA . ASP A 1 331 ? -20.552 5.899 30.197 1.00 91.81 331 ASP A CA 1
ATOM 2564 C C . ASP A 1 331 ? -19.323 6.796 30.386 1.00 91.81 331 ASP A C 1
ATOM 2566 O O . ASP A 1 331 ? -19.005 7.233 31.495 1.00 91.81 331 ASP A O 1
ATOM 2570 N N . LEU A 1 332 ? -18.641 7.117 29.281 1.00 93.56 332 LEU A N 1
ATOM 2571 C CA . LEU A 1 332 ? -17.449 7.957 29.304 1.00 93.56 332 LEU A CA 1
ATOM 2572 C C . LEU A 1 332 ? -17.788 9.400 29.713 1.00 93.56 332 LEU A C 1
ATOM 2574 O O . LEU A 1 332 ? -17.067 9.997 30.509 1.00 93.56 332 LEU A O 1
ATOM 2578 N N . ALA A 1 333 ? -18.905 9.940 29.219 1.00 92.69 333 ALA A N 1
ATOM 2579 C CA . ALA A 1 333 ? 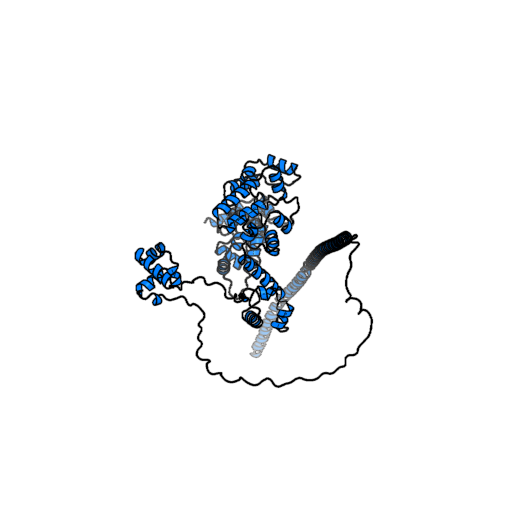-19.415 11.266 29.566 1.00 92.69 333 ALA A CA 1
ATOM 2580 C C . ALA A 1 333 ? -19.817 11.401 31.045 1.00 92.69 333 ALA A C 1
ATOM 2582 O O . ALA A 1 333 ? -19.770 12.505 31.594 1.00 92.69 333 ALA A O 1
ATOM 2583 N N . ALA A 1 334 ? -20.231 10.296 31.671 1.00 91.38 334 ALA A N 1
ATOM 2584 C CA . ALA A 1 334 ? -20.609 10.230 33.079 1.00 91.38 334 ALA A CA 1
ATOM 2585 C C . ALA A 1 334 ? -19.413 10.010 34.026 1.00 91.38 334 ALA A C 1
ATOM 2587 O O . ALA A 1 334 ? -19.569 10.130 35.242 1.00 91.38 334 ALA A O 1
ATOM 2588 N N . THR A 1 335 ? -18.231 9.698 33.488 1.00 92.81 335 THR A N 1
ATOM 2589 C CA . THR A 1 335 ? -17.016 9.436 34.269 1.00 92.81 335 THR A CA 1
ATOM 2590 C C . THR A 1 335 ? -16.239 10.732 34.529 1.00 92.81 335 THR A C 1
ATOM 2592 O O . THR A 1 335 ? -16.159 11.607 33.669 1.00 92.81 335 THR A O 1
ATOM 2595 N N . ASP A 1 336 ? -15.638 10.873 35.712 1.00 92.06 336 ASP A N 1
ATOM 2596 C CA . ASP A 1 336 ? -14.809 12.030 36.065 1.00 92.06 336 ASP A CA 1
ATOM 2597 C C . ASP A 1 336 ? -13.326 11.865 35.666 1.00 92.06 336 ASP A C 1
ATOM 2599 O O . ASP A 1 336 ? -12.820 10.758 35.472 1.00 92.06 336 ASP A O 1
ATOM 2603 N N . GLU A 1 337 ? -12.595 12.983 35.574 1.00 91.69 337 GLU A N 1
ATOM 2604 C CA . GLU A 1 337 ? -11.187 12.980 35.150 1.00 91.69 337 GLU A CA 1
ATOM 2605 C C . GLU A 1 337 ? -10.260 12.173 36.073 1.00 91.69 337 GLU A C 1
ATOM 2607 O O . GLU A 1 337 ? -9.273 11.612 35.593 1.00 91.69 337 GLU A O 1
ATOM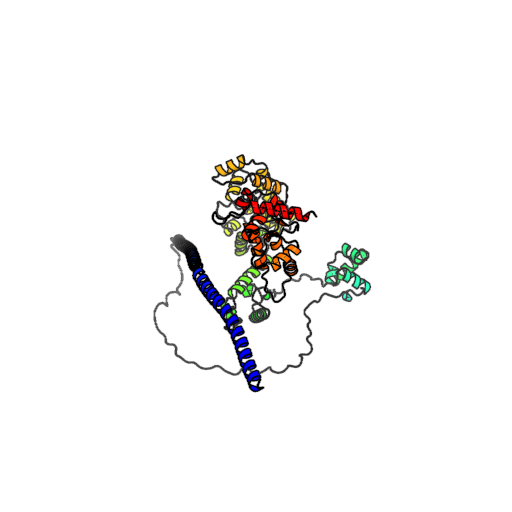 2612 N N . ALA A 1 338 ? -10.542 12.103 37.382 1.00 89.56 338 ALA A N 1
ATOM 2613 C CA . ALA A 1 338 ? -9.689 11.370 38.315 1.00 89.56 338 ALA A CA 1
ATOM 2614 C C . ALA A 1 338 ? -9.812 9.862 38.074 1.00 89.56 338 ALA A C 1
ATOM 2616 O O . ALA A 1 338 ? -8.793 9.176 37.961 1.00 89.56 338 ALA A O 1
ATOM 2617 N N . THR A 1 339 ? -11.040 9.382 37.883 1.00 90.44 339 THR A N 1
ATOM 2618 C CA . THR A 1 339 ? -11.327 7.994 37.510 1.00 90.44 339 THR A CA 1
ATOM 2619 C C . THR A 1 339 ? -10.718 7.642 36.146 1.00 90.44 339 THR A C 1
ATOM 2621 O O . THR A 1 339 ? -10.041 6.621 36.021 1.00 90.44 339 THR A O 1
ATOM 2624 N N . LEU A 1 340 ? -10.856 8.502 35.127 1.00 91.88 340 LEU A N 1
ATOM 2625 C CA . LEU A 1 340 ? -10.233 8.268 33.812 1.00 91.88 340 LEU A CA 1
ATOM 2626 C C . LEU A 1 340 ? -8.704 8.217 33.890 1.00 91.88 340 LEU A C 1
ATOM 2628 O O . LEU A 1 340 ? -8.078 7.364 33.257 1.00 91.88 340 LEU A O 1
ATOM 2632 N N . SER A 1 341 ? -8.098 9.090 34.694 1.00 89.88 341 SER A N 1
ATOM 2633 C CA . SER A 1 341 ? -6.653 9.101 34.915 1.00 89.88 341 SER A CA 1
ATOM 2634 C C . SER A 1 341 ? -6.155 7.815 35.580 1.00 89.88 341 SER A C 1
ATOM 2636 O O . SER A 1 341 ? -5.140 7.260 35.151 1.00 89.88 341 SER A O 1
ATOM 2638 N N . GLU A 1 342 ? -6.885 7.304 36.576 1.00 91.12 342 GLU A N 1
ATOM 2639 C CA . GLU A 1 342 ? -6.570 6.039 37.249 1.00 91.12 342 GLU A CA 1
ATOM 2640 C C . GLU A 1 342 ? -6.661 4.844 36.289 1.00 91.12 342 GLU A C 1
ATOM 2642 O O . GLU A 1 342 ? -5.750 4.017 36.238 1.00 91.12 342 GLU A O 1
ATOM 2647 N N . ILE A 1 343 ? -7.725 4.778 35.481 1.00 89.81 343 ILE A N 1
ATOM 2648 C CA . ILE A 1 343 ? -7.946 3.690 34.517 1.00 89.81 343 ILE A CA 1
ATOM 2649 C C . ILE A 1 343 ? -6.872 3.695 33.422 1.00 89.81 343 ILE A C 1
ATOM 2651 O O . ILE A 1 343 ? -6.304 2.656 33.073 1.00 89.81 343 ILE A O 1
ATOM 2655 N N . VAL A 1 344 ? -6.580 4.869 32.860 1.00 90.00 344 VAL A N 1
ATOM 2656 C CA . VAL A 1 344 ? -5.636 4.998 31.746 1.00 90.00 344 VAL A CA 1
ATOM 2657 C C . VAL A 1 344 ? -4.195 4.801 32.220 1.00 90.00 344 VAL A C 1
ATOM 2659 O O . VAL A 1 344 ? -3.403 4.151 31.519 1.00 90.00 344 VAL A O 1
ATOM 2662 N N . GLY A 1 345 ? -3.852 5.321 33.404 1.00 86.25 345 GLY A N 1
ATOM 2663 C CA . GLY A 1 345 ? -2.538 5.165 34.028 1.00 86.25 345 GLY A CA 1
ATOM 2664 C C . GLY A 1 345 ? -1.396 5.729 33.177 1.00 86.25 345 GLY A C 1
ATOM 2665 O O . GLY A 1 345 ? -0.339 5.107 33.059 1.00 86.25 345 GLY A O 1
ATOM 2666 N N . ALA A 1 346 ? -1.615 6.860 32.497 1.00 78.88 346 ALA A N 1
ATOM 2667 C CA . ALA A 1 346 ? -0.605 7.447 31.619 1.00 78.88 346 ALA A CA 1
ATOM 2668 C C . ALA A 1 346 ? 0.556 8.089 32.412 1.00 78.88 346 ALA A C 1
ATOM 2670 O O . ALA A 1 346 ? 0.321 8.735 33.434 1.00 78.88 346 ALA A O 1
ATOM 2671 N N . PRO A 1 347 ? 1.814 7.976 31.936 1.00 76.12 347 PRO A N 1
ATOM 2672 C CA . PRO A 1 347 ? 2.953 8.642 32.566 1.00 76.12 347 PRO A CA 1
ATOM 2673 C C . PRO A 1 347 ? 2.789 10.166 32.615 1.00 76.12 347 PRO A C 1
ATOM 2675 O O . PRO A 1 347 ? 2.346 10.765 31.639 1.00 76.12 347 PRO A O 1
ATOM 2678 N N . ALA A 1 348 ? 3.256 10.815 33.687 1.00 68.62 348 ALA A N 1
ATOM 2679 C CA . ALA A 1 348 ? 3.071 12.257 33.919 1.00 68.62 348 ALA A CA 1
ATOM 2680 C C . ALA A 1 348 ? 3.622 13.187 32.812 1.00 68.62 348 ALA A C 1
ATOM 2682 O O . ALA A 1 348 ? 3.196 14.335 32.691 1.00 68.62 348 ALA A O 1
ATOM 2683 N N . TRP A 1 349 ? 4.569 12.715 31.994 1.00 61.47 349 TRP A N 1
ATOM 2684 C CA . TRP A 1 349 ? 5.084 13.466 30.844 1.00 61.47 349 TRP A CA 1
ATOM 2685 C C . TRP A 1 349 ? 4.108 13.495 29.658 1.00 61.47 349 TRP A C 1
ATOM 2687 O O . TRP A 1 349 ? 4.186 14.390 28.816 1.00 61.47 349 TRP A O 1
ATOM 2697 N N . ARG A 1 350 ? 3.172 12.544 29.591 1.00 69.94 350 ARG A N 1
ATOM 2698 C CA . ARG A 1 350 ? 2.119 12.472 28.581 1.00 69.94 350 ARG A CA 1
ATOM 2699 C C . ARG A 1 350 ? 0.898 13.218 29.117 1.00 69.94 350 ARG A C 1
ATOM 2701 O O . ARG A 1 350 ? 0.090 12.665 29.854 1.00 69.94 350 ARG A O 1
ATOM 2708 N N . ARG A 1 351 ? 0.796 14.504 28.775 1.00 67.62 351 ARG A N 1
ATOM 2709 C CA . ARG A 1 351 ? -0.303 15.388 29.200 1.00 67.62 351 ARG A CA 1
ATOM 2710 C C . ARG A 1 351 ? -1.597 15.057 28.450 1.00 67.62 351 ARG A C 1
ATOM 2712 O O . ARG A 1 351 ? -1.914 15.707 27.460 1.00 67.62 351 ARG A O 1
ATOM 2719 N N . ILE A 1 352 ? -2.314 14.034 28.908 1.00 79.12 352 ILE A N 1
ATOM 2720 C CA . ILE A 1 352 ? -3.646 13.688 28.397 1.00 79.12 352 ILE A CA 1
ATOM 2721 C C . ILE A 1 352 ? -4.674 14.669 28.968 1.00 79.12 352 ILE A C 1
ATOM 2723 O O . ILE A 1 352 ? -4.653 14.959 30.163 1.00 79.12 352 ILE A O 1
ATOM 2727 N N . ASN A 1 353 ? -5.565 15.175 28.115 1.00 82.56 353 ASN A N 1
ATOM 2728 C CA . ASN A 1 353 ? -6.653 16.060 28.517 1.00 82.56 353 ASN A CA 1
ATOM 2729 C C . ASN A 1 353 ? -7.968 15.275 28.623 1.00 82.56 353 ASN A C 1
ATOM 2731 O O . ASN A 1 353 ? -8.737 15.190 27.667 1.00 82.56 353 ASN A O 1
ATOM 2735 N N . TYR A 1 354 ? -8.214 14.683 29.793 1.00 89.38 354 TYR A N 1
ATOM 2736 C CA . TYR A 1 354 ? -9.421 13.891 30.047 1.00 89.38 354 TYR A CA 1
ATOM 2737 C C . TYR A 1 354 ? -10.707 14.731 29.965 1.00 89.38 354 TYR A C 1
ATOM 2739 O O . TYR A 1 354 ? -11.733 14.224 29.521 1.00 89.38 354 TYR A O 1
ATOM 2747 N N . GLY A 1 355 ? -10.650 16.027 30.290 1.00 87.62 355 GLY A N 1
ATOM 2748 C CA . GLY A 1 355 ? -11.787 16.938 30.136 1.00 87.62 355 GLY A CA 1
ATOM 2749 C C . GLY A 1 355 ? -12.233 17.107 28.680 1.00 87.62 355 GLY A C 1
ATOM 2750 O O . GLY A 1 355 ? -13.431 17.179 28.396 1.00 87.62 355 GLY A O 1
ATOM 2751 N N . GLU A 1 356 ? -11.291 17.099 27.731 1.00 88.88 356 GLU A N 1
ATOM 2752 C CA . GLU A 1 356 ? -11.604 17.117 26.294 1.00 88.88 356 GLU A CA 1
ATOM 2753 C C . GLU A 1 356 ? -12.212 15.786 25.824 1.00 88.88 356 GLU A C 1
ATOM 2755 O O . GLU A 1 356 ? -13.067 15.795 24.940 1.00 88.88 356 GLU A O 1
ATOM 2760 N N . TRP A 1 357 ? -11.857 14.651 26.433 1.00 93.00 357 TRP A N 1
ATOM 2761 C CA . TRP A 1 357 ? -12.517 13.367 26.157 1.00 93.00 357 TRP A CA 1
ATOM 2762 C C . TRP A 1 357 ? -13.958 13.350 26.666 1.00 93.00 357 TRP A C 1
ATOM 2764 O O . TRP A 1 357 ? -14.860 12.994 25.913 1.00 93.00 357 TRP A O 1
ATOM 2774 N N . ILE A 1 358 ? -14.188 13.807 27.901 1.00 94.44 358 ILE A N 1
ATOM 2775 C CA . ILE A 1 358 ? -15.527 13.892 28.504 1.00 94.44 358 ILE A CA 1
ATOM 2776 C C . ILE A 1 358 ? -16.429 14.818 27.679 1.00 94.44 358 ILE A C 1
ATOM 2778 O O . ILE A 1 358 ? -17.561 14.462 27.364 1.00 94.44 358 ILE A O 1
ATOM 2782 N N . THR A 1 359 ? -15.922 15.986 27.272 1.00 92.00 359 THR A N 1
ATOM 2783 C CA . THR A 1 359 ? -16.702 16.953 26.480 1.00 92.00 359 THR A CA 1
ATOM 2784 C C . THR A 1 359 ? -17.088 16.380 25.112 1.00 92.00 359 THR A C 1
ATOM 2786 O O . THR A 1 359 ? -18.226 16.538 24.676 1.00 92.00 359 THR A O 1
ATOM 2789 N N . GLN A 1 360 ? -16.167 15.687 24.433 1.00 92.81 360 GLN A N 1
ATOM 2790 C CA . GLN A 1 360 ? -16.474 15.017 23.166 1.00 92.81 360 GLN A CA 1
ATOM 2791 C C . GLN A 1 360 ? -17.489 13.881 23.358 1.00 92.81 360 GLN A C 1
ATOM 2793 O O . GLN A 1 360 ? -18.428 13.767 22.575 1.00 92.81 360 GLN A O 1
ATOM 2798 N N . ALA A 1 361 ? -17.346 13.088 24.422 1.00 93.69 361 ALA A N 1
ATOM 2799 C CA . ALA A 1 361 ? -18.264 12.002 24.752 1.00 93.69 361 ALA A CA 1
ATOM 2800 C C . ALA A 1 361 ? -19.687 12.507 25.035 1.00 93.69 361 ALA A C 1
ATOM 2802 O O . ALA A 1 361 ? -20.651 11.900 24.585 1.00 93.69 361 ALA A O 1
ATOM 2803 N N . GLN A 1 362 ? -19.833 13.651 25.714 1.00 92.75 362 GLN A N 1
ATOM 2804 C CA . GLN A 1 362 ? -21.133 14.287 25.958 1.00 92.75 362 GLN A CA 1
ATOM 2805 C C . GLN A 1 362 ? -21.833 14.692 24.654 1.00 92.75 362 GLN A C 1
ATOM 2807 O O . GLN A 1 362 ? -23.035 14.473 24.510 1.00 92.75 362 GLN A O 1
ATOM 2812 N N . LEU A 1 363 ? -21.089 15.256 23.696 1.00 86.50 363 LEU A N 1
ATOM 2813 C CA . LEU A 1 363 ? -21.629 15.638 22.386 1.00 86.50 363 LEU A CA 1
ATOM 2814 C C . LEU A 1 363 ? -21.995 14.409 21.545 1.00 86.50 363 LEU A C 1
ATOM 2816 O O . LEU A 1 363 ? -23.058 14.386 20.927 1.00 86.50 363 LEU A O 1
ATOM 2820 N N . ALA A 1 364 ? -21.151 13.375 21.572 1.00 83.81 364 ALA A N 1
ATOM 2821 C CA . ALA A 1 364 ? -21.392 12.116 20.875 1.00 83.81 364 ALA A CA 1
ATOM 2822 C C . ALA A 1 364 ? -22.608 11.362 21.449 1.00 83.81 364 ALA A C 1
ATOM 2824 O O . ALA A 1 364 ? -23.487 10.957 20.694 1.00 83.81 364 ALA A O 1
ATOM 2825 N N . ALA A 1 365 ? -22.721 11.264 22.778 1.00 87.38 365 ALA A N 1
ATOM 2826 C CA . ALA A 1 365 ? -23.865 10.657 23.465 1.00 87.38 365 ALA A CA 1
ATOM 2827 C C . ALA A 1 365 ? -25.170 11.441 23.249 1.00 87.38 365 ALA A C 1
ATOM 2829 O O . ALA A 1 365 ? -26.251 10.859 23.209 1.00 87.38 365 ALA A O 1
ATOM 2830 N N . GLY A 1 366 ? -25.074 12.766 23.095 1.00 76.94 366 GLY A N 1
ATOM 2831 C CA . GLY A 1 366 ? -26.202 13.628 22.740 1.00 76.94 366 GLY A CA 1
ATOM 2832 C C . GLY A 1 366 ? -26.616 13.556 21.266 1.00 76.94 366 GLY A C 1
ATOM 2833 O O . GLY A 1 366 ? -27.619 14.167 20.901 1.00 76.94 366 GLY A O 1
ATOM 2834 N N . GLY A 1 367 ? -25.861 12.846 20.417 1.00 75.31 367 GLY A N 1
ATOM 2835 C CA . GLY A 1 367 ? -26.106 12.753 18.976 1.00 75.31 367 GLY A CA 1
ATOM 2836 C C . GLY A 1 367 ? -25.793 14.036 18.192 1.00 75.31 367 GLY A C 1
ATOM 2837 O O . GLY A 1 367 ? -26.147 14.135 17.017 1.00 75.31 367 GLY A O 1
ATOM 2838 N N . ASP A 1 368 ? -25.129 15.023 18.803 1.00 80.00 368 ASP A N 1
ATOM 2839 C CA . ASP A 1 368 ? -24.795 16.296 18.157 1.00 80.00 368 ASP A CA 1
ATOM 2840 C C . ASP A 1 368 ? -23.476 16.184 17.377 1.00 80.00 368 ASP A C 1
ATOM 2842 O O . ASP A 1 368 ? -22.418 16.688 17.768 1.00 80.00 368 ASP A O 1
ATOM 2846 N N . ALA A 1 369 ? -23.546 15.482 16.244 1.00 63.28 369 ALA A N 1
ATOM 2847 C CA . ALA A 1 369 ? -22.402 15.251 15.364 1.00 63.28 369 ALA A CA 1
ATOM 2848 C C . ALA A 1 369 ? -21.788 16.559 14.822 1.00 63.28 369 ALA A C 1
ATOM 2850 O O . ALA A 1 369 ? -20.586 16.618 14.561 1.00 63.28 369 ALA A O 1
ATOM 2851 N N . ILE A 1 370 ? -22.591 17.621 14.678 1.00 64.81 370 ILE A N 1
ATOM 2852 C CA . ILE A 1 370 ? -22.131 18.922 14.176 1.00 64.81 370 ILE A CA 1
ATOM 2853 C C . ILE A 1 370 ? -21.285 19.620 15.241 1.00 64.81 370 ILE A C 1
ATOM 2855 O O . ILE A 1 370 ? -20.158 20.033 14.954 1.00 64.81 370 ILE A O 1
ATOM 2859 N N . ALA A 1 371 ? -21.788 19.721 16.474 1.00 69.12 371 ALA A N 1
ATOM 2860 C CA . ALA A 1 371 ? -21.037 20.324 17.569 1.00 69.12 371 ALA A CA 1
ATOM 2861 C C . ALA A 1 371 ? -19.778 19.515 17.913 1.00 69.12 371 ALA A C 1
ATOM 2863 O O . ALA A 1 371 ? -18.732 20.108 18.193 1.00 69.12 371 ALA A O 1
ATOM 2864 N N . LEU A 1 372 ? -19.847 18.178 17.839 1.00 73.50 372 LEU A N 1
ATOM 2865 C CA . LEU A 1 372 ? -18.682 17.305 18.001 1.00 73.50 372 LEU A CA 1
ATOM 2866 C C . LEU A 1 372 ? -17.607 17.625 16.956 1.00 73.50 372 LEU A C 1
ATOM 2868 O O . LEU A 1 372 ? -16.451 17.858 17.310 1.00 73.50 372 LEU A O 1
ATOM 2872 N N . HIS A 1 373 ? -17.992 17.716 15.682 1.00 62.69 373 HIS A N 1
ATOM 2873 C CA . HIS A 1 373 ? -17.059 18.022 14.603 1.00 62.69 373 HIS A CA 1
ATOM 2874 C C . HIS A 1 373 ? -16.461 19.434 14.715 1.00 62.69 373 HIS A C 1
ATOM 2876 O O . HIS A 1 373 ? -15.275 19.639 14.437 1.00 62.69 373 HIS A O 1
ATOM 2882 N N . GLU A 1 374 ? -17.240 20.426 15.158 1.00 69.62 374 GLU A N 1
ATOM 2883 C CA . GLU A 1 374 ? -16.737 21.782 15.394 1.00 69.62 374 GLU A CA 1
ATOM 2884 C C . GLU A 1 374 ? -15.732 21.823 16.557 1.00 69.62 374 GLU A C 1
ATOM 2886 O O . GLU A 1 374 ? -14.695 22.492 16.467 1.00 69.62 374 GLU A O 1
ATOM 2891 N N . LEU A 1 375 ? -16.016 21.086 17.638 1.00 74.31 375 LEU A N 1
ATOM 2892 C CA . LEU A 1 375 ? -15.110 20.932 18.771 1.00 74.31 375 LEU A CA 1
ATOM 2893 C C . LEU A 1 375 ? -13.800 20.276 18.325 1.00 74.31 375 LEU A C 1
ATOM 2895 O O . LEU A 1 375 ? -12.745 20.858 18.563 1.00 74.31 375 LEU A O 1
ATOM 2899 N N . GLN A 1 376 ? -13.862 19.148 17.617 1.00 76.25 376 GLN A N 1
ATOM 2900 C CA . GLN A 1 376 ? -12.689 18.456 17.067 1.00 76.25 376 GLN A CA 1
ATOM 2901 C C . GLN A 1 376 ? -11.889 19.366 16.126 1.00 76.25 376 GLN A C 1
ATOM 2903 O O . GLN A 1 376 ? -10.689 19.547 16.288 1.00 76.25 376 GLN A O 1
ATOM 2908 N N . SER A 1 377 ? -12.553 20.096 15.228 1.00 63.12 377 SER A N 1
ATOM 2909 C CA . SER A 1 377 ? -11.896 21.085 14.357 1.00 63.12 377 SER A CA 1
ATOM 2910 C C . SER A 1 377 ? -11.193 22.208 15.138 1.00 63.12 377 SER A C 1
ATOM 2912 O O . SER A 1 377 ? -10.233 22.822 14.664 1.00 63.12 377 SER A O 1
ATOM 2914 N N . ARG A 1 378 ? -11.676 22.544 16.337 1.00 70.62 378 ARG A N 1
ATOM 2915 C CA . ARG A 1 378 ? -11.055 23.531 17.232 1.00 70.62 378 ARG A CA 1
ATOM 2916 C C . ARG A 1 378 ? -9.891 22.930 18.022 1.00 70.62 378 ARG A C 1
ATOM 2918 O O . ARG A 1 378 ? -8.894 23.626 18.211 1.00 70.62 378 ARG A O 1
ATOM 2925 N N . LEU A 1 379 ? -10.011 21.676 18.459 1.00 71.12 379 LEU A N 1
ATOM 2926 C CA . LEU A 1 379 ? -8.947 20.914 19.119 1.00 71.12 379 LEU A CA 1
ATOM 2927 C C . LEU A 1 379 ? -7.782 20.670 18.160 1.00 71.12 379 LEU A C 1
ATOM 2929 O O . LEU A 1 379 ? -6.655 21.037 18.485 1.00 71.12 379 LEU A O 1
ATOM 2933 N N . PHE A 1 380 ? -8.069 20.240 16.934 1.00 54.81 380 PHE A N 1
ATOM 2934 C CA . PHE A 1 380 ? -7.093 20.102 15.859 1.00 54.81 380 PHE A CA 1
ATOM 2935 C C . PHE A 1 380 ? -6.365 21.425 15.571 1.00 54.81 380 PHE A C 1
ATOM 2937 O O . PHE A 1 380 ? -5.138 21.479 15.549 1.00 54.81 380 PHE A O 1
ATOM 2944 N N . ARG A 1 381 ? -7.095 22.550 15.481 1.00 49.84 381 ARG A N 1
ATOM 2945 C CA . ARG A 1 381 ? -6.482 23.888 15.327 1.00 49.84 381 ARG A CA 1
ATOM 2946 C C . ARG A 1 381 ? -5.598 24.309 16.508 1.00 49.84 381 ARG A C 1
ATOM 2948 O O . ARG A 1 381 ? -4.690 25.112 16.311 1.00 49.84 381 ARG A O 1
ATOM 2955 N N . ARG A 1 382 ? -5.848 23.800 17.720 1.00 54.84 382 ARG A N 1
ATOM 2956 C CA . ARG A 1 382 ? -4.994 24.021 18.904 1.00 54.84 382 ARG A CA 1
ATOM 2957 C C . ARG A 1 382 ? -3.802 23.059 18.955 1.00 54.84 382 ARG A C 1
ATOM 2959 O O . ARG A 1 382 ? -2.759 23.453 19.469 1.00 54.84 382 ARG A O 1
ATOM 2966 N N . SER A 1 383 ? -3.953 21.837 18.443 1.00 54.44 383 SER A N 1
ATOM 2967 C CA . SER A 1 383 ? -2.921 20.792 18.432 1.00 54.44 383 SER A CA 1
ATOM 2968 C C . SER A 1 383 ? -1.956 20.895 17.241 1.00 54.44 383 SER A C 1
ATOM 2970 O O . SER A 1 383 ? -0.862 20.334 17.302 1.00 54.44 383 SER A O 1
ATOM 2972 N N . GLY A 1 384 ? -2.319 21.647 16.198 1.00 62.94 384 GLY A N 1
ATOM 2973 C CA . GLY A 1 384 ? -1.520 21.816 14.984 1.00 62.94 384 GLY A CA 1
ATOM 2974 C C . GLY A 1 384 ? -1.711 20.688 13.961 1.00 62.94 384 GLY A C 1
ATOM 2975 O O . GLY A 1 384 ? -2.368 19.685 14.228 1.00 62.94 384 GLY A O 1
ATOM 2976 N N . ASP A 1 385 ? -1.122 20.856 12.777 1.00 79.25 385 ASP A N 1
ATOM 2977 C CA . ASP A 1 385 ? -1.090 19.833 11.732 1.00 79.25 385 ASP A CA 1
ATOM 2978 C C . ASP A 1 385 ? -0.061 18.736 12.052 1.00 79.25 385 ASP A C 1
ATOM 2980 O O . ASP A 1 385 ? 1.021 18.986 12.592 1.00 79.25 385 ASP A O 1
ATOM 2984 N N . ASN A 1 386 ? -0.350 17.497 11.642 1.00 77.25 386 ASN A N 1
ATOM 2985 C CA . ASN A 1 386 ? 0.593 16.392 11.795 1.00 77.25 386 ASN A CA 1
ATOM 2986 C C . ASN A 1 386 ? 1.728 16.481 10.762 1.00 77.25 386 ASN A C 1
ATOM 2988 O O . ASN A 1 386 ? 1.635 15.944 9.655 1.00 77.25 386 ASN A O 1
ATOM 2992 N N . LEU A 1 387 ? 2.829 17.120 11.154 1.00 82.38 387 LEU A N 1
ATOM 2993 C CA . LEU A 1 387 ? 4.008 17.292 10.304 1.00 82.38 387 LEU A CA 1
ATOM 2994 C C . LEU A 1 387 ? 4.684 15.968 9.906 1.00 82.38 387 LEU A C 1
ATOM 2996 O O . LEU A 1 387 ? 5.330 15.919 8.865 1.00 82.38 387 LEU A O 1
ATOM 3000 N N . ASN A 1 388 ? 4.461 14.864 10.634 1.00 78.06 388 ASN A N 1
ATOM 3001 C CA . ASN A 1 388 ? 4.962 13.539 10.227 1.00 78.06 388 ASN A CA 1
ATOM 3002 C C . ASN A 1 388 ? 4.357 13.046 8.901 1.00 78.06 388 ASN A C 1
ATOM 3004 O O . ASN A 1 388 ? 4.842 12.080 8.322 1.00 78.06 388 ASN A O 1
ATOM 3008 N N . LEU A 1 389 ? 3.288 13.686 8.412 1.00 78.75 389 LEU A N 1
ATOM 3009 C CA . LEU A 1 389 ? 2.710 13.387 7.101 1.00 78.75 389 LEU A CA 1
ATOM 3010 C C . LEU A 1 389 ? 3.549 13.931 5.935 1.00 78.75 389 LEU A C 1
ATOM 3012 O O . LEU A 1 389 ? 3.276 13.579 4.787 1.00 78.75 389 LEU A O 1
ATOM 3016 N N . ILE A 1 390 ? 4.538 14.787 6.202 1.00 83.31 390 ILE A N 1
ATOM 3017 C CA . ILE A 1 390 ? 5.485 15.268 5.196 1.00 83.31 390 ILE A CA 1
ATOM 3018 C C . ILE A 1 390 ? 6.474 14.147 4.867 1.00 83.31 390 ILE A C 1
ATOM 3020 O O . ILE A 1 390 ? 7.154 13.613 5.745 1.00 83.31 390 ILE A O 1
ATOM 3024 N N . ARG A 1 391 ? 6.590 13.779 3.588 1.00 81.25 391 ARG A N 1
ATOM 3025 C CA . ARG A 1 391 ? 7.512 12.714 3.168 1.00 81.25 391 ARG A CA 1
ATOM 3026 C C . ARG A 1 391 ? 8.964 13.028 3.528 1.00 81.25 391 ARG A C 1
ATOM 3028 O O . ARG A 1 391 ? 9.462 14.126 3.311 1.00 81.25 391 ARG A O 1
ATOM 3035 N N . GLY A 1 392 ? 9.654 12.022 4.063 1.00 77.25 392 GLY A N 1
ATOM 3036 C CA . GLY A 1 392 ? 11.034 12.149 4.535 1.00 77.25 392 GLY A CA 1
ATOM 3037 C C . GLY A 1 392 ? 11.169 12.830 5.901 1.00 77.25 392 GLY A C 1
ATOM 3038 O O . GLY A 1 392 ? 12.271 12.830 6.446 1.00 77.25 392 GLY A O 1
ATOM 3039 N N . MET A 1 393 ? 10.083 13.356 6.482 1.00 81.31 393 MET A N 1
ATOM 3040 C CA . MET A 1 393 ? 10.078 13.917 7.830 1.00 81.31 393 MET A CA 1
ATOM 3041 C C . MET A 1 393 ? 9.840 12.816 8.868 1.00 81.31 393 MET A C 1
ATOM 3043 O O . MET A 1 393 ? 8.775 12.210 8.930 1.00 81.31 393 MET A O 1
ATOM 3047 N N . GLY A 1 394 ? 10.855 12.546 9.689 1.00 74.12 394 GLY A N 1
ATOM 3048 C CA . GLY A 1 394 ? 10.758 11.595 10.799 1.00 74.12 394 GLY A CA 1
ATOM 3049 C C . GLY A 1 394 ? 10.273 12.238 12.100 1.00 74.12 394 GLY A C 1
ATOM 3050 O O . GLY A 1 394 ? 10.391 13.448 12.289 1.00 74.12 394 GLY A O 1
ATOM 3051 N N . GLU A 1 395 ? 9.841 11.397 13.043 1.00 75.19 395 GLU A N 1
ATOM 3052 C CA . GLU A 1 395 ? 9.280 11.793 14.347 1.00 75.19 395 GLU A CA 1
ATOM 3053 C C . GLU A 1 395 ? 10.169 12.774 15.125 1.00 75.19 395 GLU A C 1
ATOM 3055 O O . GLU A 1 395 ? 9.688 13.761 15.682 1.00 75.19 395 GLU A O 1
ATOM 3060 N N . ARG A 1 396 ? 11.491 12.561 15.112 1.00 80.75 396 ARG A N 1
ATOM 3061 C CA . ARG A 1 396 ? 12.453 13.462 15.771 1.00 80.75 396 ARG A CA 1
ATOM 3062 C C . ARG A 1 396 ? 12.489 14.848 15.130 1.00 80.75 396 ARG A C 1
ATOM 3064 O O . ARG A 1 396 ? 12.562 15.841 15.848 1.00 80.75 396 ARG A O 1
ATOM 3071 N N . SER A 1 397 ? 12.428 14.915 13.802 1.00 86.56 397 SER A N 1
ATOM 3072 C CA . SER A 1 397 ? 12.428 16.179 13.063 1.00 86.56 397 SER A CA 1
ATOM 3073 C C . SER A 1 397 ? 11.110 16.922 13.268 1.00 86.56 397 SER A C 1
ATOM 3075 O O . SER A 1 397 ? 11.132 18.105 13.584 1.00 86.56 397 SER A O 1
ATOM 3077 N N . ALA A 1 398 ? 9.973 16.224 13.196 1.00 83.88 398 ALA A N 1
ATOM 3078 C CA . ALA A 1 398 ? 8.666 16.812 13.482 1.00 83.88 398 ALA A CA 1
ATOM 3079 C C . ALA A 1 398 ? 8.581 17.343 14.922 1.00 83.88 398 ALA A C 1
ATOM 3081 O O . ALA A 1 398 ? 8.155 18.473 15.135 1.00 83.88 398 ALA A O 1
ATOM 3082 N N . THR A 1 399 ? 9.071 16.577 15.903 1.00 81.12 399 THR A N 1
ATOM 3083 C CA . THR A 1 399 ? 9.109 16.995 17.315 1.00 81.12 399 THR A CA 1
ATOM 3084 C C . THR A 1 399 ? 9.985 18.235 17.513 1.00 81.12 399 THR A C 1
ATOM 3086 O O . THR A 1 399 ? 9.602 19.157 18.230 1.00 81.12 399 THR A O 1
ATOM 3089 N N . ALA A 1 400 ? 11.154 18.291 16.868 1.00 86.19 400 ALA A N 1
ATOM 3090 C CA . ALA A 1 400 ? 12.049 19.443 16.940 1.00 86.19 400 ALA A CA 1
ATOM 3091 C C . ALA A 1 400 ? 11.428 20.707 16.317 1.00 86.19 400 ALA A C 1
ATOM 3093 O O . ALA A 1 400 ? 11.542 21.791 16.886 1.00 86.19 400 ALA A O 1
ATOM 3094 N N . LEU A 1 401 ? 10.723 20.563 15.191 1.00 88.56 401 LEU A N 1
ATOM 3095 C CA . LEU A 1 401 ? 9.994 21.657 14.545 1.00 88.56 401 LEU A CA 1
ATOM 3096 C C . LEU A 1 401 ? 8.818 22.141 15.406 1.00 88.56 401 LEU A C 1
ATOM 3098 O O . LEU A 1 401 ? 8.667 23.344 15.614 1.00 88.56 401 LEU A O 1
ATOM 3102 N N . GLN A 1 402 ? 8.059 21.217 15.999 1.00 84.69 402 GLN A N 1
ATOM 3103 C CA . GLN A 1 402 ? 6.982 21.539 16.938 1.00 84.69 402 GLN A CA 1
ATOM 3104 C C . GLN A 1 402 ? 7.506 22.272 18.178 1.00 84.69 402 GLN A C 1
ATOM 3106 O O . GLN A 1 402 ? 6.924 23.274 18.593 1.00 84.69 402 GLN A O 1
ATOM 3111 N N . ALA A 1 403 ? 8.637 21.832 18.740 1.00 82.12 403 ALA A N 1
ATOM 3112 C CA . ALA A 1 403 ? 9.290 22.500 19.865 1.00 82.12 403 ALA A CA 1
ATOM 3113 C C . ALA A 1 403 ? 9.776 23.920 19.514 1.00 82.12 403 ALA A C 1
ATOM 3115 O O . ALA A 1 403 ? 9.832 24.782 20.390 1.00 82.12 403 ALA A O 1
ATOM 3116 N N . ALA A 1 404 ? 10.082 24.174 18.239 1.00 86.31 404 ALA A N 1
ATOM 3117 C CA . ALA A 1 404 ? 10.422 25.493 17.712 1.00 86.31 404 ALA A CA 1
ATOM 3118 C C . ALA A 1 404 ? 9.196 26.343 17.315 1.00 86.31 404 ALA A C 1
ATOM 3120 O O . ALA A 1 404 ? 9.361 27.459 16.827 1.00 86.31 404 ALA A O 1
ATOM 3121 N N . GLY A 1 405 ? 7.973 25.847 17.535 1.00 84.94 405 GLY A N 1
ATOM 3122 C CA . GLY A 1 405 ? 6.725 26.558 17.244 1.00 84.94 405 GLY A CA 1
ATOM 3123 C C . GLY A 1 405 ? 6.190 26.364 15.823 1.00 84.94 405 GLY A C 1
ATOM 3124 O O . GLY A 1 405 ? 5.153 26.933 15.487 1.00 84.94 405 GLY A O 1
ATOM 3125 N N . ILE A 1 406 ? 6.841 25.540 14.999 1.00 89.56 406 ILE A N 1
ATOM 3126 C CA . ILE A 1 406 ? 6.329 25.136 13.688 1.00 89.56 406 ILE A CA 1
ATOM 3127 C C . ILE A 1 406 ? 5.418 23.930 13.918 1.00 89.56 406 ILE A C 1
ATOM 3129 O O . ILE A 1 406 ? 5.874 22.793 13.991 1.00 89.56 406 ILE A O 1
ATOM 3133 N N . THR A 1 407 ? 4.124 24.190 14.095 1.00 85.38 407 THR A N 1
ATOM 3134 C CA . THR A 1 407 ? 3.113 23.161 14.395 1.00 85.38 407 THR A CA 1
ATOM 3135 C C . THR A 1 407 ? 2.071 23.000 13.293 1.00 85.38 407 THR A C 1
ATOM 3137 O O . THR A 1 407 ? 1.173 22.189 13.442 1.00 85.38 407 THR A O 1
ATOM 3140 N N . THR A 1 408 ? 2.158 23.744 12.187 1.00 88.25 408 THR A N 1
ATOM 3141 C CA . THR A 1 408 ? 1.200 23.679 11.067 1.00 88.25 408 THR A CA 1
ATOM 3142 C C . THR A 1 408 ? 1.922 23.512 9.731 1.00 88.25 408 THR A C 1
ATOM 3144 O O . THR A 1 408 ? 3.072 23.931 9.587 1.00 88.25 408 THR A O 1
ATOM 3147 N N . PHE A 1 409 ? 1.250 22.940 8.728 1.00 86.81 409 PHE A N 1
ATOM 3148 C CA . PHE A 1 409 ? 1.746 22.866 7.355 1.00 86.81 409 PHE A CA 1
ATOM 3149 C C . PHE A 1 409 ? 1.969 24.266 6.778 1.00 86.81 409 PHE A C 1
ATOM 3151 O O . PHE A 1 409 ? 2.945 24.483 6.070 1.00 86.81 409 PHE A O 1
ATOM 3158 N N . ALA A 1 410 ? 1.110 25.230 7.125 1.00 86.31 410 ALA A N 1
ATOM 3159 C CA . ALA A 1 410 ? 1.275 26.626 6.725 1.00 86.31 410 ALA A CA 1
ATOM 3160 C C . ALA A 1 410 ? 2.540 27.249 7.339 1.00 86.31 410 ALA A C 1
ATOM 3162 O O . ALA A 1 410 ? 3.354 27.817 6.618 1.00 86.31 410 ALA A O 1
ATOM 3163 N N . GLY A 1 411 ? 2.765 27.066 8.645 1.00 88.12 411 GLY A N 1
ATOM 3164 C CA . GLY A 1 411 ? 3.974 27.564 9.308 1.00 88.12 411 GLY A CA 1
ATOM 3165 C C . GLY A 1 411 ? 5.258 26.910 8.786 1.00 88.12 411 GLY A C 1
ATOM 3166 O O . GLY A 1 411 ? 6.296 27.561 8.680 1.00 88.12 411 GLY A O 1
ATOM 3167 N N . LEU A 1 412 ? 5.189 25.632 8.401 1.00 92.19 412 LEU A N 1
ATOM 3168 C CA . LEU A 1 412 ? 6.305 24.941 7.757 1.00 92.19 412 LEU A CA 1
ATOM 3169 C C . LEU A 1 412 ? 6.558 25.467 6.333 1.00 92.19 412 LEU A C 1
ATOM 3171 O O . LEU A 1 412 ? 7.710 25.650 5.956 1.00 92.19 412 LEU A O 1
ATOM 3175 N N . ALA A 1 413 ? 5.503 25.757 5.567 1.00 92.31 413 ALA A N 1
ATOM 3176 C CA . ALA A 1 413 ? 5.593 26.306 4.212 1.00 92.31 413 ALA A CA 1
ATOM 3177 C C . ALA A 1 413 ? 6.162 27.737 4.162 1.00 92.31 413 ALA A C 1
ATOM 3179 O O . ALA A 1 413 ? 6.743 28.139 3.158 1.00 92.31 413 ALA A O 1
ATOM 3180 N N . GLU A 1 414 ? 5.998 28.509 5.237 1.00 93.06 414 GLU A N 1
ATOM 3181 C CA . GLU A 1 414 ? 6.559 29.861 5.379 1.00 93.06 414 GLU A CA 1
ATOM 3182 C C . GLU A 1 414 ? 8.027 29.867 5.842 1.00 93.06 414 GLU A C 1
ATOM 3184 O O . GLU A 1 414 ? 8.675 30.916 5.854 1.00 93.06 414 GLU A O 1
ATOM 3189 N N . SER A 1 415 ? 8.562 28.707 6.229 1.00 94.19 415 SER A N 1
ATOM 3190 C CA . SER A 1 415 ? 9.938 28.570 6.705 1.00 94.19 415 SER A CA 1
ATOM 3191 C C . SER A 1 415 ? 10.937 28.503 5.548 1.00 94.19 415 SER A C 1
ATOM 3193 O O . SER A 1 415 ? 10.608 28.085 4.440 1.00 94.19 415 SER A O 1
ATOM 3195 N N . THR A 1 416 ? 12.197 28.863 5.803 1.00 93.94 416 THR A N 1
ATOM 3196 C CA . THR A 1 416 ? 13.286 28.693 4.826 1.00 93.94 416 THR A CA 1
ATOM 3197 C C . THR A 1 416 ? 14.136 27.452 5.121 1.00 93.94 416 THR A C 1
ATOM 3199 O O . THR A 1 416 ? 14.264 27.066 6.288 1.00 93.94 416 THR A O 1
ATOM 3202 N N . PRO A 1 417 ? 14.809 26.852 4.114 1.00 93.62 417 PRO A N 1
ATOM 3203 C CA . PRO A 1 417 ? 15.730 25.736 4.342 1.00 93.62 417 PRO A CA 1
ATOM 3204 C C . PRO A 1 417 ? 16.784 26.029 5.417 1.00 93.62 417 PRO A C 1
ATOM 3206 O O . PRO A 1 417 ? 17.091 25.171 6.238 1.00 93.62 417 PRO A O 1
ATOM 3209 N N . GLN A 1 418 ? 17.299 27.263 5.466 1.00 91.94 418 GLN A N 1
ATOM 3210 C CA . GLN A 1 418 ? 18.281 27.675 6.472 1.00 91.94 418 GLN A CA 1
ATOM 3211 C C . GLN A 1 418 ? 17.682 27.738 7.884 1.00 91.94 418 GLN A C 1
ATOM 3213 O O . GLN A 1 418 ? 18.359 27.382 8.845 1.00 91.94 418 GLN A O 1
ATOM 3218 N N . GLN A 1 419 ? 16.428 28.181 8.023 1.00 93.56 419 GLN A N 1
ATOM 3219 C CA . GLN A 1 419 ? 15.734 28.213 9.314 1.00 93.56 419 GLN A CA 1
ATOM 3220 C C . GLN A 1 419 ? 15.460 26.800 9.837 1.00 93.56 419 GLN A C 1
ATOM 3222 O O . GLN A 1 419 ? 15.717 26.527 11.008 1.00 93.56 419 GLN A O 1
ATOM 3227 N N . LEU A 1 420 ? 14.987 25.898 8.971 1.00 93.25 420 LEU A N 1
ATOM 3228 C CA . LEU A 1 420 ? 14.725 24.503 9.335 1.00 93.25 420 LEU A CA 1
ATOM 3229 C C . LEU A 1 420 ? 16.011 23.785 9.747 1.00 93.25 420 LEU A C 1
ATOM 3231 O O . LEU A 1 420 ? 16.035 23.090 10.762 1.00 93.25 420 LEU A O 1
ATOM 3235 N N . ASP A 1 421 ? 17.096 24.007 9.011 1.00 93.19 421 ASP A N 1
ATOM 3236 C CA . ASP A 1 421 ? 18.391 23.419 9.326 1.00 93.19 421 ASP A CA 1
ATOM 3237 C C . ASP A 1 421 ? 18.952 23.906 10.672 1.00 93.19 421 ASP A C 1
ATOM 3239 O O . ASP A 1 421 ? 19.458 23.104 11.458 1.00 93.19 421 ASP A O 1
ATOM 3243 N N . GLU A 1 422 ? 18.817 25.198 10.984 1.00 92.88 422 GLU A N 1
ATOM 3244 C CA . GLU A 1 422 ? 19.244 25.757 12.272 1.00 92.88 422 GLU A CA 1
ATOM 3245 C C . GLU A 1 422 ? 18.426 25.185 13.441 1.00 92.88 422 GLU A C 1
ATOM 3247 O O . GLU A 1 422 ? 18.997 24.777 14.455 1.00 92.88 422 GLU A O 1
ATOM 3252 N N . ILE A 1 423 ? 17.101 25.082 13.283 1.00 93.06 423 ILE A N 1
ATOM 3253 C CA . ILE A 1 423 ? 16.199 24.496 14.287 1.00 93.06 423 ILE A CA 1
ATOM 3254 C C . ILE A 1 423 ? 16.581 23.040 14.572 1.00 93.06 423 ILE A C 1
ATOM 3256 O O . ILE A 1 423 ? 16.740 22.642 15.730 1.00 93.06 423 ILE A O 1
ATOM 3260 N N . LEU A 1 424 ? 16.763 22.237 13.523 1.00 93.06 424 LEU A N 1
ATOM 3261 C CA . LEU A 1 424 ? 17.068 20.816 13.666 1.00 93.06 424 LEU A CA 1
ATOM 3262 C C . LEU A 1 424 ? 18.476 20.583 14.216 1.00 93.06 424 LEU A C 1
ATOM 3264 O O . LEU A 1 424 ? 18.643 19.753 15.116 1.00 93.06 424 LEU A O 1
ATOM 3268 N N . ARG A 1 425 ? 19.478 21.354 13.767 1.00 89.69 425 ARG A N 1
ATOM 3269 C CA . ARG A 1 425 ? 20.831 21.301 14.340 1.00 89.69 425 ARG A CA 1
ATOM 3270 C C . ARG A 1 425 ? 20.834 21.708 15.811 1.00 89.69 425 ARG A C 1
ATOM 3272 O O . ARG A 1 425 ? 21.487 21.031 16.608 1.00 89.69 425 ARG A O 1
ATOM 3279 N N . GLY A 1 426 ? 20.079 22.744 16.180 1.00 87.75 426 GLY A N 1
ATOM 3280 C CA . GLY A 1 426 ? 19.891 23.177 17.568 1.00 87.75 426 GLY A CA 1
ATOM 3281 C C . GLY A 1 426 ? 19.247 22.104 18.453 1.00 87.75 426 GLY A C 1
ATOM 3282 O O . GLY A 1 426 ? 19.628 21.952 19.612 1.00 87.75 426 GLY A O 1
ATOM 3283 N N . ALA A 1 427 ? 18.347 21.295 17.890 1.00 86.50 427 ALA A N 1
ATOM 3284 C CA . ALA A 1 427 ? 17.716 20.155 18.557 1.00 86.50 427 ALA A CA 1
ATOM 3285 C C . ALA A 1 427 ? 18.560 18.859 18.534 1.00 86.50 427 ALA A C 1
ATOM 3287 O O . ALA A 1 427 ? 18.113 17.816 19.013 1.00 86.50 427 ALA A O 1
ATOM 3288 N N . GLY A 1 428 ? 19.773 18.887 17.970 1.00 85.69 428 GLY A N 1
ATOM 3289 C CA . GLY A 1 428 ? 20.645 17.713 17.856 1.00 85.69 428 GLY A CA 1
ATOM 3290 C C . GLY A 1 428 ? 20.223 16.705 16.778 1.00 85.69 428 GLY A C 1
ATOM 3291 O O . GLY A 1 428 ? 20.781 15.606 16.713 1.00 85.69 428 GLY A O 1
ATOM 3292 N N . VAL A 1 429 ? 19.271 17.062 15.913 1.00 86.31 429 VAL A N 1
ATOM 3293 C CA . VAL A 1 429 ? 18.856 16.259 14.759 1.00 86.31 429 VAL A CA 1
ATOM 3294 C C . VAL A 1 429 ? 19.816 16.549 13.605 1.00 86.31 429 VAL A C 1
ATOM 3296 O O . VAL A 1 429 ? 19.921 17.674 13.127 1.00 86.31 429 VAL A O 1
ATOM 3299 N N . ARG A 1 430 ? 20.560 15.528 13.167 1.00 77.69 430 ARG A N 1
ATOM 3300 C CA . ARG A 1 430 ? 21.534 15.632 12.068 1.00 77.69 430 ARG A CA 1
ATOM 3301 C C . ARG A 1 430 ? 21.119 14.724 10.914 1.00 77.69 430 ARG A C 1
ATOM 3303 O O . ARG A 1 430 ? 20.834 13.551 11.146 1.00 77.69 430 ARG A O 1
ATOM 3310 N N . GLY A 1 431 ? 21.130 15.253 9.694 1.00 70.75 431 GLY A N 1
ATOM 3311 C CA . GLY A 1 431 ? 20.829 14.520 8.464 1.00 70.75 431 GLY A CA 1
ATOM 3312 C C . GLY A 1 431 ? 20.896 15.435 7.239 1.00 70.75 431 GLY A C 1
ATOM 3313 O O . GLY A 1 431 ? 20.736 16.644 7.370 1.00 70.75 431 GLY A O 1
ATOM 3314 N N . GLY A 1 432 ? 21.163 14.867 6.060 1.00 73.69 432 GLY A N 1
ATOM 3315 C CA . GLY A 1 432 ? 21.050 15.576 4.781 1.00 73.69 432 GLY A CA 1
ATOM 3316 C C . GLY A 1 432 ? 19.601 15.559 4.308 1.00 73.69 432 GLY A C 1
ATOM 3317 O O . GLY A 1 432 ? 19.245 14.727 3.478 1.00 73.69 432 GLY A O 1
ATOM 3318 N N . PHE A 1 433 ? 18.759 16.396 4.913 1.00 85.06 433 PHE A N 1
ATOM 3319 C CA . PHE A 1 433 ? 17.336 16.464 4.586 1.00 85.06 433 PHE A CA 1
ATOM 3320 C C . PHE A 1 433 ? 17.092 17.345 3.359 1.00 85.06 433 PHE A C 1
ATOM 3322 O O . PHE A 1 433 ? 17.749 18.369 3.173 1.00 85.06 433 PHE A O 1
ATOM 3329 N N . ASP A 1 434 ? 16.109 16.960 2.550 1.00 87.75 434 ASP A N 1
ATOM 3330 C CA . ASP A 1 434 ? 15.601 17.787 1.460 1.00 87.75 434 ASP A CA 1
ATOM 3331 C C . ASP A 1 434 ? 14.536 18.749 2.007 1.00 87.75 434 ASP A C 1
ATOM 3333 O O . ASP A 1 434 ? 13.339 18.455 2.035 1.00 87.75 434 ASP A O 1
ATOM 3337 N N . TYR A 1 435 ? 15.000 19.884 2.534 1.00 92.12 435 TYR A N 1
ATOM 3338 C CA . TYR A 1 435 ? 14.127 20.891 3.137 1.00 92.12 435 TYR A CA 1
ATOM 3339 C C . TYR A 1 435 ? 13.196 21.551 2.119 1.00 92.12 435 TYR A C 1
ATOM 3341 O O . TYR A 1 435 ? 12.078 21.910 2.481 1.00 92.12 435 TYR A O 1
ATOM 3349 N N . GLU A 1 436 ? 13.630 21.696 0.863 1.00 90.69 436 GLU A N 1
ATOM 3350 C CA . GLU A 1 436 ? 12.788 22.256 -0.199 1.00 90.69 436 GLU A CA 1
ATOM 3351 C C . GLU A 1 436 ? 11.594 21.336 -0.464 1.00 90.69 436 GLU A C 1
ATOM 3353 O O . GLU A 1 436 ? 10.452 21.796 -0.456 1.00 90.69 436 GLU A O 1
ATOM 3358 N N . ALA A 1 437 ? 11.824 20.021 -0.541 1.00 86.19 437 ALA A N 1
ATOM 3359 C CA . ALA A 1 437 ? 10.739 19.054 -0.671 1.00 86.19 437 ALA A CA 1
ATOM 3360 C C . ALA A 1 437 ? 9.755 19.091 0.513 1.00 86.19 437 ALA A C 1
ATOM 3362 O O . ALA A 1 437 ? 8.547 18.944 0.311 1.00 86.19 437 ALA A O 1
ATOM 3363 N N . TRP A 1 438 ? 10.236 19.299 1.745 1.00 92.62 438 TRP A N 1
ATOM 3364 C CA . TRP A 1 438 ? 9.360 19.426 2.916 1.00 92.62 438 TRP A CA 1
ATOM 3365 C C . TRP A 1 438 ? 8.488 20.679 2.858 1.00 92.62 438 TRP A C 1
ATOM 3367 O O . TRP A 1 438 ? 7.297 20.601 3.159 1.00 92.62 438 TRP A O 1
ATOM 3377 N N . ILE A 1 439 ? 9.068 21.813 2.461 1.00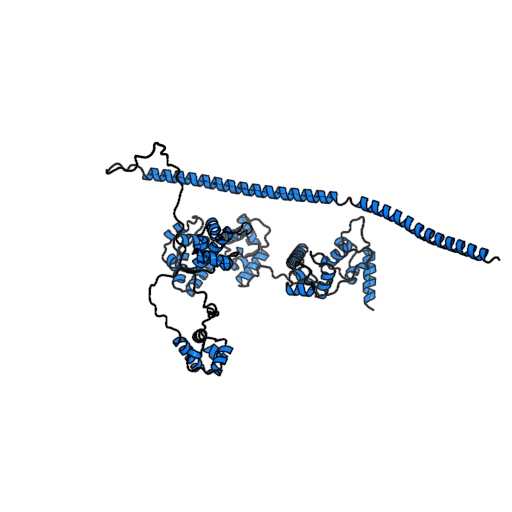 93.94 439 ILE A N 1
ATOM 3378 C CA . ILE A 1 439 ? 8.376 23.101 2.336 1.00 93.94 439 ILE A CA 1
ATOM 3379 C C . ILE A 1 439 ? 7.312 23.031 1.231 1.00 93.94 439 ILE A C 1
ATOM 3381 O O . ILE A 1 439 ? 6.162 23.402 1.467 1.00 93.94 439 ILE A O 1
ATOM 3385 N N . ASP A 1 440 ? 7.648 22.484 0.062 1.00 89.31 440 ASP A N 1
ATOM 3386 C CA . ASP A 1 440 ? 6.727 22.357 -1.076 1.00 89.31 440 ASP A CA 1
ATOM 3387 C C . ASP A 1 440 ? 5.544 21.422 -0.777 1.00 89.31 440 ASP A C 1
ATOM 3389 O O . ASP A 1 440 ? 4.383 21.691 -1.127 1.00 89.31 440 ASP A O 1
ATOM 3393 N N . GLU A 1 441 ? 5.826 20.304 -0.106 1.00 86.62 441 GLU A N 1
ATOM 3394 C CA . GLU A 1 441 ? 4.809 19.357 0.335 1.00 86.62 441 GLU A CA 1
ATOM 3395 C C . GLU A 1 441 ? 3.909 19.977 1.418 1.00 86.62 441 GLU A C 1
ATOM 3397 O O . GLU A 1 441 ? 2.682 19.845 1.351 1.00 86.62 441 GLU A O 1
ATOM 3402 N N . ALA A 1 442 ? 4.482 20.726 2.362 1.00 90.38 442 ALA A N 1
ATOM 3403 C CA . ALA A 1 442 ? 3.725 21.456 3.373 1.00 90.38 442 ALA A CA 1
ATOM 3404 C C . ALA A 1 442 ? 2.832 22.537 2.750 1.00 90.38 442 ALA A C 1
ATOM 3406 O O . ALA A 1 442 ? 1.649 22.607 3.077 1.00 90.38 442 ALA A O 1
ATOM 3407 N N . ALA A 1 443 ? 3.336 23.302 1.778 1.00 89.56 443 ALA A N 1
ATOM 3408 C CA . ALA A 1 443 ? 2.557 24.304 1.049 1.00 89.56 443 ALA A CA 1
ATOM 3409 C C . ALA A 1 443 ? 1.365 23.670 0.317 1.00 89.56 443 ALA A C 1
ATOM 3411 O O . ALA A 1 443 ? 0.248 24.192 0.331 1.00 89.56 443 ALA A O 1
ATOM 3412 N N . SER A 1 444 ? 1.580 22.499 -0.284 1.00 83.38 444 SER A N 1
ATOM 3413 C CA . SER A 1 444 ? 0.529 21.747 -0.969 1.00 83.38 444 SER A CA 1
ATOM 3414 C C . SER A 1 444 ? -0.555 21.254 -0.004 1.00 83.38 444 SER A C 1
ATOM 3416 O O . SER A 1 444 ? -1.743 21.377 -0.311 1.00 83.38 444 SER A O 1
ATOM 3418 N N . ARG A 1 445 ? -0.170 20.755 1.177 1.00 84.50 445 ARG A N 1
ATOM 3419 C CA . ARG A 1 445 ? -1.114 20.328 2.225 1.00 84.50 445 ARG A CA 1
ATOM 3420 C C . ARG A 1 445 ? -1.854 21.506 2.855 1.00 84.50 445 ARG A C 1
ATOM 3422 O O . ARG A 1 445 ? -3.065 21.417 3.033 1.00 84.50 445 ARG A O 1
ATOM 3429 N N . ALA A 1 446 ? -1.166 22.617 3.114 1.00 83.31 446 ALA A N 1
ATOM 3430 C CA . ALA A 1 446 ? -1.765 23.853 3.617 1.00 83.31 446 ALA A CA 1
ATOM 3431 C C . ALA A 1 446 ? -2.806 24.428 2.639 1.00 83.31 446 ALA A C 1
ATOM 3433 O O . ALA A 1 446 ? -3.829 24.963 3.055 1.00 83.31 446 ALA A O 1
ATOM 3434 N N . ALA A 1 447 ? -2.588 24.251 1.332 1.00 79.56 447 ALA A N 1
ATOM 3435 C CA . ALA A 1 447 ? -3.542 24.606 0.283 1.00 79.56 447 ALA A CA 1
ATOM 3436 C C . ALA A 1 447 ? -4.698 23.592 0.110 1.00 79.56 447 ALA A C 1
ATOM 3438 O O . ALA A 1 447 ? -5.473 23.711 -0.840 1.00 79.56 447 ALA A O 1
ATOM 3439 N N . GLY A 1 448 ? -4.805 22.574 0.973 1.00 72.31 448 GLY A N 1
ATOM 3440 C CA . GLY A 1 448 ? -5.861 21.559 0.929 1.00 72.31 448 GLY A CA 1
ATOM 3441 C C . GLY A 1 448 ? -5.727 20.544 -0.212 1.00 72.31 448 GLY A C 1
ATOM 3442 O O . GLY A 1 448 ? -6.680 19.826 -0.515 1.00 72.31 448 GLY A O 1
ATOM 3443 N N . LYS A 1 449 ? -4.564 20.460 -0.874 1.00 72.06 449 LYS A N 1
ATOM 3444 C CA . LYS A 1 449 ? -4.345 19.488 -1.956 1.00 72.06 449 LYS A CA 1
ATOM 3445 C C . LYS A 1 449 ? -4.097 18.100 -1.365 1.00 72.06 449 LYS A C 1
ATOM 3447 O O . LYS A 1 449 ? -3.245 17.925 -0.493 1.00 72.06 449 LYS A O 1
ATOM 3452 N N . ARG A 1 450 ? -4.800 17.083 -1.878 1.00 61.34 450 ARG A N 1
ATOM 3453 C CA . ARG A 1 450 ? -4.506 15.679 -1.552 1.00 61.34 450 ARG A CA 1
ATOM 3454 C C . ARG A 1 450 ? -3.155 15.306 -2.153 1.00 61.34 450 ARG A C 1
ATOM 3456 O O . ARG A 1 450 ? -2.973 15.395 -3.365 1.00 61.34 450 ARG A O 1
ATOM 3463 N N . ILE A 1 451 ? -2.224 14.876 -1.306 1.00 65.31 451 ILE A N 1
ATOM 3464 C CA . ILE A 1 451 ? -0.923 14.379 -1.748 1.00 65.31 451 ILE A CA 1
ATOM 3465 C C . ILE A 1 451 ? -1.002 12.855 -1.831 1.00 65.31 451 ILE A C 1
ATOM 3467 O O . ILE A 1 451 ? -1.205 12.214 -0.798 1.00 65.31 451 ILE A O 1
ATOM 3471 N N . PRO A 1 452 ? -0.880 12.260 -3.029 1.00 51.25 452 PRO A N 1
ATOM 3472 C CA . PRO A 1 452 ? -0.876 10.812 -3.166 1.00 51.25 452 PRO A CA 1
ATOM 3473 C C . PRO A 1 452 ? 0.342 10.220 -2.440 1.00 51.25 452 PRO A C 1
ATOM 3475 O O . PRO A 1 452 ? 1.443 10.779 -2.500 1.00 51.25 452 PRO A O 1
ATOM 3478 N N . ALA A 1 453 ? 0.125 9.098 -1.739 1.00 50.22 453 ALA A N 1
ATOM 3479 C CA . ALA A 1 453 ? 1.140 8.399 -0.939 1.00 50.22 453 ALA A CA 1
ATOM 3480 C C . ALA A 1 453 ? 2.378 8.042 -1.776 1.00 50.22 453 ALA A C 1
ATOM 3482 O O . ALA A 1 453 ? 3.517 8.195 -1.336 1.00 50.22 453 ALA A O 1
ATOM 3483 N N . THR A 1 454 ? 2.150 7.694 -3.037 1.00 46.03 454 THR A N 1
ATOM 3484 C CA . THR A 1 454 ? 3.175 7.518 -4.058 1.00 46.03 454 THR A CA 1
ATOM 3485 C C . THR A 1 454 ? 3.228 8.789 -4.893 1.00 46.03 454 THR A C 1
ATOM 3487 O O . THR A 1 454 ? 2.192 9.275 -5.350 1.00 46.03 454 THR A O 1
ATOM 3490 N N . ARG A 1 455 ? 4.424 9.351 -5.114 1.00 47.69 455 ARG A N 1
ATOM 3491 C CA . ARG A 1 455 ? 4.621 10.373 -6.153 1.00 47.69 455 ARG A CA 1
ATOM 3492 C C . ARG A 1 455 ? 3.987 9.798 -7.421 1.00 47.69 455 ARG A C 1
ATOM 3494 O O . ARG A 1 455 ? 4.415 8.726 -7.841 1.00 47.69 455 ARG A O 1
ATOM 3501 N N . ALA A 1 456 ? 2.948 10.431 -7.971 1.00 47.88 456 ALA A N 1
ATOM 3502 C CA . ALA A 1 456 ? 2.457 10.057 -9.291 1.00 47.88 456 ALA A CA 1
ATOM 3503 C C . ALA A 1 456 ? 3.658 10.219 -10.225 1.00 47.88 456 ALA A C 1
ATOM 3505 O O . ALA A 1 456 ? 4.132 11.335 -10.448 1.00 47.88 456 ALA A O 1
ATOM 3506 N N . ARG A 1 457 ? 4.267 9.089 -10.594 1.00 60.12 457 ARG A N 1
ATOM 3507 C CA . ARG A 1 457 ? 5.522 9.072 -11.336 1.00 60.12 457 ARG A CA 1
ATOM 3508 C C . ARG A 1 457 ? 5.210 9.577 -12.732 1.00 60.12 457 ARG A C 1
ATOM 3510 O O . ARG A 1 457 ? 4.235 9.144 -13.343 1.00 60.12 457 ARG A O 1
ATOM 3517 N N . THR A 1 458 ? 6.009 10.522 -13.209 1.00 65.25 458 THR A N 1
ATOM 3518 C CA . THR A 1 458 ? 5.880 11.028 -14.571 1.00 65.25 458 THR A CA 1
ATOM 3519 C C . THR A 1 458 ? 6.023 9.850 -15.523 1.00 65.25 458 THR A C 1
ATOM 3521 O O . THR A 1 458 ? 7.066 9.200 -15.535 1.00 65.25 458 THR A O 1
ATOM 3524 N N . ILE A 1 459 ? 4.977 9.565 -16.297 1.00 78.62 459 ILE A N 1
ATOM 3525 C CA . ILE A 1 459 ? 5.052 8.562 -17.355 1.0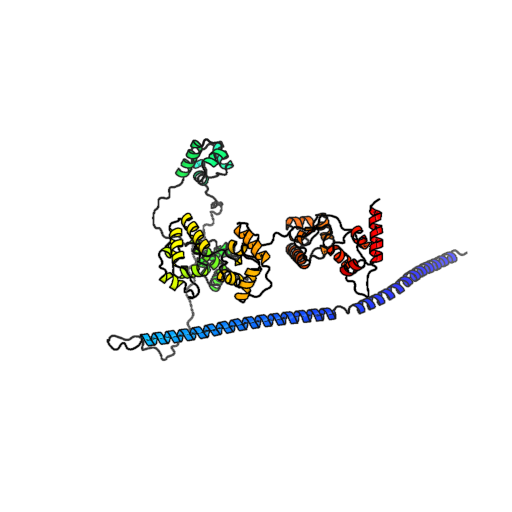0 78.62 459 ILE A CA 1
ATOM 3526 C C . ILE A 1 459 ? 6.041 9.087 -18.395 1.00 78.62 459 ILE A C 1
ATOM 3528 O O . ILE A 1 459 ? 5.819 10.145 -18.983 1.00 78.62 459 ILE A O 1
ATOM 3532 N N . GLN A 1 460 ? 7.140 8.366 -18.595 1.00 84.75 460 GLN A N 1
ATOM 3533 C CA . GLN A 1 460 ? 8.147 8.695 -19.598 1.00 84.75 460 GLN A CA 1
ATOM 3534 C C . GLN A 1 460 ? 7.977 7.755 -20.780 1.00 84.75 460 GLN A C 1
ATOM 3536 O O . GLN A 1 460 ? 8.212 6.557 -20.655 1.00 84.75 460 GLN A O 1
ATOM 3541 N N . ILE A 1 461 ? 7.553 8.295 -21.917 1.00 86.38 461 ILE A N 1
ATOM 3542 C CA . ILE A 1 461 ? 7.458 7.535 -23.161 1.00 86.38 461 ILE A CA 1
ATOM 3543 C C . ILE A 1 461 ? 8.822 7.595 -23.849 1.00 86.38 461 ILE A C 1
ATOM 3545 O O . ILE A 1 461 ? 9.343 8.686 -24.081 1.00 86.38 461 ILE A O 1
ATOM 3549 N N . VAL A 1 462 ? 9.402 6.436 -24.151 1.00 86.31 462 VAL A N 1
ATOM 3550 C CA . VAL A 1 462 ? 10.699 6.316 -24.820 1.00 86.31 462 VAL A CA 1
ATOM 3551 C C . VAL A 1 462 ? 10.603 5.429 -26.065 1.00 86.31 462 VAL A C 1
ATOM 3553 O O . VAL A 1 462 ? 9.786 4.507 -26.088 1.00 86.31 462 VAL A O 1
ATOM 3556 N N . PRO A 1 463 ? 11.460 5.660 -27.074 1.00 84.69 463 PRO A N 1
ATOM 3557 C CA . PRO A 1 463 ? 11.423 4.901 -28.322 1.00 84.69 463 PRO A CA 1
ATOM 3558 C C . PRO A 1 463 ? 12.002 3.491 -28.213 1.00 84.69 463 PRO A C 1
ATOM 3560 O O . PRO A 1 463 ? 11.607 2.605 -28.960 1.00 84.69 463 PRO A O 1
ATOM 3563 N N . CYS A 1 464 ? 12.927 3.260 -27.278 1.00 87.81 464 CYS A N 1
ATOM 3564 C CA . CYS A 1 464 ? 13.574 1.959 -27.143 1.00 87.81 464 CYS A CA 1
ATOM 3565 C C . CYS A 1 464 ? 12.852 1.067 -26.130 1.00 87.81 464 CYS A C 1
ATOM 3567 O O . CYS A 1 464 ? 12.677 1.503 -24.980 1.00 87.81 464 CYS A O 1
ATOM 3569 N N . PRO A 1 465 ? 12.482 -0.170 -26.507 1.00 90.19 465 PRO A N 1
ATOM 3570 C CA . PRO A 1 465 ? 11.959 -1.141 -25.560 1.00 90.19 465 PRO A CA 1
ATOM 3571 C C . PRO A 1 465 ? 13.061 -1.664 -24.620 1.00 90.19 465 PRO A C 1
ATOM 3573 O O . PRO A 1 465 ? 14.252 -1.422 -24.828 1.00 90.19 465 PRO A O 1
ATOM 3576 N N . GLN A 1 466 ? 12.651 -2.334 -23.546 1.00 89.62 466 GLN A N 1
ATOM 3577 C CA . GLN A 1 466 ? 13.515 -3.119 -22.661 1.00 89.62 466 GLN A CA 1
ATOM 3578 C C . GLN A 1 466 ? 13.343 -4.600 -22.972 1.00 89.62 466 GLN A C 1
ATOM 3580 O O . GLN A 1 466 ? 12.212 -5.013 -23.190 1.00 89.62 466 GLN A O 1
ATOM 3585 N N . ASP A 1 467 ? 14.438 -5.358 -22.903 1.00 87.88 467 ASP A N 1
ATOM 3586 C CA . ASP A 1 467 ? 14.497 -6.810 -23.121 1.00 87.88 467 ASP A CA 1
ATOM 3587 C C . ASP A 1 467 ? 13.620 -7.570 -22.114 1.00 87.88 467 ASP A C 1
ATOM 3589 O O . ASP A 1 467 ? 14.032 -7.844 -20.984 1.00 87.88 467 ASP A O 1
ATOM 3593 N N . LEU A 1 468 ? 12.388 -7.893 -22.512 1.00 89.12 468 LEU A N 1
ATOM 3594 C CA . LEU A 1 468 ? 11.407 -8.521 -21.628 1.00 89.12 468 LEU A CA 1
ATOM 3595 C C . LEU A 1 468 ? 11.749 -9.983 -21.336 1.00 89.12 468 LEU A C 1
ATOM 3597 O O . LEU A 1 468 ? 11.251 -10.510 -20.343 1.00 89.12 468 LEU A O 1
ATOM 3601 N N . SER A 1 469 ? 12.626 -10.615 -22.124 1.00 87.19 469 SER A N 1
ATOM 3602 C CA . SER A 1 469 ? 13.109 -11.974 -21.850 1.00 87.19 469 SER A CA 1
ATOM 3603 C C . SER A 1 469 ? 13.929 -12.072 -20.553 1.00 87.19 469 SER A C 1
ATOM 3605 O O . SER A 1 469 ? 14.085 -13.150 -19.979 1.00 87.19 469 SER A O 1
ATOM 3607 N N . ALA A 1 470 ? 14.406 -10.935 -20.030 1.00 86.44 470 ALA A N 1
ATOM 3608 C CA . ALA A 1 470 ? 15.047 -10.864 -18.720 1.00 86.44 470 ALA A CA 1
ATOM 3609 C C . ALA A 1 470 ? 14.082 -11.154 -17.552 1.00 86.44 470 ALA A C 1
ATOM 3611 O O . ALA A 1 470 ? 14.531 -11.468 -16.447 1.00 86.44 470 ALA A O 1
ATOM 3612 N N . VAL A 1 471 ? 12.770 -11.032 -17.773 1.00 90.75 471 VAL A N 1
ATOM 3613 C CA . VAL A 1 471 ? 11.741 -11.308 -16.766 1.00 90.75 471 VAL A CA 1
ATOM 3614 C C . VAL A 1 471 ? 11.571 -12.817 -16.620 1.00 90.75 471 VAL A C 1
ATOM 3616 O O . VAL A 1 471 ? 11.340 -13.532 -17.594 1.00 90.75 471 VAL A O 1
ATOM 3619 N N . SER A 1 472 ? 11.641 -13.316 -15.386 1.00 86.56 472 SER A N 1
ATOM 3620 C CA . SER A 1 472 ? 11.482 -14.749 -15.123 1.00 86.56 472 SER A CA 1
ATOM 3621 C C . SER A 1 472 ? 10.123 -15.246 -15.624 1.00 86.56 472 SER A C 1
ATOM 3623 O O . SER A 1 472 ? 9.088 -14.694 -15.257 1.00 86.56 472 SER A O 1
ATOM 3625 N N . GLY A 1 473 ? 10.127 -16.290 -16.457 1.00 84.69 473 GLY A N 1
ATOM 3626 C CA . GLY A 1 473 ? 8.916 -16.847 -17.072 1.00 84.69 473 GLY A CA 1
ATOM 3627 C C . GLY A 1 473 ? 8.529 -16.226 -18.419 1.00 84.69 473 GLY A C 1
ATOM 3628 O O . GLY A 1 473 ? 7.622 -16.740 -19.072 1.00 84.69 473 GLY A O 1
ATOM 3629 N N . ILE A 1 474 ? 9.230 -15.184 -18.880 1.00 87.69 474 ILE A N 1
ATOM 3630 C CA . ILE A 1 474 ? 9.064 -14.614 -20.221 1.00 87.69 474 ILE A CA 1
ATOM 3631 C C . ILE A 1 474 ? 10.196 -15.107 -21.123 1.00 87.69 474 ILE A C 1
ATOM 3633 O O . ILE A 1 474 ? 11.360 -14.786 -20.924 1.00 87.69 474 ILE A O 1
ATOM 3637 N N . GLY A 1 475 ? 9.846 -15.917 -22.122 1.00 82.88 475 GLY A N 1
ATOM 3638 C CA . GLY A 1 475 ? 10.768 -16.319 -23.186 1.00 82.88 475 GLY A CA 1
ATOM 3639 C C . GLY A 1 475 ? 10.645 -15.439 -24.438 1.00 82.88 475 GLY A C 1
ATOM 3640 O O . GLY A 1 475 ? 9.714 -14.635 -24.523 1.00 82.88 475 GLY A O 1
ATOM 3641 N N . PRO A 1 476 ? 11.492 -15.659 -25.462 1.00 79.81 476 PRO A N 1
ATOM 3642 C CA . PRO A 1 476 ? 11.515 -14.853 -26.692 1.00 79.81 476 PRO A CA 1
ATOM 3643 C C . PRO A 1 476 ? 10.162 -14.785 -27.418 1.00 79.81 476 PRO A C 1
ATOM 3645 O O . PRO A 1 476 ? 9.765 -13.751 -27.941 1.00 79.81 476 PRO A O 1
ATOM 3648 N N . VAL A 1 477 ? 9.400 -15.885 -27.399 1.00 84.56 477 VAL A N 1
ATOM 3649 C CA . VAL A 1 477 ? 8.067 -15.955 -28.026 1.00 84.56 477 VAL A CA 1
ATOM 3650 C C . VAL A 1 477 ? 7.051 -15.071 -27.296 1.00 84.56 477 VAL A C 1
ATOM 3652 O O . VAL A 1 477 ? 6.205 -14.436 -27.922 1.00 84.56 477 VAL A O 1
ATOM 3655 N N . PHE A 1 478 ? 7.113 -15.038 -25.964 1.00 90.44 478 PHE A N 1
ATOM 3656 C CA . PHE A 1 478 ? 6.242 -14.191 -25.152 1.00 90.44 478 PHE A CA 1
ATOM 3657 C C . PHE A 1 478 ? 6.648 -12.726 -25.244 1.00 90.44 478 PHE A C 1
ATOM 3659 O O . PHE A 1 478 ? 5.779 -11.865 -25.330 1.00 90.44 478 PHE A O 1
ATOM 3666 N N . GLU A 1 479 ? 7.946 -12.445 -25.303 1.00 89.31 479 GLU A N 1
ATOM 3667 C CA . GLU A 1 479 ? 8.468 -11.109 -25.568 1.00 89.31 479 GLU A CA 1
ATOM 3668 C C . GLU A 1 479 ? 7.962 -10.551 -26.906 1.00 89.31 479 GLU A C 1
ATOM 3670 O O . GLU A 1 479 ? 7.412 -9.452 -26.936 1.00 89.31 479 GLU A O 1
ATOM 3675 N N . GLU A 1 480 ? 8.060 -11.314 -27.998 1.00 86.38 480 GLU A N 1
ATOM 3676 C CA . GLU A 1 480 ? 7.589 -10.867 -29.314 1.00 86.38 480 GLU A CA 1
ATOM 3677 C C . GLU A 1 480 ? 6.088 -10.532 -29.295 1.00 86.38 480 GLU A C 1
ATOM 3679 O O . GLU A 1 480 ? 5.654 -9.516 -29.844 1.00 86.38 480 GLU A O 1
ATOM 3684 N N . ARG A 1 481 ? 5.288 -11.345 -28.594 1.00 90.31 481 ARG A N 1
ATOM 3685 C CA . ARG A 1 481 ? 3.850 -11.099 -28.399 1.00 90.31 481 ARG A CA 1
ATOM 3686 C C . ARG A 1 481 ? 3.585 -9.845 -27.565 1.00 90.31 481 ARG A C 1
ATOM 3688 O O . ARG A 1 481 ? 2.703 -9.059 -27.910 1.00 90.31 481 ARG A O 1
ATOM 3695 N N . LEU A 1 482 ? 4.354 -9.632 -26.499 1.00 91.69 482 LEU A N 1
ATOM 3696 C CA . LEU A 1 482 ? 4.266 -8.435 -25.661 1.00 91.69 482 LEU A CA 1
ATOM 3697 C C . LEU A 1 482 ? 4.600 -7.175 -26.468 1.00 91.69 482 LEU A C 1
ATOM 3699 O O . LEU A 1 482 ? 3.834 -6.209 -26.427 1.00 91.69 482 LEU A O 1
ATOM 3703 N N . TYR A 1 483 ? 5.652 -7.207 -27.289 1.00 89.56 483 TYR A N 1
ATOM 3704 C CA . TYR A 1 483 ? 5.968 -6.106 -28.198 1.00 89.56 483 TYR A CA 1
ATOM 3705 C C . TYR A 1 483 ? 4.875 -5.886 -29.246 1.00 89.56 483 TYR A C 1
ATOM 3707 O O . TYR A 1 483 ? 4.478 -4.745 -29.480 1.00 89.56 483 TYR A O 1
ATOM 3715 N N . ALA A 1 484 ? 4.317 -6.948 -29.830 1.00 87.69 484 ALA A N 1
ATOM 3716 C CA . ALA A 1 484 ? 3.195 -6.828 -30.762 1.00 87.69 484 ALA A CA 1
ATOM 3717 C C . ALA A 1 484 ? 1.955 -6.182 -30.111 1.00 87.69 484 ALA A C 1
ATOM 3719 O O . ALA A 1 484 ? 1.195 -5.481 -30.780 1.00 87.69 484 ALA A O 1
ATOM 3720 N N . ALA A 1 485 ? 1.779 -6.363 -28.800 1.00 89.62 485 ALA A N 1
ATOM 3721 C CA . ALA A 1 485 ? 0.737 -5.722 -28.002 1.00 89.62 485 ALA A CA 1
ATOM 3722 C C . ALA A 1 485 ? 1.093 -4.298 -27.519 1.00 89.62 485 ALA A C 1
ATOM 3724 O O . ALA A 1 485 ? 0.305 -3.679 -26.802 1.00 89.62 485 ALA A O 1
ATOM 3725 N N . GLY A 1 486 ? 2.258 -3.757 -27.893 1.00 89.75 486 GLY A N 1
ATOM 3726 C CA . GLY A 1 486 ? 2.720 -2.426 -27.482 1.00 89.75 486 GLY A CA 1
ATOM 3727 C C . GLY A 1 486 ? 3.298 -2.369 -26.064 1.00 89.75 486 GLY A C 1
ATOM 3728 O O . GLY A 1 486 ? 3.473 -1.287 -25.500 1.00 89.75 486 GLY A O 1
ATOM 3729 N N . VAL A 1 487 ? 3.603 -3.521 -25.467 1.00 92.69 487 VAL A N 1
ATOM 3730 C CA . VAL A 1 487 ? 4.192 -3.634 -24.131 1.00 92.69 487 VAL A CA 1
ATOM 3731 C C . VAL A 1 487 ? 5.691 -3.814 -24.299 1.00 92.69 487 VAL A C 1
ATOM 3733 O O . VAL A 1 487 ? 6.146 -4.883 -24.676 1.00 92.69 487 VAL A O 1
ATOM 3736 N N . GLY A 1 488 ? 6.457 -2.754 -24.034 1.00 91.31 488 GLY A N 1
ATOM 3737 C CA . GLY A 1 488 ? 7.907 -2.740 -24.267 1.00 91.31 488 GLY A CA 1
ATOM 3738 C C . GLY A 1 488 ? 8.748 -2.302 -23.075 1.00 91.31 488 GLY A C 1
ATOM 3739 O O . GLY A 1 488 ? 9.890 -1.896 -23.255 1.00 91.31 488 GLY A O 1
ATOM 3740 N N . SER A 1 489 ? 8.202 -2.293 -21.859 1.00 93.75 489 SER A N 1
ATOM 3741 C CA . SER A 1 489 ? 8.967 -1.958 -20.652 1.00 93.75 489 SER A CA 1
ATOM 3742 C C . SER A 1 489 ? 8.590 -2.860 -19.487 1.00 93.75 489 SER A C 1
ATOM 3744 O O . SER A 1 489 ? 7.450 -3.321 -19.395 1.00 93.75 489 SER A O 1
ATOM 3746 N N . TYR A 1 490 ? 9.529 -3.054 -18.559 1.00 94.00 490 TYR A N 1
ATOM 3747 C CA . TYR A 1 490 ? 9.296 -3.837 -17.344 1.00 94.00 490 TYR A CA 1
ATOM 3748 C C . TYR A 1 490 ? 8.139 -3.262 -16.521 1.00 94.00 490 TYR A C 1
ATOM 3750 O O . TYR A 1 490 ? 7.264 -3.987 -16.058 1.00 94.00 490 TYR A O 1
ATOM 3758 N N . TRP A 1 491 ? 8.086 -1.932 -16.411 1.00 92.88 491 TRP A N 1
ATOM 3759 C CA . TRP A 1 491 ? 7.000 -1.232 -15.733 1.00 92.88 491 TRP A CA 1
ATOM 3760 C C . TRP A 1 491 ? 5.645 -1.445 -16.421 1.00 92.88 491 TRP A C 1
ATOM 3762 O O . TRP A 1 491 ? 4.652 -1.695 -15.746 1.00 92.88 491 TRP A O 1
ATOM 3772 N N . ALA A 1 492 ? 5.587 -1.358 -17.756 1.00 92.62 492 ALA A N 1
ATOM 3773 C CA . ALA A 1 492 ? 4.338 -1.566 -18.484 1.00 92.62 492 ALA A CA 1
ATOM 3774 C C . ALA A 1 492 ? 3.832 -3.005 -18.335 1.00 92.62 492 ALA A C 1
ATOM 3776 O O . ALA A 1 492 ? 2.637 -3.190 -18.140 1.00 92.62 492 ALA A O 1
ATOM 3777 N N . LEU A 1 493 ? 4.733 -3.991 -18.373 1.00 94.50 493 LEU A N 1
ATOM 3778 C CA . LEU A 1 493 ? 4.416 -5.401 -18.150 1.00 94.50 493 LEU A CA 1
ATOM 3779 C C . LEU A 1 493 ? 3.878 -5.654 -16.733 1.00 94.50 493 LEU A C 1
ATOM 3781 O O . LEU A 1 493 ? 2.864 -6.327 -16.576 1.00 94.50 493 LEU A O 1
ATOM 3785 N N . ALA A 1 494 ? 4.520 -5.088 -15.707 1.00 92.56 494 ALA A N 1
ATOM 3786 C CA . ALA A 1 494 ? 4.111 -5.269 -14.313 1.00 92.56 494 ALA A CA 1
ATOM 3787 C C . ALA A 1 494 ? 2.720 -4.681 -14.002 1.00 92.56 494 ALA A C 1
ATOM 3789 O O . ALA A 1 494 ? 2.003 -5.202 -13.149 1.00 92.56 494 ALA A O 1
ATOM 3790 N N . GLU A 1 495 ? 2.336 -3.614 -14.705 1.00 92.81 495 GLU A N 1
ATOM 3791 C CA . GLU A 1 495 ? 1.058 -2.910 -14.536 1.00 92.81 495 GLU A CA 1
ATOM 3792 C C . GLU A 1 495 ? -0.089 -3.494 -15.383 1.00 92.81 495 GLU A C 1
ATOM 3794 O O . GLU A 1 495 ? -1.220 -3.011 -15.297 1.00 92.81 495 GLU A O 1
ATOM 3799 N N . LEU A 1 496 ? 0.161 -4.514 -16.214 1.00 90.56 496 LEU A N 1
ATOM 3800 C CA . LEU A 1 496 ? -0.909 -5.182 -16.957 1.00 90.56 496 LEU A CA 1
ATOM 3801 C C . LEU A 1 496 ? -1.885 -5.880 -16.004 1.00 90.56 496 LEU A C 1
ATOM 3803 O O . LEU A 1 496 ? -1.487 -6.460 -14.989 1.00 90.56 496 LEU A O 1
ATOM 3807 N N . SER A 1 497 ? -3.173 -5.869 -16.356 1.00 91.12 497 SER A N 1
ATOM 3808 C CA . SER A 1 497 ? -4.147 -6.729 -15.683 1.00 91.12 497 SER A CA 1
ATOM 3809 C C . SER A 1 497 ? -3.868 -8.193 -16.019 1.00 91.12 497 SER A C 1
ATOM 3811 O O . SER A 1 497 ? -3.282 -8.498 -17.063 1.00 91.12 497 SER A O 1
ATOM 3813 N N . ASP A 1 498 ? -4.280 -9.100 -15.139 1.00 87.75 498 ASP A N 1
ATOM 3814 C CA . ASP A 1 498 ? -4.030 -10.529 -15.332 1.00 87.75 498 ASP A CA 1
ATOM 3815 C C . ASP A 1 498 ? -4.772 -11.039 -16.577 1.00 87.75 498 ASP A C 1
ATOM 3817 O O . ASP A 1 498 ? -4.232 -11.847 -17.333 1.00 87.75 498 ASP A O 1
ATOM 3821 N N . GLU A 1 499 ? -5.956 -10.492 -16.874 1.00 86.50 499 GLU A N 1
ATOM 3822 C CA . GLU A 1 499 ? -6.710 -10.810 -18.090 1.00 86.50 499 GLU A CA 1
ATOM 3823 C C . GLU A 1 499 ? -5.975 -10.339 -19.350 1.00 86.50 499 GLU A C 1
ATOM 3825 O O . GLU A 1 499 ? -5.865 -11.089 -20.321 1.00 86.50 499 GLU A O 1
ATOM 3830 N N . ALA A 1 500 ? -5.447 -9.110 -19.337 1.00 89.25 500 ALA A N 1
ATOM 3831 C CA . ALA A 1 500 ? -4.713 -8.549 -20.466 1.00 89.25 500 ALA A CA 1
ATOM 3832 C C . ALA A 1 500 ? -3.403 -9.306 -20.711 1.00 89.25 500 ALA A C 1
ATOM 3834 O O . ALA A 1 500 ? -3.096 -9.646 -21.851 1.00 89.25 500 ALA A O 1
ATOM 3835 N N . LEU A 1 501 ? -2.656 -9.611 -19.647 1.00 92.12 501 LEU A N 1
ATOM 3836 C CA . LEU A 1 501 ? -1.416 -10.373 -19.745 1.00 92.12 501 LEU A CA 1
ATOM 3837 C C . LEU A 1 501 ? -1.682 -11.782 -20.286 1.00 92.12 501 LEU A C 1
ATOM 3839 O O . LEU A 1 501 ? -1.020 -12.201 -21.229 1.00 92.12 501 LEU A O 1
ATOM 3843 N N . THR A 1 502 ? -2.700 -12.476 -19.775 1.00 90.19 502 THR A N 1
ATOM 3844 C CA . THR A 1 502 ? -3.085 -13.807 -20.274 1.00 90.19 502 THR A CA 1
ATOM 3845 C C . THR A 1 502 ? -3.459 -13.768 -21.755 1.00 90.19 502 THR A C 1
ATOM 3847 O O . THR A 1 502 ? -3.009 -14.612 -22.530 1.00 90.19 502 THR A O 1
ATOM 3850 N N . ALA A 1 503 ? -4.247 -12.769 -22.167 1.00 89.50 503 ALA A N 1
ATOM 3851 C CA . ALA A 1 503 ? -4.669 -12.606 -23.554 1.00 89.50 503 ALA A CA 1
ATOM 3852 C C . ALA A 1 503 ? -3.491 -12.322 -24.500 1.00 89.50 503 ALA A C 1
ATOM 3854 O O . ALA A 1 503 ? -3.452 -12.866 -25.601 1.00 89.50 503 ALA A O 1
ATOM 3855 N N . ILE A 1 504 ? -2.529 -11.496 -24.077 1.00 90.06 504 ILE A N 1
ATOM 3856 C CA . ILE A 1 504 ? -1.342 -11.163 -24.877 1.00 90.06 504 ILE A CA 1
ATOM 3857 C C . ILE A 1 504 ? -0.397 -12.361 -24.982 1.00 90.06 504 ILE A C 1
ATOM 3859 O O . ILE A 1 504 ? 0.119 -12.653 -26.061 1.00 90.06 504 ILE A O 1
ATOM 3863 N N . LEU A 1 505 ? -0.173 -13.067 -23.873 1.00 88.00 505 LEU A N 1
ATOM 3864 C CA . LEU A 1 505 ? 0.692 -14.241 -23.863 1.00 88.00 505 LEU A CA 1
ATOM 3865 C C . LEU A 1 505 ? 0.081 -15.409 -24.644 1.00 88.00 505 LEU A C 1
ATOM 3867 O O . LEU A 1 505 ? 0.841 -16.255 -25.111 1.00 88.00 505 LEU A O 1
ATOM 3871 N N . ASP A 1 506 ? -1.249 -15.445 -24.820 1.00 82.38 506 ASP A N 1
ATOM 3872 C CA . ASP A 1 506 ? -1.993 -16.560 -25.431 1.00 82.38 506 ASP A CA 1
ATOM 3873 C C . ASP A 1 506 ? -1.538 -17.902 -24.819 1.00 82.38 506 ASP A C 1
ATOM 3875 O O . ASP A 1 506 ? -1.246 -18.899 -25.488 1.00 82.38 506 ASP A O 1
ATOM 3879 N N . ALA A 1 507 ? -1.411 -17.874 -23.486 1.00 70.38 507 ALA A N 1
ATOM 3880 C CA . ALA A 1 507 ? -1.028 -19.019 -22.683 1.00 70.38 507 ALA A CA 1
ATOM 3881 C C . ALA A 1 507 ? -2.140 -20.066 -22.784 1.00 70.38 507 ALA A C 1
ATOM 3883 O O . ALA A 1 507 ? -3.293 -19.830 -22.416 1.00 70.38 507 ALA A O 1
ATOM 3884 N N . GLN A 1 508 ? -1.799 -21.227 -23.332 1.00 69.00 508 GLN A N 1
ATOM 3885 C CA . GLN A 1 508 ? -2.745 -22.331 -23.437 1.00 69.00 508 GLN A CA 1
ATOM 3886 C C . GLN A 1 508 ? -3.033 -22.885 -22.037 1.00 69.00 508 GLN A C 1
ATOM 3888 O O . GLN A 1 508 ? -2.159 -22.879 -21.177 1.00 69.00 508 GLN A O 1
ATOM 3893 N N . SER A 1 509 ? -4.222 -23.445 -21.814 1.00 55.47 509 SER A N 1
ATOM 3894 C CA . SER A 1 509 ? -4.675 -23.929 -20.495 1.00 55.47 509 SER A CA 1
ATOM 3895 C C . SER A 1 509 ? -3.803 -25.016 -19.844 1.00 55.47 509 SER A C 1
ATOM 3897 O O . SER A 1 509 ? -3.996 -25.330 -18.674 1.00 55.47 509 SER A O 1
ATOM 3899 N N . PHE A 1 510 ? -2.853 -25.600 -20.578 1.00 52.56 510 PHE A N 1
ATOM 3900 C CA . PHE A 1 510 ? -1.884 -26.580 -20.075 1.00 52.56 510 PHE A CA 1
ATOM 3901 C C . PHE A 1 510 ? -0.511 -25.981 -19.721 1.00 52.56 510 PHE A C 1
ATOM 3903 O O . PHE A 1 510 ? 0.347 -26.700 -19.212 1.00 52.56 510 PHE A O 1
ATOM 3910 N N . GLN A 1 511 ? -0.266 -24.705 -20.029 1.00 65.94 511 GLN A N 1
ATOM 3911 C CA . GLN A 1 511 ? 0.935 -23.985 -19.615 1.00 65.94 511 GLN A CA 1
ATOM 3912 C C . GLN A 1 511 ? 0.644 -23.349 -18.256 1.00 65.94 511 GLN A C 1
ATOM 3914 O O . GLN A 1 511 ? -0.130 -22.400 -18.168 1.00 65.94 511 GLN A O 1
ATOM 3919 N N . ASP A 1 512 ? 1.238 -23.893 -17.196 1.00 66.50 512 ASP A N 1
ATOM 3920 C CA . ASP A 1 512 ? 1.143 -23.326 -15.849 1.00 66.50 512 ASP A CA 1
ATOM 3921 C C . ASP A 1 512 ? 2.034 -22.074 -15.774 1.00 66.50 512 ASP A C 1
ATOM 3923 O O . ASP A 1 512 ? 3.218 -22.140 -15.439 1.00 66.50 512 ASP A O 1
ATOM 3927 N N . VAL A 1 513 ? 1.503 -20.942 -16.246 1.00 78.06 513 VAL A N 1
ATOM 3928 C CA . VAL A 1 513 ? 2.204 -19.655 -16.274 1.00 78.06 513 VAL A CA 1
ATOM 3929 C C . VAL A 1 513 ? 1.869 -18.886 -15.001 1.00 78.06 513 VAL A C 1
ATOM 3931 O O . VAL A 1 513 ? 0.747 -18.411 -14.828 1.00 78.06 513 VAL A O 1
ATOM 3934 N N . ASP A 1 514 ? 2.858 -18.711 -14.127 1.00 86.75 514 ASP A N 1
ATOM 3935 C CA . ASP A 1 514 ? 2.711 -17.893 -12.923 1.00 86.75 514 ASP A CA 1
ATOM 3936 C C . ASP A 1 514 ? 2.767 -16.394 -13.272 1.00 86.75 514 ASP A C 1
ATOM 3938 O O . ASP A 1 514 ? 3.825 -15.754 -13.293 1.00 86.75 514 ASP A O 1
ATOM 3942 N N . LEU A 1 515 ? 1.595 -15.826 -13.564 1.00 88.62 515 LEU A N 1
ATOM 3943 C CA . LEU A 1 515 ? 1.425 -14.403 -13.878 1.00 88.62 515 LEU A CA 1
ATOM 3944 C C . LEU A 1 515 ? 1.859 -13.500 -12.714 1.00 88.62 515 LEU A C 1
ATOM 3946 O O . LEU A 1 515 ? 2.390 -12.410 -12.941 1.00 88.62 515 LEU A O 1
ATOM 3950 N N . GLY A 1 516 ? 1.663 -13.957 -11.473 1.00 86.75 516 GLY A N 1
ATOM 3951 C CA . GLY A 1 516 ? 2.056 -13.228 -10.271 1.00 86.75 516 GLY A CA 1
ATOM 3952 C C . GLY A 1 516 ? 3.573 -13.094 -10.174 1.00 86.75 516 GLY A C 1
ATOM 3953 O O . GLY A 1 516 ? 4.083 -11.989 -9.970 1.00 86.75 516 GLY A O 1
ATOM 3954 N N . ALA A 1 517 ? 4.301 -14.190 -10.400 1.00 88.25 517 ALA A N 1
ATOM 3955 C CA . ALA A 1 517 ? 5.761 -14.195 -10.429 1.00 88.25 517 ALA A CA 1
ATOM 3956 C C . ALA A 1 517 ? 6.329 -13.349 -11.578 1.00 88.25 517 ALA A C 1
ATOM 3958 O O . ALA A 1 517 ? 7.273 -12.587 -11.357 1.00 88.25 517 ALA A O 1
ATOM 3959 N N . ILE A 1 518 ? 5.732 -13.418 -12.775 1.00 91.25 518 ILE A N 1
ATOM 3960 C CA . ILE A 1 518 ? 6.130 -12.591 -13.929 1.00 91.25 518 ILE A CA 1
ATOM 3961 C C . ILE A 1 518 ? 5.993 -11.103 -13.591 1.00 91.25 518 ILE A C 1
ATOM 3963 O O . ILE A 1 518 ? 6.943 -10.334 -13.753 1.00 91.25 518 ILE A O 1
ATOM 3967 N N . LYS A 1 519 ? 4.832 -10.683 -13.074 1.00 92.94 519 LYS A N 1
ATOM 3968 C CA . LYS A 1 519 ? 4.573 -9.276 -12.731 1.00 92.94 519 LYS A CA 1
ATOM 3969 C C . LYS A 1 519 ? 5.468 -8.791 -11.593 1.00 92.94 519 LYS A C 1
ATOM 3971 O O . LYS A 1 519 ? 5.981 -7.674 -11.658 1.00 92.94 519 LYS A O 1
ATOM 3976 N N . ALA A 1 520 ? 5.711 -9.628 -10.584 1.00 89.12 520 ALA A N 1
ATOM 3977 C CA . ALA A 1 520 ? 6.634 -9.313 -9.497 1.00 89.12 520 ALA A CA 1
ATOM 3978 C C . ALA A 1 520 ? 8.081 -9.155 -9.999 1.00 89.12 520 ALA A C 1
ATOM 3980 O O . ALA A 1 520 ? 8.742 -8.172 -9.658 1.00 89.12 520 ALA A O 1
ATOM 3981 N N . SER A 1 521 ? 8.551 -10.067 -10.858 1.00 92.06 521 SER A N 1
ATOM 3982 C CA . SER A 1 521 ? 9.884 -10.005 -11.471 1.00 92.06 521 SER A CA 1
ATOM 3983 C C . SER A 1 521 ? 10.042 -8.763 -12.355 1.00 92.06 521 SER A C 1
ATOM 3985 O O . SER A 1 521 ? 11.039 -8.050 -12.238 1.00 92.06 521 SER A O 1
ATOM 3987 N N . ALA A 1 522 ? 9.032 -8.436 -13.165 1.00 92.69 522 ALA A N 1
ATOM 3988 C CA . ALA A 1 522 ? 9.017 -7.224 -13.977 1.00 92.69 522 ALA A CA 1
ATOM 3989 C C . ALA A 1 522 ? 9.044 -5.950 -13.111 1.00 92.69 522 ALA A C 1
ATOM 3991 O O . ALA A 1 522 ? 9.809 -5.027 -13.386 1.00 92.69 522 ALA A O 1
ATOM 3992 N N . MET A 1 523 ? 8.279 -5.903 -12.016 1.00 92.19 523 MET A N 1
ATOM 3993 C CA . MET A 1 523 ? 8.292 -4.766 -11.087 1.00 92.19 523 MET A CA 1
ATOM 3994 C C . MET A 1 523 ? 9.664 -4.586 -10.420 1.00 92.19 523 MET A C 1
ATOM 3996 O O . MET A 1 523 ? 10.149 -3.460 -10.283 1.00 92.19 523 MET A O 1
ATOM 4000 N N . GLN A 1 524 ? 10.307 -5.689 -10.029 1.00 89.12 524 GLN A N 1
ATOM 4001 C CA . GLN A 1 524 ? 11.647 -5.672 -9.452 1.00 89.12 524 GLN A CA 1
ATOM 4002 C C . GLN A 1 524 ? 12.681 -5.146 -10.454 1.00 89.12 524 GLN A C 1
ATOM 4004 O O . GLN A 1 524 ? 13.407 -4.204 -10.135 1.00 89.12 524 GLN A O 1
ATOM 4009 N N . LEU A 1 525 ? 12.705 -5.682 -11.678 1.00 88.56 525 LEU A N 1
ATOM 4010 C CA . LEU A 1 525 ? 13.609 -5.224 -12.737 1.00 88.56 525 LEU A CA 1
ATOM 4011 C C . LEU A 1 525 ? 13.381 -3.747 -13.073 1.00 88.56 525 LEU A C 1
ATOM 4013 O O . LEU A 1 525 ? 14.336 -2.991 -13.238 1.00 88.56 525 LEU A O 1
ATOM 4017 N N . ALA A 1 526 ? 12.124 -3.297 -13.093 1.00 87.94 526 ALA A N 1
ATOM 4018 C CA . ALA A 1 526 ? 11.812 -1.892 -13.306 1.00 87.94 526 ALA A CA 1
ATOM 4019 C C . ALA A 1 526 ? 12.432 -0.988 -12.225 1.00 87.94 526 ALA A C 1
ATOM 4021 O O . ALA A 1 526 ? 12.902 0.108 -12.536 1.00 87.94 526 ALA A O 1
ATOM 4022 N N . ALA A 1 527 ? 12.456 -1.442 -10.969 1.00 85.56 527 ALA A N 1
ATOM 4023 C CA . ALA A 1 527 ? 13.078 -0.718 -9.866 1.00 85.56 527 ALA A CA 1
ATOM 4024 C C . ALA A 1 527 ? 14.611 -0.758 -9.915 1.00 85.56 527 ALA A C 1
ATOM 4026 O O . ALA A 1 527 ? 15.249 0.270 -9.701 1.00 85.56 527 ALA A O 1
ATOM 4027 N N . GLU A 1 528 ? 15.201 -1.913 -10.226 1.00 85.94 528 GLU A N 1
ATOM 4028 C CA . GLU A 1 528 ? 16.655 -2.089 -10.314 1.00 85.94 528 GLU A CA 1
ATOM 4029 C C . GLU A 1 528 ? 17.279 -1.261 -11.441 1.00 85.94 528 GLU A C 1
ATOM 4031 O O . GLU A 1 528 ? 18.357 -0.693 -11.266 1.00 85.94 528 GLU A O 1
ATOM 4036 N N . THR A 1 529 ? 16.591 -1.143 -12.580 1.00 82.06 529 THR A N 1
ATOM 4037 C CA . THR A 1 529 ? 17.073 -0.352 -13.721 1.00 82.06 529 THR A CA 1
ATOM 4038 C C . THR A 1 529 ? 16.584 1.100 -13.710 1.00 82.06 529 THR A C 1
ATOM 4040 O O . THR A 1 529 ? 16.667 1.760 -14.745 1.00 82.06 529 THR A O 1
ATOM 4043 N N . ASP A 1 530 ? 16.001 1.577 -12.603 1.00 83.31 530 ASP A N 1
ATOM 4044 C CA . ASP A 1 530 ? 15.408 2.919 -12.466 1.00 83.31 530 ASP A CA 1
ATOM 4045 C C . ASP A 1 530 ? 14.464 3.298 -13.631 1.00 83.31 530 ASP A C 1
ATOM 4047 O O . ASP A 1 530 ? 14.462 4.409 -14.156 1.00 83.31 530 ASP A O 1
ATOM 4051 N N . SER A 1 531 ? 13.661 2.330 -14.084 1.00 85.69 531 SER A N 1
ATOM 4052 C CA . SER A 1 531 ? 12.737 2.461 -15.221 1.00 85.69 531 SER A CA 1
ATOM 4053 C C . SER A 1 531 ? 11.263 2.494 -14.802 1.00 85.69 531 SER A C 1
ATOM 4055 O O . SER A 1 531 ? 10.353 2.318 -15.614 1.00 85.69 531 SER A O 1
ATOM 4057 N N . LEU A 1 532 ? 10.996 2.764 -13.524 1.00 86.75 532 LEU A N 1
ATOM 4058 C CA . LEU A 1 532 ? 9.643 2.903 -12.993 1.00 86.75 532 LEU A CA 1
ATOM 4059 C C . LEU A 1 532 ? 8.920 4.086 -13.661 1.00 86.75 532 LEU A C 1
ATOM 4061 O O . LEU A 1 532 ? 9.360 5.230 -13.572 1.00 86.75 532 LEU A O 1
ATOM 4065 N N . GLY A 1 533 ? 7.776 3.825 -14.299 1.00 84.44 533 GLY A N 1
ATOM 4066 C CA . GLY A 1 533 ? 7.035 4.826 -15.077 1.00 84.44 533 GLY A CA 1
ATOM 4067 C C . GLY A 1 533 ? 7.463 4.939 -16.545 1.00 84.44 533 GLY A C 1
ATOM 4068 O O . GLY A 1 533 ? 6.854 5.709 -17.290 1.00 84.44 533 GLY A O 1
ATOM 4069 N N . ARG A 1 534 ? 8.462 4.166 -16.993 1.00 89.81 534 ARG A N 1
ATOM 4070 C CA . ARG A 1 534 ? 8.854 4.074 -18.406 1.00 89.81 534 ARG A CA 1
ATOM 4071 C C . ARG A 1 534 ? 7.765 3.360 -19.207 1.00 89.81 534 ARG A C 1
ATOM 4073 O O . ARG A 1 534 ? 7.315 2.279 -18.829 1.00 89.81 534 ARG A O 1
ATOM 4080 N N . ARG A 1 535 ? 7.377 3.927 -20.343 1.00 90.31 535 ARG A N 1
ATOM 4081 C CA . ARG A 1 535 ? 6.536 3.304 -21.373 1.00 90.31 535 ARG A CA 1
ATOM 4082 C C . ARG A 1 535 ? 7.247 3.362 -22.717 1.00 90.31 535 ARG A C 1
ATOM 4084 O O . ARG A 1 535 ? 8.073 4.240 -22.943 1.00 90.31 535 ARG A O 1
ATOM 4091 N N . TRP A 1 536 ? 6.920 2.424 -23.589 1.00 91.88 536 TRP A N 1
ATOM 4092 C CA . TRP A 1 536 ? 7.439 2.366 -24.949 1.00 91.88 536 TRP A CA 1
ATOM 4093 C C . TRP A 1 536 ? 6.432 2.995 -25.918 1.00 91.88 536 TRP A C 1
ATOM 4095 O O . TRP A 1 536 ? 5.226 2.868 -25.710 1.00 91.88 536 TRP A O 1
ATOM 4105 N N . ASP A 1 537 ? 6.910 3.713 -26.934 1.00 85.94 537 ASP A N 1
ATOM 4106 C CA . ASP A 1 537 ? 6.051 4.349 -27.948 1.00 85.94 537 ASP A CA 1
ATOM 4107 C C . ASP A 1 537 ? 5.577 3.395 -29.057 1.00 85.94 537 ASP A C 1
ATOM 4109 O O . ASP A 1 537 ? 4.780 3.796 -29.906 1.00 85.94 537 ASP A O 1
ATOM 4113 N N . GLY A 1 538 ? 6.034 2.139 -29.034 1.00 83.62 538 GLY A N 1
ATOM 4114 C CA . GLY A 1 538 ? 5.689 1.123 -30.025 1.00 83.62 538 GLY A CA 1
ATOM 4115 C C . GLY A 1 538 ? 6.586 1.128 -31.263 1.00 83.62 538 GLY A C 1
ATOM 4116 O O . GLY A 1 538 ? 6.320 0.367 -32.190 1.00 83.62 538 GLY A O 1
ATOM 4117 N N . THR A 1 539 ? 7.634 1.959 -31.307 1.00 82.44 539 THR A N 1
ATOM 4118 C CA . THR A 1 539 ? 8.607 1.965 -32.407 1.00 82.44 539 THR A CA 1
ATOM 4119 C C . THR A 1 539 ? 9.444 0.684 -32.359 1.00 82.44 539 THR A C 1
ATOM 4121 O O . THR A 1 539 ? 10.215 0.521 -31.408 1.00 82.44 539 THR A O 1
ATOM 4124 N N . PRO A 1 540 ? 9.333 -0.227 -33.348 1.00 78.50 540 PRO A N 1
ATOM 4125 C CA . PRO A 1 540 ? 10.089 -1.475 -33.344 1.00 78.50 540 PRO A CA 1
ATOM 4126 C C . PRO A 1 540 ? 11.598 -1.198 -33.355 1.00 78.50 540 PRO A C 1
ATOM 4128 O O . PRO A 1 540 ? 12.041 -0.352 -34.140 1.00 78.50 540 PRO A O 1
ATOM 4131 N N . PRO A 1 541 ? 12.388 -1.882 -32.510 1.00 83.25 541 PRO A N 1
ATOM 4132 C CA . PRO A 1 541 ? 13.836 -1.762 -32.540 1.00 83.25 541 PRO A CA 1
ATOM 4133 C C . PRO A 1 541 ? 14.411 -2.414 -33.808 1.00 83.25 541 PRO A C 1
ATOM 4135 O O . PRO A 1 541 ? 13.771 -3.243 -34.459 1.00 83.25 541 PRO A O 1
ATOM 4138 N N . ASP A 1 542 ? 15.631 -2.026 -34.166 1.00 86.56 542 ASP A N 1
ATOM 4139 C CA . ASP A 1 542 ? 16.374 -2.634 -35.263 1.00 86.56 542 ASP A CA 1
ATOM 4140 C C . ASP A 1 542 ? 17.130 -3.872 -34.802 1.00 86.56 542 ASP A C 1
ATOM 4142 O O . ASP A 1 542 ? 17.837 -3.835 -33.805 1.00 86.56 542 ASP A O 1
ATOM 4146 N N . ASP A 1 543 ? 17.043 -4.928 -35.606 1.00 83.56 543 ASP A N 1
ATOM 4147 C CA . ASP A 1 543 ? 17.734 -6.198 -35.397 1.00 83.56 543 ASP A CA 1
ATOM 4148 C C . ASP A 1 543 ? 19.261 -6.021 -35.443 1.00 83.56 543 ASP A C 1
ATOM 4150 O O . ASP A 1 543 ? 19.870 -5.858 -36.509 1.00 83.56 543 ASP A O 1
ATOM 4154 N N . PHE A 1 544 ? 19.905 -6.028 -34.283 1.00 85.94 544 PHE A N 1
ATOM 4155 C CA . PHE A 1 544 ? 21.338 -5.810 -34.204 1.00 85.94 544 PHE A CA 1
ATOM 4156 C C . PHE A 1 544 ? 22.165 -7.032 -34.600 1.00 85.94 544 PHE A C 1
ATOM 4158 O O . PHE A 1 544 ? 23.325 -6.822 -34.943 1.00 85.94 544 PHE A O 1
ATOM 4165 N N . ASP A 1 545 ? 21.607 -8.239 -34.736 1.00 81.94 545 ASP A N 1
ATOM 4166 C CA . ASP A 1 545 ? 22.361 -9.461 -35.085 1.00 81.94 545 ASP A CA 1
ATOM 4167 C C . ASP A 1 545 ? 23.142 -9.356 -36.405 1.00 81.94 545 ASP A C 1
ATOM 4169 O O . ASP A 1 545 ? 24.113 -10.075 -36.654 1.00 81.94 545 ASP A O 1
ATOM 4173 N N . ARG A 1 546 ? 22.766 -8.404 -37.264 1.00 83.75 546 ARG A N 1
ATOM 4174 C CA . ARG A 1 546 ? 23.488 -8.075 -38.503 1.00 83.75 546 ARG A CA 1
ATOM 4175 C C . ARG A 1 546 ? 24.855 -7.429 -38.269 1.00 83.75 546 ARG A C 1
ATOM 4177 O O . ARG A 1 546 ? 25.637 -7.296 -39.213 1.00 83.75 546 ARG A O 1
ATOM 4184 N N . LEU A 1 547 ? 25.143 -6.993 -37.047 1.00 85.50 547 LEU A N 1
ATOM 4185 C CA . LEU A 1 547 ? 26.388 -6.347 -36.661 1.00 85.50 547 LEU A CA 1
ATOM 4186 C C . LEU A 1 547 ? 27.385 -7.409 -36.174 1.00 85.50 547 LEU A C 1
ATOM 4188 O O . LEU A 1 547 ? 27.127 -8.131 -35.213 1.00 85.50 547 LEU A O 1
ATOM 4192 N N . PRO A 1 548 ? 28.563 -7.523 -36.804 1.00 81.62 548 PRO A N 1
ATOM 4193 C CA . PRO A 1 548 ? 29.485 -8.610 -36.508 1.00 81.62 548 PRO A CA 1
ATOM 4194 C C . PRO A 1 548 ? 30.002 -8.536 -35.068 1.00 81.62 548 PRO A C 1
ATOM 4196 O O . PRO A 1 548 ? 30.621 -7.553 -34.658 1.00 81.62 548 PRO A O 1
ATOM 4199 N N . GLY A 1 549 ? 29.778 -9.609 -34.307 1.00 81.31 549 GLY A N 1
ATOM 4200 C CA . GLY A 1 549 ? 30.256 -9.736 -32.930 1.00 81.31 549 GLY A CA 1
ATOM 4201 C C . GLY A 1 549 ? 29.449 -8.946 -31.899 1.00 81.31 549 GLY A C 1
ATOM 4202 O O . GLY A 1 549 ? 29.868 -8.887 -30.740 1.00 81.31 549 GLY A O 1
ATOM 4203 N N . ILE A 1 550 ? 28.318 -8.350 -32.294 1.00 80.81 550 ILE A N 1
ATOM 4204 C CA . ILE A 1 550 ? 27.302 -7.950 -31.328 1.00 80.81 550 ILE A CA 1
ATOM 4205 C C . ILE A 1 550 ? 26.635 -9.235 -30.830 1.00 80.81 550 ILE A C 1
ATOM 4207 O O . ILE A 1 550 ? 26.418 -10.171 -31.592 1.00 80.81 550 ILE A O 1
ATOM 4211 N N . GLY A 1 551 ? 26.426 -9.330 -29.529 1.00 80.31 551 GLY A N 1
ATOM 4212 C CA . GLY A 1 551 ? 25.689 -10.434 -28.928 1.00 80.31 551 GLY A CA 1
ATOM 4213 C C . GLY A 1 551 ? 24.676 -9.868 -27.949 1.00 80.31 551 GLY A C 1
ATOM 4214 O O . GLY A 1 551 ? 24.786 -8.697 -27.573 1.00 80.31 551 GLY A O 1
ATOM 4215 N N . GLU A 1 552 ? 23.761 -10.716 -27.487 1.00 79.62 552 GLU A N 1
ATOM 4216 C CA . GLU A 1 552 ? 22.608 -10.356 -26.643 1.00 79.62 552 GLU A CA 1
ATOM 4217 C C . GLU A 1 552 ? 22.981 -9.441 -25.460 1.00 79.62 552 GLU A C 1
ATOM 4219 O O . GLU A 1 552 ? 22.302 -8.468 -25.142 1.00 79.62 552 GLU A O 1
ATOM 4224 N N . VAL A 1 553 ? 24.136 -9.686 -24.826 1.00 83.50 553 VAL A N 1
ATOM 4225 C CA . VAL A 1 553 ? 24.610 -8.881 -23.687 1.00 83.50 553 VAL A CA 1
ATOM 4226 C C . VAL A 1 553 ? 24.890 -7.426 -24.073 1.00 83.50 553 VAL A C 1
ATOM 4228 O O . VAL A 1 553 ? 24.590 -6.520 -23.294 1.00 83.50 553 VAL A O 1
ATOM 4231 N N . TYR A 1 554 ? 25.512 -7.195 -25.231 1.00 86.75 554 TYR A N 1
ATOM 4232 C CA . TYR A 1 554 ? 25.825 -5.844 -25.695 1.00 86.75 554 TYR A CA 1
ATOM 4233 C C . TYR A 1 554 ? 24.594 -5.169 -26.284 1.00 86.75 554 TYR A C 1
ATOM 4235 O O . TYR A 1 554 ? 24.383 -3.991 -26.012 1.00 86.75 554 TYR A O 1
ATOM 4243 N N . GLU A 1 555 ? 23.762 -5.914 -27.009 1.00 84.94 555 GLU A N 1
ATOM 4244 C CA . GLU A 1 555 ? 22.485 -5.422 -27.521 1.00 84.94 555 GLU A CA 1
ATOM 4245 C C . GLU A 1 555 ? 21.586 -4.902 -26.394 1.00 84.94 555 GLU A C 1
ATOM 4247 O O . GLU A 1 555 ? 21.195 -3.734 -26.413 1.00 84.94 555 GLU A O 1
ATOM 4252 N N . ARG A 1 556 ? 21.376 -5.695 -25.336 1.00 82.62 556 ARG A N 1
ATOM 4253 C CA . ARG A 1 556 ? 20.591 -5.271 -24.169 1.00 82.62 556 ARG A CA 1
ATOM 4254 C C . ARG A 1 556 ? 21.119 -3.978 -23.549 1.00 82.62 556 ARG A C 1
ATOM 4256 O O . ARG A 1 556 ? 20.355 -3.049 -23.298 1.00 82.62 556 ARG A O 1
ATOM 4263 N N . ARG A 1 557 ? 22.438 -3.879 -23.340 1.00 87.50 557 ARG A N 1
ATOM 4264 C CA . ARG A 1 557 ? 23.069 -2.667 -22.779 1.00 87.50 557 ARG A CA 1
ATOM 4265 C C . ARG A 1 557 ? 22.869 -1.448 -23.677 1.00 87.50 557 ARG A C 1
ATOM 4267 O O . ARG A 1 557 ? 22.712 -0.334 -23.179 1.00 87.50 557 ARG A O 1
ATOM 4274 N N . LEU A 1 558 ? 22.881 -1.641 -24.994 1.00 87.62 558 LEU A N 1
ATOM 4275 C CA . LEU A 1 558 ? 22.631 -0.577 -25.962 1.00 87.62 558 LEU A CA 1
ATOM 4276 C C . LEU A 1 558 ? 21.173 -0.113 -25.909 1.00 87.62 558 LEU A C 1
ATOM 4278 O O . LEU A 1 558 ? 20.938 1.094 -25.857 1.00 87.62 558 LEU A O 1
ATOM 4282 N N . TYR A 1 559 ? 20.210 -1.031 -25.813 1.00 86.38 559 TYR A N 1
ATOM 4283 C CA . TYR A 1 559 ? 18.786 -0.695 -25.699 1.00 86.38 559 TYR A CA 1
ATOM 4284 C C . TYR A 1 559 ? 18.474 0.028 -24.384 1.00 86.38 559 TYR A C 1
ATOM 4286 O O . TYR A 1 559 ? 17.760 1.036 -24.374 1.00 86.38 559 TYR A O 1
ATOM 4294 N N . GLU A 1 560 ? 19.076 -0.415 -23.276 1.00 82.25 560 GLU A N 1
ATOM 4295 C CA . GLU A 1 560 ? 19.012 0.274 -21.982 1.00 82.25 560 GLU A CA 1
ATOM 4296 C C . GLU A 1 560 ? 19.566 1.701 -22.066 1.00 82.25 560 GLU A C 1
ATOM 4298 O O . GLU A 1 560 ? 18.998 2.622 -21.477 1.00 82.25 560 GLU A O 1
ATOM 4303 N N . ALA A 1 561 ? 20.627 1.904 -22.851 1.00 85.06 561 ALA A N 1
ATOM 4304 C CA . ALA A 1 561 ? 21.221 3.212 -23.104 1.00 85.06 561 ALA A CA 1
ATOM 4305 C C . ALA A 1 561 ? 20.474 4.055 -24.160 1.00 85.06 561 ALA A C 1
ATOM 4307 O O . ALA A 1 561 ? 20.912 5.172 -24.453 1.00 85.06 561 ALA A O 1
ATOM 4308 N N . GLY A 1 562 ? 19.368 3.551 -24.722 1.00 85.88 562 GLY A N 1
ATOM 4309 C CA . GLY A 1 562 ? 18.547 4.245 -25.718 1.00 85.88 562 GLY A CA 1
ATOM 4310 C C . GLY A 1 562 ? 19.045 4.127 -27.164 1.00 85.88 562 GLY A C 1
ATOM 4311 O O . GLY A 1 562 ? 18.636 4.914 -28.014 1.00 85.88 562 GLY A O 1
ATOM 4312 N N . ILE A 1 563 ? 19.927 3.169 -27.457 1.00 88.50 563 ILE A N 1
ATOM 4313 C CA . ILE A 1 563 ? 20.433 2.871 -28.802 1.00 88.50 563 ILE A CA 1
ATOM 4314 C C . ILE A 1 563 ? 19.776 1.578 -29.287 1.00 88.50 563 ILE A C 1
ATOM 4316 O O . ILE A 1 563 ? 20.312 0.496 -29.085 1.00 88.50 563 ILE A O 1
ATOM 4320 N N . CYS A 1 564 ? 18.616 1.702 -29.927 1.00 88.12 564 CYS A N 1
ATOM 4321 C CA . CYS A 1 564 ? 17.838 0.573 -30.454 1.00 88.12 564 CYS A CA 1
ATOM 4322 C C . CYS A 1 564 ? 17.565 0.668 -31.962 1.00 88.12 564 CYS A C 1
ATOM 4324 O O . CYS A 1 564 ? 16.764 -0.086 -32.493 1.00 88.12 564 CYS A O 1
ATOM 4326 N N . THR A 1 565 ? 18.188 1.619 -32.664 1.00 90.56 565 THR A N 1
ATOM 4327 C CA . THR A 1 565 ? 18.084 1.749 -34.125 1.00 90.56 565 THR A CA 1
ATOM 4328 C C . THR A 1 565 ? 19.465 1.879 -34.747 1.00 90.56 565 THR A C 1
ATOM 4330 O O . THR A 1 565 ? 20.392 2.406 -34.120 1.00 90.56 565 THR A O 1
ATOM 4333 N N . TYR A 1 566 ? 19.612 1.469 -36.007 1.00 91.19 566 TYR A N 1
ATOM 4334 C CA . TYR A 1 566 ? 20.851 1.660 -36.757 1.00 91.19 566 TYR A CA 1
ATOM 4335 C C . TYR A 1 566 ? 21.196 3.146 -36.902 1.00 91.19 566 TYR A C 1
ATOM 4337 O O . TYR A 1 566 ? 22.368 3.510 -36.865 1.00 91.19 566 TYR A O 1
ATOM 4345 N N . ALA A 1 567 ? 20.191 4.023 -37.001 1.00 89.50 567 ALA A N 1
ATOM 4346 C CA . ALA A 1 567 ? 20.398 5.469 -37.039 1.00 89.50 567 ALA A CA 1
ATOM 4347 C C . ALA A 1 567 ? 20.986 6.002 -35.720 1.00 89.50 567 ALA A C 1
ATOM 4349 O O . ALA A 1 567 ? 21.952 6.767 -35.742 1.00 89.50 567 ALA A O 1
ATOM 4350 N N . ALA A 1 568 ? 20.452 5.565 -34.573 1.00 89.69 568 ALA A N 1
ATOM 4351 C CA . ALA A 1 568 ? 20.989 5.927 -33.261 1.00 89.69 568 ALA A CA 1
ATOM 4352 C C . ALA A 1 568 ? 22.409 5.378 -33.057 1.00 89.69 568 ALA A C 1
ATOM 4354 O O . ALA A 1 568 ? 23.266 6.074 -32.515 1.00 89.69 568 ALA A O 1
ATOM 4355 N N . MET A 1 569 ? 22.681 4.161 -33.536 1.00 91.75 569 MET A N 1
ATOM 4356 C CA . MET A 1 569 ? 24.015 3.569 -33.468 1.00 91.75 569 MET A CA 1
ATOM 4357 C C . MET A 1 569 ? 25.022 4.294 -34.367 1.00 91.75 569 MET A C 1
ATOM 4359 O O . MET A 1 569 ? 26.134 4.573 -33.929 1.00 91.75 569 MET A O 1
ATOM 4363 N N . ALA A 1 570 ? 24.633 4.652 -35.592 1.00 92.25 570 ALA A N 1
ATOM 4364 C CA . ALA A 1 570 ? 25.475 5.409 -36.517 1.00 92.25 570 ALA A CA 1
ATOM 4365 C C . ALA A 1 570 ? 25.813 6.819 -35.997 1.00 92.25 570 ALA A C 1
ATOM 4367 O O . ALA A 1 570 ? 26.854 7.375 -36.344 1.00 92.25 570 ALA A O 1
ATOM 4368 N N . ALA A 1 571 ? 24.942 7.396 -35.163 1.00 92.31 571 ALA A N 1
ATOM 4369 C CA . ALA A 1 571 ? 25.154 8.688 -34.516 1.00 92.31 571 ALA A CA 1
ATOM 4370 C C . ALA A 1 571 ? 26.003 8.610 -33.229 1.00 92.31 571 ALA A C 1
ATOM 4372 O O . ALA A 1 571 ? 26.423 9.649 -32.714 1.00 92.31 571 ALA A O 1
ATOM 4373 N N . ALA A 1 572 ? 26.247 7.413 -32.687 1.00 92.50 572 ALA A N 1
ATOM 4374 C CA . ALA A 1 572 ? 27.035 7.221 -31.473 1.00 92.50 572 ALA A CA 1
ATOM 4375 C C . ALA A 1 572 ? 28.546 7.326 -31.744 1.00 92.50 572 ALA A C 1
ATOM 4377 O O . ALA A 1 572 ? 29.018 7.098 -32.857 1.00 92.50 572 ALA A O 1
ATOM 4378 N N . THR A 1 573 ? 29.328 7.642 -30.707 1.00 93.44 573 THR A N 1
ATOM 4379 C CA . THR A 1 573 ? 30.797 7.624 -30.795 1.00 93.44 573 THR A CA 1
ATOM 4380 C C . THR A 1 573 ? 31.368 6.296 -30.284 1.00 93.44 573 THR A C 1
ATOM 4382 O O . THR A 1 573 ? 30.750 5.664 -29.420 1.00 93.44 573 THR A O 1
ATOM 4385 N N . PRO A 1 574 ? 32.557 5.866 -30.752 1.00 92.50 574 PRO A N 1
ATOM 4386 C CA . PRO A 1 574 ? 33.210 4.655 -30.252 1.00 92.50 574 PRO A CA 1
ATOM 4387 C C . PRO A 1 574 ? 33.427 4.669 -28.735 1.00 92.50 574 PRO A C 1
ATOM 4389 O O . PRO A 1 574 ? 33.283 3.639 -28.086 1.00 92.50 574 PRO A O 1
ATOM 4392 N N . GLU A 1 575 ? 33.726 5.835 -28.156 1.00 90.75 575 GLU A N 1
ATOM 4393 C CA . GLU A 1 575 ? 33.905 6.002 -26.710 1.00 90.75 575 GLU A CA 1
ATOM 4394 C C . GLU A 1 575 ? 32.585 5.786 -25.972 1.00 90.75 575 GLU A C 1
ATOM 4396 O O . GLU A 1 575 ? 32.531 5.046 -24.994 1.00 90.75 575 GLU A O 1
ATOM 4401 N N . ARG A 1 576 ? 31.490 6.361 -26.488 1.00 92.50 576 ARG A N 1
ATOM 4402 C CA . ARG A 1 576 ? 30.158 6.167 -25.914 1.00 92.50 576 ARG A CA 1
ATOM 4403 C C . ARG A 1 576 ? 29.734 4.700 -25.975 1.00 92.50 576 ARG A C 1
ATOM 4405 O O . ARG A 1 576 ? 29.183 4.193 -25.001 1.00 92.50 576 ARG A O 1
ATOM 4412 N N . LEU A 1 577 ? 30.003 4.015 -27.088 1.00 91.31 577 LEU A N 1
ATOM 4413 C CA . LEU A 1 577 ? 29.727 2.584 -27.226 1.00 91.31 577 LEU A CA 1
ATOM 4414 C C . LEU A 1 577 ? 30.594 1.747 -26.280 1.00 91.31 577 LEU A C 1
ATOM 4416 O O . LEU A 1 577 ? 30.080 0.808 -25.679 1.00 91.31 577 LEU A O 1
ATOM 4420 N N . ALA A 1 578 ? 31.860 2.113 -26.074 1.00 90.00 578 ALA A N 1
ATOM 4421 C CA . ALA A 1 578 ? 32.734 1.450 -25.111 1.00 90.00 578 ALA A CA 1
ATOM 4422 C C . ALA A 1 578 ? 32.245 1.618 -23.661 1.00 90.00 578 ALA A C 1
ATOM 4424 O O . ALA A 1 578 ? 32.225 0.639 -22.912 1.00 90.00 578 ALA A O 1
ATOM 4425 N N . ASP A 1 579 ? 31.792 2.817 -23.286 1.00 90.38 579 ASP A N 1
ATOM 4426 C CA . ASP A 1 579 ? 31.245 3.115 -21.955 1.00 90.38 579 ASP A CA 1
ATOM 4427 C C . ASP A 1 579 ? 29.954 2.339 -21.658 1.00 90.38 579 ASP A C 1
ATOM 4429 O O . ASP A 1 579 ? 29.730 1.910 -20.520 1.00 90.38 579 ASP A O 1
ATOM 4433 N N . ILE A 1 580 ? 29.108 2.156 -22.679 1.00 88.38 580 ILE A N 1
ATOM 4434 C CA . ILE A 1 580 ? 27.864 1.381 -22.592 1.00 88.38 580 ILE A CA 1
ATOM 4435 C C . ILE A 1 580 ? 28.172 -0.120 -22.563 1.00 88.38 580 ILE A C 1
ATOM 4437 O O . ILE A 1 580 ? 27.727 -0.836 -21.665 1.00 88.38 580 ILE A O 1
ATOM 4441 N N . CYS A 1 581 ? 28.958 -0.610 -23.524 1.00 87.81 581 CYS A N 1
ATOM 4442 C CA . CYS A 1 581 ? 29.216 -2.038 -23.687 1.00 87.81 581 CYS A CA 1
ATOM 4443 C C . CYS A 1 581 ? 30.116 -2.591 -22.581 1.00 87.81 581 CYS A C 1
ATOM 4445 O O . CYS A 1 581 ? 29.975 -3.763 -22.236 1.00 87.81 581 CYS A O 1
ATOM 4447 N N . ARG A 1 582 ? 31.019 -1.779 -22.008 1.00 87.06 582 ARG A N 1
ATOM 4448 C CA . ARG A 1 582 ? 31.984 -2.163 -20.956 1.00 87.06 582 ARG A CA 1
ATOM 4449 C C . ARG A 1 582 ? 32.679 -3.495 -21.252 1.00 87.06 582 ARG A C 1
ATOM 4451 O O . ARG A 1 582 ? 32.755 -4.376 -20.392 1.00 87.06 582 ARG A O 1
ATOM 4458 N N . ALA A 1 583 ? 33.124 -3.666 -22.494 1.00 85.00 583 ALA A N 1
ATOM 4459 C CA . ALA A 1 583 ? 33.768 -4.894 -22.934 1.00 85.00 583 ALA A CA 1
ATOM 4460 C C . ALA A 1 583 ? 35.120 -5.097 -22.218 1.00 85.00 583 ALA A C 1
ATOM 4462 O O . ALA A 1 583 ? 35.867 -4.132 -22.026 1.00 85.00 583 ALA A O 1
ATOM 4463 N N . PRO A 1 584 ? 35.472 -6.335 -21.824 1.00 82.69 584 PRO A N 1
ATOM 4464 C CA . PRO A 1 584 ? 36.778 -6.621 -21.243 1.00 82.69 584 PRO A CA 1
ATOM 4465 C C . PRO A 1 584 ? 37.882 -6.397 -22.282 1.00 82.69 584 PRO A C 1
ATOM 4467 O O . PRO A 1 584 ? 37.721 -6.753 -23.447 1.00 82.69 584 PRO A O 1
ATOM 4470 N N . ALA A 1 585 ? 39.041 -5.890 -21.851 1.00 76.00 585 ALA A N 1
ATOM 4471 C CA . ALA A 1 585 ? 40.135 -5.477 -22.742 1.00 76.00 585 ALA A CA 1
ATOM 4472 C C . ALA A 1 585 ? 40.651 -6.572 -23.705 1.00 76.00 585 ALA A C 1
ATOM 4474 O O . ALA A 1 585 ? 41.254 -6.252 -24.725 1.00 76.00 585 ALA A O 1
ATOM 4475 N N . MET A 1 586 ? 40.421 -7.856 -23.401 1.00 74.31 586 MET A N 1
ATOM 4476 C CA . MET A 1 586 ? 40.802 -8.990 -24.259 1.00 74.31 586 MET A CA 1
ATOM 4477 C C . MET A 1 586 ? 39.773 -9.338 -25.352 1.00 74.31 586 MET A C 1
ATOM 4479 O O . MET A 1 586 ? 40.078 -10.140 -26.229 1.00 74.31 586 MET A O 1
ATOM 4483 N N . ARG A 1 587 ? 38.556 -8.781 -25.302 1.00 78.06 587 ARG A N 1
ATOM 4484 C CA . ARG A 1 587 ? 37.465 -9.022 -26.266 1.00 78.06 587 ARG A CA 1
ATOM 4485 C C . ARG A 1 587 ? 36.684 -7.734 -26.536 1.00 78.06 587 ARG A C 1
ATOM 4487 O O . ARG A 1 587 ? 35.462 -7.704 -26.403 1.00 78.06 587 ARG A O 1
ATOM 4494 N N . THR A 1 588 ? 37.392 -6.665 -26.883 1.00 81.88 588 THR A N 1
ATOM 4495 C CA . THR A 1 588 ? 36.765 -5.403 -27.290 1.00 81.88 588 THR A CA 1
ATOM 4496 C C . THR A 1 588 ? 36.183 -5.553 -28.699 1.00 81.88 588 THR A C 1
ATOM 4498 O O . THR A 1 588 ? 36.944 -5.869 -29.617 1.00 81.88 588 THR A O 1
ATOM 4501 N N . PRO A 1 589 ? 34.871 -5.336 -28.895 1.00 85.75 589 PRO A N 1
ATOM 4502 C CA . PRO A 1 589 ? 34.279 -5.280 -30.224 1.00 85.75 589 PRO A CA 1
ATOM 4503 C C . PRO A 1 589 ? 34.843 -4.126 -31.055 1.00 85.75 589 PRO A C 1
ATOM 4505 O O . PRO A 1 589 ? 35.263 -3.098 -30.517 1.00 85.75 589 PRO A O 1
ATOM 4508 N N . ASP A 1 590 ? 34.812 -4.274 -32.378 1.00 90.81 590 ASP A N 1
ATOM 4509 C CA . ASP A 1 590 ? 35.152 -3.182 -33.287 1.00 90.81 590 ASP A CA 1
ATOM 4510 C C . ASP A 1 590 ? 33.967 -2.212 -33.407 1.00 90.81 590 ASP A C 1
ATOM 4512 O O . ASP A 1 590 ? 33.108 -2.326 -34.284 1.00 90.81 590 ASP A O 1
ATOM 4516 N N . TYR A 1 591 ? 33.919 -1.242 -32.494 1.00 92.12 591 TYR A N 1
ATOM 4517 C CA . TYR A 1 591 ? 32.859 -0.235 -32.460 1.00 92.12 591 TYR A CA 1
ATOM 4518 C C . TYR A 1 591 ? 32.819 0.634 -33.726 1.00 92.12 591 TYR A C 1
ATOM 4520 O O . TYR A 1 591 ? 31.747 1.096 -34.112 1.00 92.12 591 TYR A O 1
ATOM 4528 N N . LEU A 1 592 ? 33.957 0.849 -34.401 1.00 91.94 592 LEU A N 1
ATOM 4529 C CA . LEU A 1 592 ? 33.988 1.600 -35.660 1.00 91.94 592 LEU A CA 1
ATOM 4530 C C . LEU A 1 592 ? 33.333 0.801 -36.786 1.00 91.94 592 LEU A C 1
ATOM 4532 O O . LEU A 1 592 ? 32.576 1.370 -37.575 1.00 91.94 592 LEU A O 1
ATOM 4536 N N . ALA A 1 593 ? 33.570 -0.512 -36.832 1.00 91.81 593 ALA A N 1
ATOM 4537 C CA . ALA A 1 593 ? 32.880 -1.396 -37.763 1.00 91.81 593 ALA A CA 1
ATOM 4538 C C . ALA A 1 593 ? 31.367 -1.432 -37.500 1.00 91.81 593 ALA A C 1
ATOM 4540 O O . ALA A 1 593 ? 30.590 -1.393 -38.457 1.00 91.81 593 ALA A O 1
ATOM 4541 N N . TRP A 1 594 ? 30.933 -1.441 -36.233 1.00 93.38 594 TRP A N 1
ATOM 4542 C CA . TRP A 1 594 ? 29.508 -1.363 -35.882 1.00 93.38 594 TRP A CA 1
ATOM 4543 C C . TRP A 1 594 ? 28.865 -0.065 -36.374 1.00 93.38 594 TRP A C 1
ATOM 4545 O O . TRP A 1 594 ? 27.862 -0.121 -37.080 1.00 93.38 594 TRP A O 1
ATOM 4555 N N . ILE A 1 595 ? 29.477 1.090 -36.093 1.00 93.50 595 ILE A N 1
ATOM 4556 C CA . ILE A 1 595 ? 28.987 2.404 -36.544 1.00 93.50 595 ILE A CA 1
ATOM 4557 C C . ILE A 1 595 ? 28.903 2.461 -38.077 1.00 93.50 595 ILE A C 1
ATOM 4559 O O . ILE A 1 595 ? 27.891 2.894 -38.629 1.00 93.50 595 ILE A O 1
ATOM 4563 N N . ALA A 1 596 ? 29.941 1.996 -38.781 1.00 91.56 596 ALA A N 1
ATOM 4564 C CA . ALA A 1 596 ? 29.974 2.003 -40.242 1.00 91.56 596 ALA A CA 1
ATOM 4565 C C . ALA A 1 596 ? 28.906 1.083 -40.859 1.00 91.56 596 ALA A C 1
ATOM 4567 O O . ALA A 1 596 ? 28.249 1.465 -41.828 1.00 91.56 596 ALA A O 1
ATOM 4568 N N . THR A 1 597 ? 28.709 -0.108 -40.288 1.00 92.06 597 THR A N 1
ATOM 4569 C CA . THR A 1 597 ? 27.699 -1.073 -40.750 1.00 92.06 597 THR A CA 1
ATOM 4570 C C . THR A 1 597 ? 26.289 -0.555 -40.473 1.00 92.06 597 THR A C 1
ATOM 4572 O O . THR A 1 597 ? 25.441 -0.578 -41.363 1.00 92.06 597 THR A O 1
ATOM 4575 N N . ALA A 1 598 ? 26.048 0.004 -39.285 1.00 92.25 598 ALA A N 1
ATOM 4576 C CA . ALA A 1 598 ? 24.779 0.632 -38.934 1.00 92.25 598 ALA A CA 1
ATOM 4577 C C . ALA A 1 598 ? 24.449 1.811 -39.866 1.00 92.25 598 ALA A C 1
ATOM 4579 O O . ALA A 1 598 ? 23.320 1.926 -40.334 1.00 92.25 598 ALA A O 1
ATOM 4580 N N . ALA A 1 599 ? 25.434 2.640 -40.231 1.00 91.94 599 ALA A N 1
ATOM 4581 C CA . ALA A 1 599 ? 25.230 3.725 -41.192 1.00 91.94 599 ALA A CA 1
ATOM 4582 C C . ALA A 1 599 ? 24.808 3.212 -42.583 1.00 91.94 599 ALA A C 1
ATOM 4584 O O . ALA A 1 599 ? 23.935 3.803 -43.219 1.00 91.94 599 ALA A O 1
ATOM 4585 N N . GLN A 1 600 ? 25.383 2.094 -43.046 1.00 91.38 600 GLN A N 1
ATOM 4586 C CA . GLN A 1 600 ? 24.990 1.458 -44.311 1.00 91.38 600 GLN A CA 1
ATOM 4587 C C . GLN A 1 600 ? 23.570 0.883 -44.247 1.00 91.38 600 GLN A C 1
ATOM 4589 O O . GLN A 1 600 ? 22.780 1.098 -45.164 1.00 91.38 600 GLN A O 1
ATOM 4594 N N . LEU A 1 601 ? 23.229 0.191 -43.157 1.00 89.25 601 LEU A N 1
ATOM 4595 C CA . LEU A 1 601 ? 21.903 -0.400 -42.955 1.00 89.25 601 LEU A CA 1
ATOM 4596 C C . LEU A 1 601 ? 20.810 0.666 -42.790 1.00 89.25 601 LEU A C 1
ATOM 4598 O O . LEU A 1 601 ? 19.706 0.494 -43.303 1.00 89.25 601 LEU A O 1
ATOM 4602 N N . ALA A 1 602 ? 21.124 1.789 -42.139 1.00 88.00 602 ALA A N 1
ATOM 4603 C CA . ALA A 1 602 ? 20.225 2.933 -42.034 1.00 88.00 602 ALA A CA 1
ATOM 4604 C C . ALA A 1 602 ? 19.969 3.587 -43.404 1.00 88.00 602 ALA A C 1
ATOM 4606 O O . ALA A 1 602 ? 18.830 3.924 -43.715 1.00 88.00 602 ALA A O 1
ATOM 4607 N N . ALA A 1 603 ? 21.005 3.723 -44.241 1.00 84.31 603 ALA A N 1
ATOM 4608 C CA . ALA A 1 603 ? 20.886 4.304 -45.580 1.00 84.31 603 ALA A CA 1
ATOM 4609 C C . ALA A 1 603 ? 20.153 3.387 -46.580 1.00 84.31 603 ALA A C 1
ATOM 4611 O O . ALA A 1 603 ? 19.438 3.875 -47.452 1.00 84.31 603 ALA A O 1
ATOM 4612 N N . GLY A 1 604 ? 20.282 2.063 -46.443 1.00 75.62 604 GLY A N 1
ATOM 4613 C CA . GLY A 1 604 ? 19.617 1.081 -47.311 1.00 75.62 604 GLY A CA 1
ATOM 4614 C C . GLY A 1 604 ? 18.104 0.931 -47.099 1.00 75.62 604 GLY A C 1
ATOM 4615 O O . GLY A 1 604 ? 17.477 0.149 -47.802 1.00 75.62 604 GLY A O 1
ATOM 4616 N N . ARG A 1 605 ? 17.520 1.647 -46.129 1.00 61.03 605 ARG A N 1
ATOM 4617 C CA . ARG A 1 605 ? 16.078 1.661 -45.814 1.00 61.03 605 ARG A CA 1
ATOM 4618 C C . ARG A 1 605 ? 15.322 2.865 -46.388 1.00 61.03 605 ARG A C 1
ATOM 4620 O O . ARG A 1 605 ? 14.105 2.929 -46.247 1.00 61.03 605 ARG A O 1
ATOM 4627 N N . SER A 1 606 ? 16.043 3.838 -46.948 1.00 52.16 606 SER A N 1
ATOM 4628 C CA . SER A 1 606 ? 15.480 5.069 -47.530 1.00 52.16 606 SER A CA 1
ATOM 4629 C C . SER A 1 606 ? 15.099 4.959 -49.015 1.00 52.16 606 SER A C 1
ATOM 4631 O O . SER A 1 606 ? 14.607 5.943 -49.567 1.00 52.16 606 SER A O 1
ATOM 4633 N N . ASP A 1 607 ? 15.294 3.786 -49.623 1.00 37.38 607 ASP A N 1
ATOM 4634 C CA . ASP A 1 607 ? 14.812 3.397 -50.958 1.00 37.38 607 ASP A CA 1
ATOM 4635 C C . ASP A 1 607 ? 13.670 2.378 -50.819 1.00 37.38 607 ASP A C 1
ATOM 4637 O O . ASP A 1 607 ? 12.742 2.410 -51.664 1.00 37.38 607 ASP A O 1
#

Sequence (607 aa):
MNFWTGLILGIIIGWLVEWLIDWLFWRRDAEEAQQADLVAEERLAAVEPNQAWEDRLANAEQDYQTRLRAVEADWQNRLNLNEQQWQSQFVALEDENRSLRAQVAGPALGLAAASPVMAALEGNEALDLPDEAIFIDEAVIGDLAEEDTNLERLVFDDFDQARDFGELGDIDDDLAERFHLAGVDSIDTLAAADPTILSVATGLERDETESWIDRAAAALPSIETTAAAPAAAPRDDLVRVHGIGPKYAAVLAEAGILSFDDLAQTTPDQLRDIIKPSVMQQINFDSWVGQAVALAHTRSNRAGDDLTQLEGIGPVYAAKLRERGITTFADLAATDEATLSEIVGAPAWRRINYGEWITQAQLAAGGDAIALHELQSRLFRRSGDNLNLIRGMGERSATALQAAGITTFAGLAESTPQQLDEILRGAGVRGGFDYEAWIDEAASRAAGKRIPATRARTIQIVPCPQDLSAVSGIGPVFEERLYAAGVGSYWALAELSDEALTAILDAQSFQDVDLGAIKASAMQLAAETDSLGRRWDGTPPDDFDRLPGIGEVYERRLYEAGICTYAAMAAATPERLADICRAPAMRTPDYLAWIATAAQLAAGRSD

=== Feature glossary ===
Feature key, reading from the visual/contextual features back to the raw sequence:

Rendered structure images. Six rendered views show the 3D structure from the faces of a cube — i.e. along ±x, ±y, ±z. Rendering representation is drawn randomly per protein from cartoon (secondary-structure ribbons), sticks (backbone bonds), or molecular surface; coloring is either N→C rainbow (blue at the N-terminus through red at the C-terminus) or one color per chain.

Contact-map, Ramachandran, and PAE plots. The contact map is a binary N×N matrix image: pixel (i, j) is dark where Cα_i and Cα_j are within 8 Å and |i−j|>4. Because the |i−j|>4 filter removes local helical contacts, off-diagonal stripes parallel to the main diagonal indicate parallel β-sheets; stripes perpendicular to it indicate antiparallel β-sheets. The Ramachandran plot scatters every residue's (φ, ψ) pair against the sterically allowed regions. The PAE heatmap renders the predicted-aligned-error matrix.

InterPro / GO / CATH / organism. Database cross-references. InterPro integrates a dozen domain/family signature databases into unified entries with residue-range hits. GO terms attach function/process/location labels with evidence codes. CATH codes position the fold in a four-level structural taxonomy. Organism is the NCBI-taxonomy species name.

Nearest PDB structures. The Foldseek neighbor list gives the closest experimentally determined structures in the PDB, ranked by structural alignment. TM-score near 1 means near-identical fold; near 0.3 means only rough topology match. This is how one finds what a novel AlphaFold prediction most resembles in the solved-structure universe.

Predicted aligned error. PAE(i, j) answers: if I align the predicted and true structures on residue i, how far off (in Å) do I expect residue j to be? A block-diagonal PAE matrix with low values on the blocks and high values off-diagonal is the signature of a multi-domain protein with confidently predicted domains but uncertain inter-domain orientation.

Solvent-accessible surface area. Accessible surface area quantifies burial. A residue with SASA near zero is packed into the hydrophobic core; one with SASA >100 Å² sits on the surface. Computed here via the Shrake–Rupley numerical algorithm with a 1.4 Å probe.

B-factor. B-factor (Debye–Waller factor) reflects atomic displacement in the crystal lattice. It is an experimental observable (units Å²), not a prediction; low values mean the atom is pinned down, high values mean it moves or is heterogeneous across the crystal.

pLDDT. For AlphaFold models, the B-factor field carries pLDDT — the model's own estimate of local accuracy on a 0–100 scale. Regions with pLDDT<50 should be treated as essentially unmodeled; they often correspond to intrinsically disordered segments.

Backbone torsions (φ/ψ). φ (phi) and ψ (psi) are the two rotatable backbone dihedrals per residue: φ is the C(i-1)–N–Cα–C torsion, ψ is the N–Cα–C–N(i+1) torsion, both in degrees on (−180°, 180°]. α-helical residues cluster near (−60°, −45°); β-strand residues near (−120°, +130°). A Ramachandran plot is simply a scatter of (φ, ψ) for every residue.

Radius of gyration, Cα contacts, bounding box. Radius of gyration (Rg) is the root-mean-square distance of Cα atoms from their centroid — a single number for overall size and compactness. A globular domain of N residues has Rg ≈ 2.2·N^0.38 Å; an extended or disordered chain has a much larger Rg. The Cα contact count is the number of residue pairs whose Cα atoms are within 8 Å and are more than four positions apart in sequence — a standard proxy for tertiary packing density. The bounding box is the smallest axis-aligned box enclosing all Cα atoms.

Secondary structure (3-state, P-SEA). Three-state secondary structure (P-SEA) collapses the eight DSSP classes into helix (a), strand (b), and coil (c). P-SEA assigns these from Cα geometry alone — distances and angles — without requiring backbone oxygens, so it works on any Cα trace.

Secondary structure (8-state, DSSP). DSSP 8-state secondary structure assigns each residue one of H (α-helix), G (3₁₀-helix), I (π-helix), E (extended β-strand), B (isolated β-bridge), T (hydrogen-bonded turn), S (bend), or '-' (coil). The assignment is computed from backbone hydrogen-bond geometry via the Kabsch–Sander algorithm.

Foldseek 3Di. A 3Di character summarizes, for each residue, the relative orientation of the Cα frame of its nearest spatial neighbor. Because it encodes fold topology rather than chemistry, 3Di alignments detect remote structural similarity that sequence alignment misses.

mmCIF coordinates. The mmCIF block holds the 3D Cartesian coordinates of each backbone atom (N, Cα, C, O) in ångströms. mmCIF is the PDB's canonical archive format — a tagged-loop text representation of the atomic model.

Sequence. Sequence gives the chain of amino acids in standard one-letter code (A=alanine, C=cysteine, …, Y=tyrosine), read N→C. It is the only feature that is directly encoded by the gene; all structural features are derived from the folded form of this sequence.